Protein 6TJR (pdb70)

Nearest PDB structures (foldseek):
  6tjr-assembly1_B  TM=1.003E+00  e=3.480E-79  Hyphomicrobium denitrificans
  5odr-assembly1_A  TM=9.537E-01  e=1.378E-35  Methanothermococcus thermolithotrophicus DSM 2095
  7bke-assembly1_a  TM=9.464E-01  e=7.155E-34  Methanospirillum hungatei JF-1
  7bkd-assembly1_a  TM=9.493E-01  e=4.738E-32  Methanospirillum hungatei JF-1
  2a87-assembly1_B  TM=5.766E-01  e=5.943E-16  Mycobacterium tuberculosis

Foldseek 3Di:
DAEEEEAQALLSLLQQVLCVVVVGAYEYEHQAQAHHPCCPVLQAQQAPPPRDGSCVVSVVSRVVVVPRVSYHYHYNKDFQAWDDAAQAIWTAMPVGDIDGHRFYEYAHFFDWDDLVLVPQAPPPNAQQAAALSVLRNCVSVVVADAGPVPRHLKQEEEEEEQRQACDVPSLHNHDLQCLLLSVLVSLQVNCVRPVNHAYEYEAQDRRLPDPRCVSGVVCSCVVRVHHYFHWDWRGWDDPPQWIWTWTAGHPDRNIDTDTTRHYYYSIHTQAHPCQVVVCVRHVFDADPRRATDADDCVPQQQDTPGHRYGYFDNSHHNGGSVRRSVSSSSRSVSNVVSVD/DAEEEEAQALLSLLQQVLCVVVVGAYEYEAQAQAHHPCCVVLQAQQAPPPRDGSCVVSVVSRVVVVPRVSYHYHYNKDFQAWDDAAQAIWTAMPVGDIDGHRFYEYAHFFDWFDLVLVPQAPVPNAQQAAALSVLRNCVSVVVADAGPVPRHLKLEEEEEEQRQACDVPSLHNHHLQCLLLSVLVSLQVNCVVPVNHAYEYEAQDRRLPDPRCVSGVVCSCVVRVHHYFHWDWRGWDDPPQWIWTWTAGPPDGDIDTDTTRHYYYSTHTAAHPCQVVVCVRHVFDADPRRATDADDCVPQQQDTPGHRYGYFDCSHHNGGSVRRSVSSSSRSVSNVVSVD

B-factor: mean 26.77, std 16.89, range [8.77, 191.34]

InterPro domains:
  IPR023753 FAD/NAD(P)-binding domain [PF07992] (4-113)
  IPR023753 FAD/NAD(P)-binding domain [PF07992] (208-334)
  IPR036188 FAD/NAD(P)-binding domain superfamily [G3DSA:3.50.50.60] (2-125)
  IPR036188 FAD/NAD(P)-binding domain superfamily [G3DSA:3.50.50.60] (223-269)
  IPR036188 FAD/NAD(P)-binding domain superfamily [G3DSA:3.50.50.60] (270-336)
  IPR036188 FAD/NAD(P)-binding domain superfamily [SSF51905] (1-337)
  IPR051691 Metabolic Enzymes: Cyanogenesis, Opine Oxidation, G-3-P Dehydrogenation [PTHR42949] (4-337)

Organism: Hyphomicrobium denitrificans (strain ATCC 51888 / DSM 1869 / NCIMB 11706 / TK 0415) (NCBI:txid582899)

Radius of gyration: 25.19 Å; Cα contacts (8 Å, |Δi|>4): 1798; chains: 2; bounding box: 73×72×52 Å

Structure (mmCIF, N/CA/C/O backbone):
data_6TJR
#
_entry.id   6TJR
#
_cell.length_a   145.620
_cell.length_b   145.620
_cell.length_c   64.100
_cell.angle_alpha   90.000
_cell.angle_beta   90.000
_cell.angle_gamma   120.000
#
_symmetry.space_group_name_H-M   'P 65'
#
loop_
_entity.id
_entity.type
_entity.pdbx_description
1 polymer 'Fumarate reductase/succinate dehydrogenase flavoprotein domain protein'
2 non-polymer 'IRON/SULFUR CLUSTER'
3 non-polymer 'FLAVIN-ADENINE DINUCLEOTIDE'
4 non-polymer '2-(N-MORPHOLINO)-ETHANESULFONIC ACID'
5 water water
#
loop_
_atom_site.group_PDB
_atom_site.id
_atom_site.type_symbol
_atom_site.label_atom_id
_atom_site.label_alt_id
_atom_site.label_comp_id
_atom_site.label_asym_id
_atom_site.label_entity_id
_atom_site.label_seq_id
_atom_site.pdbx_PDB_ins_code
_atom_site.Cartn_x
_atom_site.Cartn_y
_atom_site.Cartn_z
_atom_site.occupancy
_atom_site.B_iso_or_equiv
_atom_site.auth_seq_id
_atom_site.auth_comp_id
_atom_site.auth_asym_id
_atom_site.auth_atom_id
_atom_site.pdbx_PDB_model_num
ATOM 1 N N . LYS A 1 2 ? 7.800 16.361 37.978 1.00 34.44 2 LYS A N 1
ATOM 2 C CA . LYS A 1 2 ? 8.719 16.999 38.934 1.00 32.35 2 LYS A CA 1
ATOM 3 C C . LYS A 1 2 ? 9.430 18.177 38.278 1.00 31.05 2 LYS A C 1
ATOM 4 O O . LYS A 1 2 ? 10.294 17.966 37.427 1.00 31.41 2 LYS A O 1
ATOM 10 N N . PRO A 1 3 ? 9.196 19.398 38.743 1.00 23.51 3 PRO A N 1
ATOM 11 C CA . PRO A 1 3 ? 9.842 20.536 38.078 1.00 21.02 3 PRO A CA 1
ATOM 12 C C . PRO A 1 3 ? 11.261 20.811 38.526 1.00 22.09 3 PRO A C 1
ATOM 13 O O . PRO A 1 3 ? 11.694 20.352 39.586 1.00 20.08 3 PRO A O 1
ATOM 17 N N . ILE A 1 4 ? 11.987 21.586 37.705 1.00 17.79 4 ILE A N 1
ATOM 18 C CA . ILE A 1 4 ? 13.314 22.041 38.061 1.00 16.04 4 ILE A CA 1
ATOM 19 C C . ILE A 1 4 ? 13.125 23.466 38.574 1.00 18.66 4 ILE A C 1
ATOM 20 O O . ILE A 1 4 ? 12.404 24.269 37.970 1.00 18.23 4 ILE A O 1
ATOM 25 N N . LEU A 1 5 ? 13.761 23.779 39.696 1.00 15.93 5 LEU A N 1
ATOM 26 C CA . LEU A 1 5 ? 13.711 25.113 40.284 1.00 15.85 5 LEU A CA 1
ATOM 27 C C . LEU A 1 5 ? 14.790 25.971 39.667 1.00 17.29 5 LEU A C 1
ATOM 28 O O . LEU A 1 5 ? 15.954 25.573 39.648 1.00 18.03 5 LEU A O 1
ATOM 33 N N . VAL A 1 6 ? 14.422 27.144 39.124 1.00 13.74 6 VAL A N 1
ATOM 34 C CA . VAL A 1 6 ? 15.399 28.071 38.554 1.00 14.41 6 VAL A CA 1
ATOM 35 C C . VAL A 1 6 ? 15.260 29.351 39.372 1.00 15.66 6 VAL A C 1
ATOM 36 O O . VAL A 1 6 ? 14.149 29.871 39.538 1.00 15.83 6 VAL A O 1
ATOM 40 N N . VAL A 1 7 ? 16.394 29.850 39.897 1.00 14.80 7 VAL A N 1
ATOM 41 C CA . VAL A 1 7 ? 16.379 31.004 40.799 1.00 12.99 7 VAL A CA 1
ATOM 42 C C . VAL A 1 7 ? 17.084 32.199 40.158 1.00 14.08 7 VAL A C 1
ATOM 43 O O . VAL A 1 7 ? 18.288 32.148 39.892 1.00 15.26 7 VAL A O 1
ATOM 47 N N . GLY A 1 8 ? 16.306 33.252 39.898 1.00 14.34 8 GLY A N 1
ATOM 48 C CA . GLY A 1 8 ? 16.803 34.462 39.254 1.00 14.31 8 GLY A CA 1
ATOM 49 C C . GLY A 1 8 ? 16.341 34.521 37.809 1.00 17.06 8 GLY A C 1
ATOM 50 O O . GLY A 1 8 ? 16.716 33.667 37.004 1.00 15.51 8 GLY A O 1
ATOM 51 N N . GLY A 1 9 ? 15.519 35.524 37.484 1.00 15.67 9 GLY A N 1
ATOM 52 C CA . GLY A 1 9 ? 14.905 35.653 36.167 1.00 14.77 9 GLY A CA 1
ATOM 53 C C . GLY A 1 9 ? 15.560 36.652 35.221 1.00 14.63 9 GLY A C 1
ATOM 54 O O . GLY A 1 9 ? 14.850 37.376 34.504 1.00 15.63 9 GLY A O 1
ATOM 55 N N . GLY A 1 10 ? 16.892 36.685 35.200 1.00 13.76 10 GLY A N 1
ATOM 56 C CA . GLY A 1 10 ? 17.628 37.503 34.242 1.00 13.33 10 GLY A CA 1
ATOM 57 C C . GLY A 1 10 ? 17.879 36.690 32.978 1.00 15.26 10 GLY A C 1
ATOM 58 O O . GLY A 1 10 ? 17.347 35.592 32.816 1.00 14.04 10 GLY A O 1
ATOM 59 N N . PRO A 1 11 ? 18.763 37.160 32.087 1.00 13.34 11 PRO A N 1
ATOM 60 C CA . PRO A 1 11 ? 19.033 36.416 30.837 1.00 12.73 11 PRO A CA 1
ATOM 61 C C . PRO A 1 11 ? 19.281 34.922 31.072 1.00 13.72 11 PRO A C 1
ATOM 62 O O . PRO A 1 11 ? 18.790 34.074 30.324 1.00 14.21 11 PRO A O 1
ATOM 66 N N . ALA A 1 12 ? 20.100 34.587 32.104 1.00 13.03 12 ALA A N 1
ATOM 67 C CA . ALA A 1 12 ? 20.391 33.172 32.341 1.00 12.06 12 ALA A CA 1
ATOM 68 C C . ALA A 1 12 ? 19.116 32.376 32.772 1.00 14.14 12 ALA A C 1
ATOM 69 O O . ALA A 1 12 ? 18.829 31.329 32.186 1.00 13.96 12 ALA A O 1
ATOM 71 N N . GLY A 1 13 ? 18.357 32.876 33.761 1.00 13.25 13 GLY A N 1
ATOM 72 C CA . GLY A 1 13 ? 17.158 32.134 34.192 1.00 12.62 13 GLY A CA 1
ATOM 73 C C . GLY A 1 13 ? 16.104 32.044 33.100 1.00 13.98 13 GLY A C 1
ATOM 74 O O . GLY A 1 13 ? 15.405 31.038 32.965 1.00 13.28 13 GLY A O 1
ATOM 75 N N . LEU A 1 14 ? 15.977 33.136 32.313 1.00 12.93 14 LEU A N 1
ATOM 76 C CA . LEU A 1 14 ? 15.034 33.136 31.195 1.00 13.82 14 LEU A CA 1
ATOM 77 C C . LEU A 1 14 ? 15.436 32.089 30.163 1.00 14.36 14 LEU A C 1
ATOM 78 O O . LEU A 1 14 ? 14.557 31.408 29.597 1.00 14.50 14 LEU A O 1
ATOM 83 N N . ALA A 1 15 ? 16.755 31.966 29.905 1.00 12.30 15 ALA A N 1
ATOM 84 C CA . ALA A 1 15 ? 17.224 30.971 28.930 1.00 12.19 15 ALA A CA 1
ATOM 85 C C . ALA A 1 15 ? 17.023 29.540 29.469 1.00 14.46 15 ALA A C 1
ATOM 86 O O . ALA A 1 15 ? 16.590 28.655 28.706 1.00 15.69 15 ALA A O 1
ATOM 88 N N . ALA A 1 16 ? 17.354 29.292 30.768 1.00 12.83 16 ALA A N 1
ATOM 89 C CA . ALA A 1 16 ? 17.233 27.931 31.294 1.00 12.26 16 ALA A CA 1
ATOM 90 C C . ALA A 1 16 ? 15.781 27.458 31.288 1.00 14.66 16 ALA A C 1
ATOM 91 O O . ALA A 1 16 ? 15.501 26.323 30.882 1.00 16.09 16 ALA A O 1
ATOM 93 N N . THR A 1 17 ? 14.858 28.317 31.768 1.00 13.60 17 THR A N 1
ATOM 94 C CA . THR A 1 17 ? 13.457 27.889 31.841 1.00 13.00 17 THR A CA 1
ATOM 95 C C . THR A 1 17 ? 12.877 27.628 30.445 1.00 15.78 17 THR A C 1
ATOM 96 O O . THR A 1 17 ? 12.169 26.632 30.239 1.00 16.11 17 THR A O 1
ATOM 100 N N . HIS A 1 18 ? 13.169 28.521 29.488 1.00 14.88 18 HIS A N 1
ATOM 101 C CA . HIS A 1 18 ? 12.680 28.333 28.123 1.00 14.13 18 HIS A CA 1
ATOM 102 C C . HIS A 1 18 ? 13.237 27.042 27.512 1.00 16.97 18 HIS A C 1
ATOM 103 O O . HIS A 1 18 ? 12.481 26.262 26.900 1.00 17.47 18 HIS A O 1
ATOM 110 N N . ALA A 1 19 ? 14.547 26.794 27.700 1.00 16.82 19 ALA A N 1
ATOM 111 C CA . ALA A 1 19 ? 15.169 25.588 27.139 1.00 17.05 19 ALA A CA 1
ATOM 112 C C . ALA A 1 19 ? 14.524 24.319 27.707 1.00 18.76 19 ALA A C 1
ATOM 113 O O . ALA A 1 19 ? 14.287 23.350 26.972 1.00 17.91 19 ALA A O 1
ATOM 115 N N . LEU A 1 20 ? 14.223 24.323 29.014 1.00 14.86 20 LEU A N 1
ATOM 116 C CA . LEU A 1 20 ? 13.587 23.170 29.643 1.00 14.51 20 LEU A CA 1
ATOM 117 C C . LEU A 1 20 ? 12.161 22.981 29.105 1.00 17.88 20 LEU A C 1
ATOM 118 O O . LEU A 1 20 ? 11.765 21.860 28.787 1.00 17.96 20 LEU A O 1
ATOM 123 N N . ALA A 1 21 ? 11.398 24.087 28.995 1.00 16.75 21 ALA A N 1
ATOM 124 C CA . ALA A 1 21 ? 10.028 23.998 28.496 1.00 16.56 21 ALA A CA 1
ATOM 125 C C . ALA A 1 21 ? 10.053 23.435 27.065 1.00 18.58 21 ALA A C 1
ATOM 126 O O . ALA A 1 21 ? 9.162 22.651 26.700 1.00 18.00 21 ALA A O 1
ATOM 128 N N . ASN A 1 22 ? 11.078 23.812 26.266 1.00 17.47 22 ASN A N 1
ATOM 129 C CA . ASN A 1 22 ? 11.181 23.332 24.869 1.00 17.17 22 ASN A CA 1
ATOM 130 C C . ASN A 1 22 ? 11.415 21.828 24.722 1.00 21.30 22 ASN A C 1
ATOM 131 O O . ASN A 1 22 ? 11.239 21.290 23.622 1.00 23.65 22 ASN A O 1
ATOM 136 N N . VAL A 1 23 ? 11.783 21.153 25.808 1.00 17.97 23 VAL A N 1
ATOM 137 C CA . VAL A 1 23 ? 11.920 19.689 25.838 1.00 19.04 23 VAL A CA 1
ATOM 138 C C . VAL A 1 23 ? 10.847 19.041 26.729 1.00 23.07 23 VAL A C 1
ATOM 139 O O . VAL A 1 23 ? 10.936 17.838 27.029 1.00 22.47 23 VAL A O 1
ATOM 143 N N . GLY A 1 24 ? 9.820 19.821 27.109 1.00 19.53 24 GLY A N 1
ATOM 144 C CA . GLY A 1 24 ? 8.696 19.321 27.892 1.00 19.43 24 GLY A CA 1
ATOM 145 C C . GLY A 1 24 ? 8.964 19.143 29.364 1.00 20.35 24 GLY A C 1
ATOM 146 O O . GLY A 1 24 ? 8.218 18.432 30.037 1.00 22.22 24 GLY A O 1
ATOM 147 N N . GLN A 1 25 ? 9.999 19.821 29.888 1.00 16.71 25 GLN A N 1
ATOM 148 C CA . GLN A 1 25 ? 10.322 19.705 31.316 1.00 17.44 25 GLN A CA 1
ATOM 149 C C . GLN A 1 25 ? 9.826 20.954 32.042 1.00 18.98 25 GLN A C 1
ATOM 150 O O . GLN A 1 25 ? 10.301 22.064 31.748 1.00 18.73 25 GLN A O 1
ATOM 156 N N . PRO A 1 26 ? 8.882 20.807 32.988 1.00 17.94 26 PRO A N 1
ATOM 157 C CA . PRO A 1 26 ? 8.389 21.990 33.703 1.00 17.68 26 PRO A CA 1
ATOM 158 C C . PRO A 1 26 ? 9.429 22.584 34.632 1.00 18.95 26 PRO A C 1
ATOM 159 O O . PRO A 1 26 ? 10.348 21.887 35.099 1.00 19.62 26 PRO A O 1
ATOM 163 N N . SER A 1 27 ? 9.276 23.879 34.914 1.00 17.06 27 SER A N 1
ATOM 164 C CA . SER A 1 27 ? 10.186 24.559 35.823 1.00 16.69 27 SER A CA 1
ATOM 165 C C . SER A 1 27 ? 9.406 25.584 36.620 1.00 18.88 27 SER A C 1
ATOM 166 O O . SER A 1 27 ? 8.281 25.952 36.256 1.00 18.31 27 SER A O 1
ATOM 169 N N . VAL A 1 28 ? 10.003 26.017 37.735 1.00 17.25 28 VAL A N 1
ATOM 170 C CA . VAL A 1 28 ? 9.473 27.075 38.580 1.00 16.41 28 VAL A CA 1
ATOM 171 C C . VAL A 1 28 ? 10.555 28.125 38.631 1.00 18.53 28 VAL A C 1
ATOM 172 O O . VAL A 1 28 ? 11.685 27.819 39.020 1.00 17.93 28 VAL A O 1
ATOM 176 N N . LEU A 1 29 ? 10.226 29.370 38.222 1.00 16.03 29 LEU A N 1
ATOM 177 C CA . LEU A 1 29 ? 11.200 30.454 38.173 1.00 15.59 29 LEU A CA 1
ATOM 178 C C . LEU A 1 29 ? 10.921 31.391 39.338 1.00 19.04 29 LEU A C 1
ATOM 179 O O . LEU A 1 29 ? 9.841 31.994 39.389 1.00 19.13 29 LEU A O 1
ATOM 184 N N . VAL A 1 30 ? 11.900 31.553 40.226 1.00 15.23 30 VAL A N 1
ATOM 185 C CA . VAL A 1 30 ? 11.749 32.411 41.409 1.00 15.78 30 VAL A CA 1
ATOM 186 C C . VAL A 1 30 ? 12.570 33.662 41.210 1.00 17.74 30 VAL A C 1
ATOM 187 O O . VAL A 1 30 ? 13.792 33.580 41.036 1.00 18.13 30 VAL A O 1
ATOM 191 N N . GLU A 1 31 ? 11.905 34.831 41.206 1.00 16.28 31 GLU A N 1
ATOM 192 C CA . GLU A 1 31 ? 12.578 36.094 40.957 1.00 15.79 31 GLU A CA 1
ATOM 193 C C . GLU A 1 31 ? 12.272 37.029 42.139 1.00 19.29 31 GLU A C 1
ATOM 194 O O . GLU A 1 31 ? 11.100 37.241 42.464 1.00 18.41 31 GLU A O 1
ATOM 200 N N . LYS A 1 32 ? 13.313 37.585 42.757 1.00 18.62 32 LYS A N 1
ATOM 201 C CA . LYS A 1 32 ? 13.159 38.453 43.931 1.00 18.08 32 LYS A CA 1
ATOM 202 C C . LYS A 1 32 ? 12.495 39.802 43.627 1.00 21.33 32 LYS A C 1
ATOM 203 O O . LYS A 1 32 ? 11.760 40.339 44.471 1.00 21.02 32 LYS A O 1
ATOM 209 N N . ARG A 1 33 ? 12.750 40.346 42.419 1.00 18.32 33 ARG A N 1
ATOM 210 C CA . ARG A 1 33 ? 12.203 41.641 42.013 1.00 17.75 33 ARG A CA 1
ATOM 211 C C . ARG A 1 33 ? 10.782 41.509 41.471 1.00 19.46 33 ARG A C 1
ATOM 212 O O . ARG A 1 33 ? 10.274 40.397 41.320 1.00 18.56 33 ARG A O 1
ATOM 220 N N . ASP A 1 34 ? 10.125 42.674 41.209 1.00 19.54 34 ASP A N 1
ATOM 221 C CA . ASP A 1 34 ? 8.749 42.670 40.735 1.00 19.70 34 ASP A CA 1
ATOM 222 C C . ASP A 1 34 ? 8.633 42.186 39.295 1.00 23.21 34 ASP A C 1
ATOM 223 O O . ASP A 1 34 ? 7.590 41.646 38.903 1.00 23.90 34 ASP A O 1
ATOM 228 N N . ARG A 1 35 ? 9.706 42.363 38.500 1.00 19.32 35 ARG A N 1
ATOM 229 C CA . ARG A 1 35 ? 9.688 41.980 37.097 1.00 18.08 35 ARG A CA 1
ATOM 230 C C . ARG A 1 35 ? 10.870 41.117 36.732 1.00 18.93 35 ARG A C 1
ATOM 231 O O . ARG A 1 35 ? 11.906 41.150 37.406 1.00 18.14 35 ARG A O 1
ATOM 239 N N . LEU A 1 36 ? 10.704 40.374 35.629 1.00 15.80 36 LEU A N 1
ATOM 240 C CA . LEU A 1 36 ? 11.785 39.576 35.051 1.00 14.43 36 LEU A CA 1
ATOM 241 C C . LEU A 1 36 ? 12.650 40.450 34.120 1.00 15.39 36 LEU A C 1
ATOM 242 O O . LEU A 1 36 ? 12.292 41.589 33.794 1.00 16.14 36 LEU A O 1
ATOM 247 N N . GLY A 1 37 ? 13.773 39.881 33.687 1.00 14.19 37 GLY A N 1
ATOM 248 C CA . GLY A 1 37 ? 14.654 40.540 32.725 1.00 13.87 37 GLY A CA 1
ATOM 249 C C . GLY A 1 37 ? 16.077 40.748 33.205 1.00 14.76 37 GLY A C 1
ATOM 250 O O . GLY A 1 37 ? 16.986 40.943 32.393 1.00 14.68 37 GLY A O 1
ATOM 251 N N . GLY A 1 38 ? 16.256 40.716 34.526 1.00 13.55 38 GLY A N 1
ATOM 252 C CA . GLY A 1 38 ? 17.574 40.931 35.083 1.00 13.06 38 GLY A CA 1
ATOM 253 C C . GLY A 1 38 ? 18.119 42.308 34.816 1.00 14.91 38 GLY A C 1
ATOM 254 O O . GLY A 1 38 ? 17.381 43.244 34.492 1.00 16.16 38 GLY A O 1
ATOM 255 N N . ALA A 1 39 ? 19.435 42.434 34.942 1.00 13.65 39 ALA A N 1
ATOM 256 C CA . ALA A 1 39 ? 20.065 43.759 34.818 1.00 14.25 39 ALA A CA 1
ATOM 257 C C . ALA A 1 39 ? 19.754 44.468 33.512 1.00 15.59 39 ALA A C 1
ATOM 258 O O . ALA A 1 39 ? 19.472 45.681 33.542 1.00 15.08 39 ALA A O 1
ATOM 260 N N . PRO A 1 40 ? 19.715 43.803 32.348 1.00 13.04 40 PRO A N 1
ATOM 261 C CA . PRO A 1 40 ? 19.440 44.571 31.118 1.00 12.14 40 PRO A CA 1
ATOM 262 C C . PRO A 1 40 ? 18.105 45.284 31.124 1.00 15.10 40 PRO A C 1
ATOM 263 O O . PRO A 1 40 ? 17.955 46.336 30.490 1.00 15.89 40 PRO A O 1
ATOM 267 N N . ILE A 1 41 ? 17.108 44.723 31.835 1.00 13.90 41 ILE A N 1
ATOM 268 C CA . ILE A 1 41 ? 15.803 45.376 31.876 1.00 13.60 41 ILE A CA 1
ATOM 269 C C . ILE A 1 41 ? 15.727 46.319 33.059 1.00 17.07 41 ILE A C 1
ATOM 270 O O . ILE A 1 41 ? 15.399 47.515 32.866 1.00 16.95 41 ILE A O 1
ATOM 275 N N . PHE A 1 42 ? 16.027 45.836 34.284 1.00 14.73 42 PHE A N 1
ATOM 276 C CA A PHE A 1 42 ? 15.925 46.666 35.476 0.50 16.28 42 PHE A CA 1
ATOM 277 C CA B PHE A 1 42 ? 15.842 46.739 35.433 0.50 15.01 42 PHE A CA 1
ATOM 278 C C . PHE A 1 42 ? 16.804 47.909 35.394 1.00 17.87 42 PHE A C 1
ATOM 279 O O . PHE A 1 42 ? 16.413 48.994 35.850 1.00 18.84 42 PHE A O 1
ATOM 294 N N . SER A 1 43 ? 17.999 47.730 34.790 1.00 15.50 43 SER A N 1
ATOM 295 C CA . SER A 1 43 ? 18.967 48.822 34.664 1.00 15.44 43 SER A CA 1
ATOM 296 C C . SER A 1 43 ? 18.854 49.584 33.343 1.00 18.04 43 SER A C 1
ATOM 297 O O . SER A 1 43 ? 19.674 50.469 33.095 1.00 18.18 43 SER A O 1
ATOM 300 N N . GLY A 1 44 ? 17.844 49.264 32.516 1.00 15.37 44 GLY A N 1
ATOM 301 C CA . GLY A 1 44 ? 17.576 50.050 31.319 1.00 14.74 44 GLY A CA 1
ATOM 302 C C . GLY A 1 44 ? 18.679 50.082 30.294 1.00 16.64 44 GLY A C 1
ATOM 303 O O . GLY A 1 44 ? 18.987 51.165 29.766 1.00 16.22 44 GLY A O 1
ATOM 304 N N . TYR A 1 45 ? 19.307 48.948 30.013 1.00 14.48 45 TYR A N 1
ATOM 305 C CA . TYR A 1 45 ? 20.343 48.951 28.983 1.00 13.38 45 TYR A CA 1
ATOM 306 C C . TYR A 1 45 ? 19.765 49.391 27.624 1.00 15.09 45 TYR A C 1
ATOM 307 O O . TYR A 1 45 ? 18.589 49.175 27.312 1.00 15.62 45 TYR A O 1
ATOM 316 N N . ALA A 1 46 ? 20.616 50.033 26.832 1.00 13.45 46 ALA A N 1
ATOM 317 C CA . ALA A 1 46 ? 20.262 50.498 25.497 1.00 13.45 46 ALA A CA 1
ATOM 318 C C . ALA A 1 46 ? 20.646 49.372 24.495 1.00 16.30 46 ALA A C 1
ATOM 319 O O . ALA A 1 46 ? 20.158 48.260 24.671 1.00 15.66 46 ALA A O 1
ATOM 321 N N A LYS A 1 47 ? 21.477 49.637 23.459 0.50 13.46 47 LYS A N 1
ATOM 322 N N B LYS A 1 47 ? 21.492 49.644 23.494 0.50 13.94 47 LYS A N 1
ATOM 323 C CA A LYS A 1 47 ? 21.834 48.564 22.513 0.50 13.15 47 LYS A CA 1
ATOM 324 C CA B LYS A 1 47 ? 21.878 48.604 22.539 0.50 13.97 47 LYS A CA 1
ATOM 325 C C A LYS A 1 47 ? 22.876 47.644 23.126 0.50 15.99 47 LYS A C 1
ATOM 326 C C B LYS A 1 47 ? 22.850 47.636 23.207 0.50 15.98 47 LYS A C 1
ATOM 327 O O A LYS A 1 47 ? 23.864 48.099 23.707 0.50 16.11 47 LYS A O 1
ATOM 328 O O B LYS A 1 47 ? 23.738 48.050 23.957 0.50 15.74 47 LYS A O 1
ATOM 339 N N . LEU A 1 48 ? 22.675 46.346 22.932 1.00 13.84 48 LEU A N 1
ATOM 340 C CA . LEU A 1 48 ? 23.543 45.339 23.494 1.00 12.63 48 LEU A CA 1
ATOM 341 C C . LEU A 1 48 ? 24.697 45.034 22.575 1.00 14.44 48 LEU A C 1
ATOM 342 O O . LEU A 1 48 ? 24.572 45.123 21.346 1.00 15.72 48 LEU A O 1
ATOM 347 N N . VAL A 1 49 ? 25.786 44.582 23.193 1.00 13.63 49 VAL A N 1
ATOM 348 C CA . VAL A 1 49 ? 26.850 43.990 22.434 1.00 14.44 49 VAL A CA 1
ATOM 349 C C . VAL A 1 49 ? 26.622 42.457 22.508 1.00 15.00 49 VAL A C 1
ATOM 350 O O . VAL A 1 49 ? 26.126 41.972 23.539 1.00 15.25 49 VAL A O 1
ATOM 354 N N . PRO A 1 50 ? 26.885 41.688 21.448 1.00 14.59 50 PRO A N 1
ATOM 355 C CA . PRO A 1 50 ? 27.465 42.119 20.168 1.00 15.91 50 PRO A CA 1
ATOM 356 C C . PRO A 1 50 ? 26.431 42.397 19.090 1.00 20.25 50 PRO A C 1
ATOM 357 O O . PRO A 1 50 ? 26.817 42.708 17.976 1.00 23.78 50 PRO A O 1
ATOM 361 N N . SER A 1 51 ? 25.148 42.183 19.404 1.00 19.51 51 SER A N 1
ATOM 362 C CA . SER A 1 51 ? 24.053 42.170 18.419 1.00 19.55 51 SER A CA 1
ATOM 363 C C . SER A 1 51 ? 23.683 43.545 17.898 1.00 21.72 51 SER A C 1
ATOM 364 O O . SER A 1 51 ? 23.143 43.642 16.777 1.00 23.97 51 SER A O 1
ATOM 367 N N . GLY A 1 52 ? 23.865 44.580 18.721 1.00 16.03 52 GLY A N 1
ATOM 368 C CA . GLY A 1 52 ? 23.383 45.922 18.371 1.00 16.01 52 GLY A CA 1
ATOM 369 C C . GLY A 1 52 ? 21.878 46.050 18.561 1.00 18.62 52 GLY A C 1
ATOM 370 O O . GLY A 1 52 ? 21.282 47.056 18.153 1.00 18.59 52 GLY A O 1
ATOM 371 N N . ARG A 1 53 ? 21.252 45.036 19.187 1.00 15.34 53 ARG A N 1
ATOM 372 C CA . ARG A 1 53 ? 19.814 45.132 19.374 1.00 15.33 53 ARG A CA 1
ATOM 373 C C . ARG A 1 53 ? 19.488 45.789 20.686 1.00 16.68 53 ARG A C 1
ATOM 374 O O . ARG A 1 53 ? 20.237 45.673 21.659 1.00 15.69 53 ARG A O 1
ATOM 382 N N . TRP A 1 54 ? 18.346 46.468 20.729 1.00 14.49 54 TRP A N 1
ATOM 383 C CA . TRP A 1 54 ? 17.948 47.131 21.966 1.00 14.17 54 TRP A CA 1
ATOM 384 C C . TRP A 1 54 ? 17.620 46.099 23.025 1.00 14.34 54 TRP A C 1
ATOM 385 O O . TRP A 1 54 ? 16.888 45.144 22.746 1.00 14.82 54 TRP A O 1
ATOM 396 N N . ALA A 1 55 ? 18.141 46.285 24.243 1.00 12.97 55 ALA A N 1
ATOM 397 C CA . ALA A 1 55 ? 17.889 45.283 25.294 1.00 13.24 55 ALA A CA 1
ATOM 398 C C . ALA A 1 55 ? 16.390 45.128 25.576 1.00 13.05 55 ALA A C 1
ATOM 399 O O . ALA A 1 55 ? 15.931 44.002 25.811 1.00 13.55 55 ALA A O 1
ATOM 401 N N . ASN A 1 56 ? 15.610 46.202 25.478 1.00 13.43 56 ASN A N 1
ATOM 402 C CA . ASN A 1 56 ? 14.173 46.087 25.749 1.00 13.32 56 ASN A CA 1
ATOM 403 C C . ASN A 1 56 ? 13.558 45.101 24.773 1.00 15.23 56 ASN A C 1
ATOM 404 O O . ASN A 1 56 ? 12.659 44.341 25.153 1.00 15.18 56 ASN A O 1
ATOM 409 N N . GLU A 1 57 ? 14.007 45.122 23.504 1.00 14.35 57 GLU A N 1
ATOM 410 C CA . GLU A 1 57 ? 13.470 44.160 22.534 1.00 13.47 57 GLU A CA 1
ATOM 411 C C . GLU A 1 57 ? 14.096 42.779 22.703 1.00 14.98 57 GLU A C 1
ATOM 412 O O . GLU A 1 57 ? 13.363 41.770 22.800 1.00 16.32 57 GLU A O 1
ATOM 418 N N . ALA A 1 58 ? 15.436 42.705 22.742 1.00 12.91 58 ALA A N 1
ATOM 419 C CA . ALA A 1 58 ? 16.115 41.404 22.804 1.00 13.07 58 ALA A CA 1
ATOM 420 C C . ALA A 1 58 ? 15.811 40.626 24.084 1.00 15.76 58 ALA A C 1
ATOM 421 O O . ALA A 1 58 ? 15.403 39.443 24.015 1.00 15.08 58 ALA A O 1
ATOM 423 N N . ILE A 1 59 ? 15.987 41.278 25.261 1.00 13.18 59 ILE A N 1
ATOM 424 C CA . ILE A 1 59 ? 15.699 40.566 26.506 1.00 12.64 59 ILE A CA 1
ATOM 425 C C . ILE A 1 59 ? 14.205 40.602 26.758 1.00 14.61 59 ILE A C 1
ATOM 426 O O . ILE A 1 59 ? 13.674 39.620 27.295 1.00 15.11 59 ILE A O 1
ATOM 431 N N . GLY A 1 60 ? 13.507 41.644 26.296 1.00 14.03 60 GLY A N 1
ATOM 432 C CA . GLY A 1 60 ? 12.061 41.647 26.443 1.00 14.60 60 GLY A CA 1
ATOM 433 C C . GLY A 1 60 ? 11.411 40.435 25.803 1.00 16.28 60 GLY A C 1
ATOM 434 O O . GLY A 1 60 ? 10.407 39.924 26.312 1.00 16.04 60 GLY A O 1
ATOM 435 N N . GLY A 1 61 ? 11.927 40.006 24.650 1.00 13.80 61 GLY A N 1
ATOM 436 C CA . GLY A 1 61 ? 11.373 38.817 23.987 1.00 13.95 61 GLY A CA 1
ATOM 437 C C . GLY A 1 61 ? 11.659 37.556 24.788 1.00 15.97 61 GLY A C 1
ATOM 438 O O . GLY A 1 61 ? 10.860 36.614 24.778 1.00 16.27 61 GLY A O 1
ATOM 439 N N . MET A 1 62 ? 12.830 37.501 25.445 1.00 13.03 62 MET A N 1
ATOM 440 C CA . MET A 1 62 ? 13.140 36.328 26.298 1.00 13.05 62 MET A CA 1
ATOM 441 C C . MET A 1 62 ? 12.171 36.275 27.500 1.00 14.61 62 MET A C 1
ATOM 442 O O . MET A 1 62 ? 11.822 35.190 27.975 1.00 15.54 62 MET A O 1
ATOM 447 N N . VAL A 1 63 ? 11.720 37.450 27.984 1.00 13.98 63 VAL A N 1
ATOM 448 C CA . VAL A 1 63 ? 10.736 37.490 29.063 1.00 13.16 63 VAL A CA 1
ATOM 449 C C . VAL A 1 63 ? 9.359 37.110 28.509 1.00 16.36 63 VAL A C 1
ATOM 450 O O . VAL A 1 63 ? 8.689 36.234 29.050 1.00 16.03 63 VAL A O 1
ATOM 454 N N A SER A 1 64 ? 8.937 37.767 27.402 0.50 14.07 64 SER A N 1
ATOM 455 N N B SER A 1 64 ? 8.917 37.788 27.435 0.50 14.57 64 SER A N 1
ATOM 456 C CA A SER A 1 64 ? 7.605 37.502 26.853 0.50 14.20 64 SER A CA 1
ATOM 457 C CA B SER A 1 64 ? 7.561 37.549 26.954 0.50 14.80 64 SER A CA 1
ATOM 458 C C A SER A 1 64 ? 7.333 36.041 26.576 0.50 17.11 64 SER A C 1
ATOM 459 C C B SER A 1 64 ? 7.287 36.093 26.493 0.50 17.93 64 SER A C 1
ATOM 460 O O A SER A 1 64 ? 6.257 35.531 26.913 0.50 16.94 64 SER A O 1
ATOM 461 O O B SER A 1 64 ? 6.156 35.620 26.683 0.50 18.31 64 SER A O 1
ATOM 466 N N . ARG A 1 65 ? 8.303 35.361 25.968 1.00 16.59 65 ARG A N 1
ATOM 467 C CA . ARG A 1 65 ? 8.079 33.979 25.529 1.00 15.90 65 ARG A CA 1
ATOM 468 C C . ARG A 1 65 ? 7.910 32.993 26.685 1.00 20.36 65 ARG A C 1
ATOM 469 O O . ARG A 1 65 ? 7.407 31.887 26.457 1.00 22.47 65 ARG A O 1
ATOM 477 N N . ILE A 1 66 ? 8.361 33.365 27.901 1.00 15.71 66 ILE A N 1
ATOM 478 C CA . ILE A 1 66 ? 8.119 32.443 29.004 1.00 14.57 66 ILE A CA 1
ATOM 479 C C . ILE A 1 66 ? 6.885 32.832 29.815 1.00 19.04 66 ILE A C 1
ATOM 480 O O . ILE A 1 66 ? 6.366 31.987 30.544 1.00 18.33 66 ILE A O 1
ATOM 485 N N . GLU A 1 67 ? 6.434 34.084 29.731 1.00 17.73 67 GLU A N 1
ATOM 486 C CA . GLU A 1 67 ? 5.333 34.564 30.577 1.00 18.33 67 GLU A CA 1
ATOM 487 C C . GLU A 1 67 ? 3.987 33.930 30.302 1.00 22.36 67 GLU A C 1
ATOM 488 O O . GLU A 1 67 ? 3.114 33.945 31.183 1.00 22.90 67 GLU A O 1
ATOM 494 N N . THR A 1 68 ? 3.840 33.301 29.138 1.00 20.58 68 THR A N 1
ATOM 495 C CA . THR A 1 68 ? 2.597 32.615 28.781 1.00 21.04 68 THR A CA 1
ATOM 496 C C . THR A 1 68 ? 2.859 31.133 28.476 1.00 25.07 68 THR A C 1
ATOM 497 O O . THR A 1 68 ? 1.992 30.485 27.893 1.00 25.98 68 THR A O 1
ATOM 501 N N . ASP A 1 69 ? 4.051 30.604 28.841 1.00 20.69 69 ASP A N 1
ATOM 502 C CA . ASP A 1 69 ? 4.380 29.194 28.616 1.00 19.18 69 ASP A CA 1
ATOM 503 C C . ASP A 1 69 ? 3.911 28.403 29.841 1.00 22.55 69 ASP A C 1
ATOM 504 O O . ASP A 1 69 ? 4.445 28.592 30.935 1.00 21.33 69 ASP A O 1
ATOM 509 N N . SER A 1 70 ? 2.884 27.542 29.675 1.00 20.22 70 SER A N 1
ATOM 510 C CA . SER A 1 70 ? 2.299 26.825 30.807 1.00 20.85 70 SER A CA 1
ATOM 511 C C . SER A 1 70 ? 3.225 25.822 31.491 1.00 24.23 70 SER A C 1
ATOM 512 O O . SER A 1 70 ? 2.881 25.321 32.576 1.00 23.33 70 SER A O 1
ATOM 515 N N . LEU A 1 71 ? 4.400 25.557 30.898 1.00 20.08 71 LEU A N 1
ATOM 516 C CA . LEU A 1 71 ? 5.346 24.660 31.538 1.00 19.24 71 LEU A CA 1
ATOM 517 C C . LEU A 1 71 ? 6.221 25.426 32.520 1.00 20.73 71 LEU A C 1
ATOM 518 O O . LEU A 1 71 ? 6.969 24.798 33.253 1.00 19.64 71 LEU A O 1
ATOM 523 N N . ILE A 1 72 ? 6.137 26.767 32.548 1.00 16.78 72 ILE A N 1
ATOM 524 C CA . ILE A 1 72 ? 6.964 27.562 33.455 1.00 15.97 72 ILE A CA 1
ATOM 525 C C . ILE A 1 72 ? 6.049 28.281 34.429 1.00 19.80 72 ILE A C 1
ATOM 526 O O . ILE A 1 72 ? 5.154 29.025 34.003 1.00 21.10 72 ILE A O 1
ATOM 531 N N . SER A 1 73 ? 6.282 28.068 35.729 1.00 17.73 73 SER A N 1
ATOM 532 C CA . SER A 1 73 ? 5.515 28.765 36.769 1.00 17.66 73 SER A CA 1
ATOM 533 C C . SER A 1 73 ? 6.384 29.885 37.291 1.00 19.31 73 SER A C 1
ATOM 534 O O . SER A 1 73 ? 7.413 2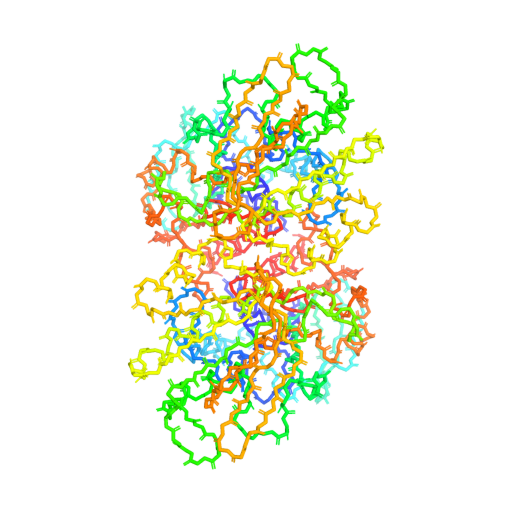9.632 37.937 1.00 20.55 73 SER A O 1
ATOM 537 N N . ILE A 1 74 ? 5.963 31.128 37.072 1.00 17.30 74 ILE A N 1
ATOM 538 C CA . ILE A 1 74 ? 6.756 32.270 37.456 1.00 17.57 74 ILE A CA 1
ATOM 539 C C . ILE A 1 74 ? 6.327 32.819 38.798 1.00 20.36 74 ILE A C 1
ATOM 540 O O . ILE A 1 74 ? 5.140 33.106 38.976 1.00 20.74 74 ILE A O 1
ATOM 545 N N . LYS A 1 75 ? 7.303 33.034 39.703 1.00 18.49 75 LYS A N 1
ATOM 546 C CA . LYS A 1 75 ? 7.050 33.636 41.023 1.00 19.60 75 LYS A CA 1
ATOM 547 C C . LYS A 1 75 ? 7.911 34.872 41.184 1.00 21.97 75 LYS A C 1
ATOM 548 O O . LYS A 1 75 ? 9.084 34.754 41.543 1.00 22.39 75 LYS A O 1
ATOM 554 N N . THR A 1 76 ? 7.347 36.056 40.884 1.00 18.98 76 THR A N 1
ATOM 555 C CA . THR A 1 76 ? 8.046 37.315 41.096 1.00 18.43 76 THR A CA 1
ATOM 556 C C . THR A 1 76 ? 7.821 37.763 42.548 1.00 21.20 76 THR A C 1
ATOM 557 O O . THR A 1 76 ? 6.940 37.215 43.236 1.00 21.34 76 THR A O 1
ATOM 561 N N . ASN A 1 77 ? 8.628 38.742 43.020 1.00 19.66 77 ASN A N 1
ATOM 562 C CA . ASN A 1 77 ? 8.560 39.261 44.405 1.00 19.97 77 ASN A CA 1
ATOM 563 C C . ASN A 1 77 ? 8.696 38.106 45.415 1.00 22.36 77 ASN A C 1
ATOM 564 O O . ASN A 1 77 ? 8.067 38.119 46.488 1.00 22.58 77 ASN A O 1
ATOM 569 N N . THR A 1 78 ? 9.522 37.117 45.063 1.00 20.46 78 THR A N 1
ATOM 570 C CA . THR A 1 78 ? 9.663 35.908 45.860 1.00 20.21 78 THR A CA 1
ATOM 571 C C . THR A 1 78 ? 11.128 35.490 45.946 1.00 21.63 78 THR A C 1
ATOM 572 O O . THR A 1 78 ? 11.886 35.682 44.999 1.00 19.95 78 THR A O 1
ATOM 576 N N . THR A 1 79 ? 11.502 34.866 47.078 1.00 19.66 79 THR A N 1
ATOM 577 C CA . THR A 1 79 ? 12.841 34.281 47.218 1.00 19.27 79 THR A CA 1
ATOM 578 C C . THR A 1 79 ? 12.684 32.870 47.768 1.00 20.47 79 THR A C 1
ATOM 579 O O . THR A 1 79 ? 11.611 32.522 48.302 1.00 21.76 79 THR A O 1
ATOM 583 N N . VAL A 1 80 ? 13.768 32.070 47.681 1.00 17.69 80 VAL A N 1
ATOM 584 C CA . VAL A 1 80 ? 13.770 30.744 48.281 1.00 17.78 80 VAL A CA 1
ATOM 585 C C . VAL A 1 80 ? 14.281 30.958 49.708 1.00 21.32 80 VAL A C 1
ATOM 586 O O . VAL A 1 80 ? 15.378 31.515 49.897 1.00 20.85 80 VAL A O 1
ATOM 590 N N . VAL A 1 81 ? 13.497 30.539 50.710 1.00 19.67 81 VAL A N 1
ATOM 591 C CA . VAL A 1 81 ? 13.913 30.760 52.092 1.00 19.13 81 VAL A CA 1
ATOM 592 C C . VAL A 1 81 ? 14.536 29.489 52.706 1.00 24.97 81 VAL A C 1
ATOM 593 O O . VAL A 1 81 ? 15.312 29.586 53.667 1.00 27.65 81 VAL A O 1
ATOM 597 N N . SER A 1 82 ? 14.208 28.312 52.160 1.00 20.80 82 SER A N 1
ATOM 598 C CA . SER A 1 82 ? 14.829 27.057 52.596 1.00 21.74 82 SER A CA 1
ATOM 599 C C . SER A 1 82 ? 14.873 26.049 51.456 1.00 23.94 82 SER A C 1
ATOM 600 O O . SER A 1 82 ? 14.041 26.087 50.531 1.00 21.76 82 SER A O 1
ATOM 603 N N . PHE A 1 83 ? 15.895 25.219 51.464 1.00 21.83 83 PHE A N 1
ATOM 604 C CA . PHE A 1 83 ? 16.120 24.242 50.407 1.00 20.47 83 PHE A CA 1
ATOM 605 C C . PHE A 1 83 ? 16.739 23.023 51.052 1.00 26.31 83 PHE A C 1
ATOM 606 O O . PHE A 1 83 ? 17.766 23.147 51.713 1.00 27.82 83 PHE A O 1
ATOM 614 N N . ASP A 1 84 ? 16.112 21.870 50.878 1.00 22.91 84 ASP A N 1
ATOM 615 C CA . ASP A 1 84 ? 16.568 20.633 51.522 1.00 24.80 84 ASP A CA 1
ATOM 616 C C . ASP A 1 84 ? 16.362 19.442 50.624 1.00 25.76 84 ASP A C 1
ATOM 617 O O . ASP A 1 84 ? 15.486 19.475 49.775 1.00 24.32 84 ASP A O 1
ATOM 622 N N . GLY A 1 85 ? 17.092 18.365 50.891 1.00 23.06 85 GLY A N 1
ATOM 623 C CA . GLY A 1 85 ? 16.902 17.118 50.169 1.00 23.31 85 GLY A CA 1
ATOM 624 C C . GLY A 1 85 ? 18.105 16.672 49.385 1.00 24.60 85 GLY A C 1
ATOM 625 O O . GLY A 1 85 ? 19.242 17.033 49.703 1.00 22.50 85 GLY A O 1
ATOM 626 N N . ASP A 1 86 ? 17.840 15.854 48.365 1.00 22.07 86 ASP A N 1
ATOM 627 C CA . ASP A 1 86 ? 18.889 15.275 47.502 1.00 21.77 86 ASP A CA 1
ATOM 628 C C . ASP A 1 86 ? 18.416 15.270 46.066 1.00 22.77 86 ASP A C 1
ATOM 629 O O . ASP A 1 86 ? 17.219 15.491 45.837 1.00 21.76 86 ASP A O 1
ATOM 634 N N . PRO A 1 87 ? 19.310 14.993 45.080 1.00 20.91 87 PRO A N 1
ATOM 635 C CA . PRO A 1 87 ? 18.863 14.974 43.677 1.00 21.23 87 PRO A CA 1
ATOM 636 C C . PRO A 1 87 ? 17.598 14.140 43.483 1.00 24.42 87 PRO A C 1
ATOM 637 O O . PRO A 1 87 ? 17.493 13.044 44.047 1.00 23.14 87 PRO A O 1
ATOM 641 N N . ASN A 1 88 ? 16.623 14.684 42.724 1.00 22.32 88 ASN A N 1
ATOM 642 C CA . ASN A 1 88 ? 15.309 14.088 42.441 1.00 23.16 88 ASN A CA 1
ATOM 643 C C . ASN A 1 88 ? 14.399 14.065 43.650 1.00 27.30 88 ASN A C 1
ATOM 644 O O . ASN A 1 88 ? 13.324 13.455 43.599 1.00 28.63 88 ASN A O 1
ATOM 649 N N . ASN A 1 89 ? 14.809 14.740 44.746 1.00 22.34 89 ASN A N 1
ATOM 650 C CA . ASN A 1 89 ? 14.050 14.725 45.985 1.00 22.85 89 ASN A CA 1
ATOM 651 C C . ASN A 1 89 ? 14.336 15.969 46.816 1.00 24.77 89 ASN A C 1
ATOM 652 O O . ASN A 1 89 ? 14.662 15.881 48.005 1.00 25.24 89 ASN A O 1
ATOM 657 N N . PHE A 1 90 ? 14.226 17.143 46.175 1.00 20.44 90 PHE A N 1
ATOM 658 C CA . PHE A 1 90 ? 14.407 18.392 46.894 1.00 18.97 90 PHE A CA 1
ATOM 659 C C . PHE A 1 90 ? 13.075 19.027 47.237 1.00 22.72 90 PHE A C 1
ATOM 660 O O . PHE A 1 90 ? 12.078 18.821 46.539 1.00 23.60 90 PHE A O 1
ATOM 668 N N . THR A 1 91 ? 13.062 19.806 48.327 1.00 21.06 91 THR A N 1
ATOM 669 C CA . THR A 1 91 ? 11.918 20.611 48.710 1.00 21.37 91 THR A CA 1
ATOM 670 C C . THR A 1 91 ? 12.426 22.026 48.908 1.00 23.67 91 THR A C 1
ATOM 671 O O . THR A 1 91 ? 13.321 22.258 49.733 1.00 22.72 91 THR A O 1
ATOM 675 N N . ALA A 1 92 ? 11.848 22.963 48.161 1.00 22.15 92 ALA A N 1
ATOM 676 C CA . ALA A 1 92 ? 12.185 24.378 48.269 1.00 20.86 92 ALA A CA 1
ATOM 677 C C . ALA A 1 92 ? 11.008 25.101 48.902 1.00 24.47 92 ALA A C 1
ATOM 678 O O . ALA A 1 92 ? 9.873 24.937 48.445 1.00 24.75 92 ALA A O 1
ATOM 680 N N . LYS A 1 93 ? 11.260 25.878 49.959 1.00 20.73 93 LYS A N 1
ATOM 681 C CA . LYS A 1 93 ? 10.185 26.650 50.572 1.00 21.02 93 LYS A CA 1
ATOM 682 C C . LYS A 1 93 ? 10.396 28.103 50.161 1.00 23.70 93 LYS A C 1
ATOM 683 O O . LYS A 1 93 ? 11.528 28.616 50.227 1.00 22.87 93 LYS A O 1
ATOM 689 N N . LEU A 1 94 ? 9.323 28.752 49.672 1.00 22.59 94 LEU A N 1
ATOM 690 C CA . LEU A 1 94 ? 9.386 30.125 49.195 1.00 22.73 94 LEU A CA 1
ATOM 691 C C . LEU A 1 94 ? 8.903 31.129 50.230 1.00 24.31 94 LEU A C 1
ATOM 692 O O . LEU A 1 94 ? 8.207 30.762 51.197 1.00 23.83 94 LEU A O 1
ATOM 697 N N . SER A 1 95 ? 9.312 32.405 50.039 1.00 22.62 95 SER A N 1
ATOM 698 C CA . SER A 1 95 ? 8.982 33.512 50.950 1.00 23.84 95 SER A CA 1
ATOM 699 C C . SER A 1 95 ? 7.476 33.772 51.081 1.00 29.06 95 SER A C 1
ATOM 700 O O . SER A 1 95 ? 7.042 34.368 52.067 1.00 28.49 95 SER A O 1
ATOM 703 N N . ASP A 1 96 ? 6.684 33.321 50.101 1.00 27.33 96 ASP A N 1
ATOM 704 C CA . ASP A 1 96 ? 5.223 33.490 50.145 1.00 28.63 96 ASP A CA 1
ATOM 705 C C . ASP A 1 96 ? 4.510 32.268 50.777 1.00 32.03 96 ASP A C 1
ATOM 706 O O . ASP A 1 96 ? 3.276 32.220 50.808 1.00 32.67 96 ASP A O 1
ATOM 711 N N . GLY A 1 97 ? 5.283 31.298 51.267 1.00 26.15 97 GLY A N 1
ATOM 712 C CA . GLY A 1 97 ? 4.736 30.106 51.898 1.00 26.91 97 GLY A CA 1
ATOM 713 C C . GLY A 1 97 ? 4.597 28.896 50.985 1.00 30.11 97 GLY A C 1
ATOM 714 O O . GLY A 1 97 ? 4.320 27.791 51.477 1.00 30.92 97 GLY A O 1
ATOM 715 N N . THR A 1 98 ? 4.804 29.083 49.655 1.00 26.97 98 THR A N 1
ATOM 716 C CA . THR A 1 98 ? 4.716 27.977 48.682 1.00 26.38 98 THR A CA 1
ATOM 717 C C . THR A 1 98 ? 5.818 26.952 48.966 1.00 26.84 98 THR A C 1
ATOM 718 O O . THR A 1 98 ? 6.942 27.321 49.309 1.00 25.63 98 THR A O 1
ATOM 722 N N . SER A 1 99 ? 5.501 25.685 48.791 1.00 25.60 99 SER A N 1
ATOM 723 C CA . SER A 1 99 ? 6.467 24.600 48.914 1.00 25.91 99 SER A CA 1
ATOM 724 C C . SER A 1 99 ? 6.546 23.930 47.545 1.00 30.33 99 SER A C 1
ATOM 725 O O . SER A 1 99 ? 5.500 23.681 46.937 1.00 31.10 99 SER A O 1
ATOM 728 N N . ILE A 1 100 ? 7.772 23.717 47.030 1.00 25.91 100 ILE A N 1
ATOM 729 C CA . ILE A 1 100 ? 8.001 23.148 45.705 1.00 25.54 100 ILE A CA 1
ATOM 730 C C . ILE A 1 100 ? 8.804 21.861 45.843 1.00 26.65 100 ILE A C 1
ATOM 731 O O . ILE A 1 100 ? 9.941 21.912 46.297 1.00 27.05 100 ILE A O 1
ATOM 736 N N . ASP A 1 101 ? 8.243 20.725 45.406 1.00 23.32 101 ASP A N 1
ATOM 737 C CA . ASP A 1 101 ? 9.003 19.478 45.353 1.00 24.20 101 ASP A CA 1
ATOM 738 C C . ASP A 1 101 ? 9.689 19.514 43.982 1.00 27.44 101 ASP A C 1
ATOM 739 O O . ASP A 1 101 ? 9.000 19.593 42.955 1.00 29.13 101 ASP A O 1
ATOM 744 N N . CYS A 1 102 ? 11.025 19.601 43.971 1.00 22.17 102 CYS A N 1
ATOM 745 C CA . CYS A 1 102 ? 11.758 19.770 42.721 1.00 20.15 102 CYS A CA 1
ATOM 746 C C . CYS A 1 102 ? 12.845 18.733 42.528 1.00 22.30 102 CYS A C 1
ATOM 747 O O . CYS A 1 102 ? 13.291 18.118 43.504 1.00 22.49 102 CYS A O 1
ATOM 750 N N . ALA A 1 103 ? 13.237 18.500 41.267 1.00 19.76 103 ALA A N 1
ATOM 751 C CA . ALA A 1 103 ? 14.250 17.483 40.971 1.00 19.67 103 ALA A CA 1
ATOM 752 C C . ALA A 1 103 ? 15.662 17.982 41.169 1.00 20.37 103 ALA A C 1
ATOM 753 O O . ALA A 1 103 ? 16.579 17.195 41.443 1.00 19.22 103 ALA A O 1
ATOM 755 N N . SER A 1 104 ? 15.861 19.293 40.947 1.00 16.71 104 SER A N 1
ATOM 756 C CA . SER A 1 104 ? 17.165 19.945 40.964 1.00 16.83 104 SER A CA 1
ATOM 757 C C . SER A 1 104 ? 16.922 21.446 40.986 1.00 19.15 104 SER A C 1
ATOM 758 O O . SER A 1 104 ? 15.769 21.900 40.843 1.00 17.17 104 SER A O 1
ATOM 761 N N . ALA A 1 105 ? 17.995 22.211 41.199 1.00 15.37 105 ALA A N 1
ATOM 762 C CA . ALA A 1 105 ? 17.896 23.666 41.192 1.00 15.97 105 ALA A CA 1
ATOM 763 C C . ALA A 1 105 ? 19.011 24.212 40.338 1.00 15.74 105 ALA A C 1
ATOM 764 O O . ALA A 1 105 ? 20.124 23.687 40.356 1.00 16.76 105 ALA A O 1
ATOM 766 N N . ILE A 1 106 ? 18.712 25.308 39.621 1.00 14.09 106 ILE A N 1
ATOM 767 C CA . ILE A 1 106 ? 19.713 26.018 38.823 1.00 13.65 106 ILE A CA 1
ATOM 768 C C . ILE A 1 106 ? 19.749 27.425 39.355 1.00 15.13 106 ILE A C 1
ATOM 769 O O . ILE A 1 106 ? 18.731 28.128 39.320 1.00 15.45 106 ILE A O 1
ATOM 774 N N . LEU A 1 107 ? 20.921 27.846 39.853 1.00 14.26 107 LEU A N 1
ATOM 775 C CA . LEU A 1 107 ? 21.098 29.186 40.384 1.00 14.45 107 LEU A CA 1
ATOM 776 C C . LEU A 1 107 ? 21.544 30.118 39.255 1.00 14.90 107 LEU A C 1
ATOM 777 O O . LEU A 1 107 ? 22.656 29.953 38.697 1.00 14.43 107 LEU A O 1
ATOM 782 N N . THR A 1 108 ? 20.658 31.056 38.903 1.00 12.82 108 THR A N 1
ATOM 783 C CA . THR A 1 108 ? 20.938 32.072 37.896 1.00 11.90 108 THR A CA 1
ATOM 784 C C . THR A 1 108 ? 20.677 33.432 38.544 1.00 14.46 108 THR A C 1
ATOM 785 O O . THR A 1 108 ? 20.009 34.309 37.982 1.00 13.74 108 THR A O 1
ATOM 789 N N . THR A 1 109 ? 21.253 33.612 39.765 1.00 13.36 109 THR A N 1
ATOM 790 C CA . THR A 1 109 ? 20.996 34.775 40.610 1.00 12.85 109 THR A CA 1
ATOM 791 C C . THR A 1 109 ? 21.871 35.997 40.301 1.00 15.53 109 THR A C 1
ATOM 792 O O . THR A 1 109 ? 21.718 37.042 40.945 1.00 15.34 109 THR A O 1
ATOM 796 N N . GLY A 1 110 ? 22.723 35.883 39.296 1.00 13.91 110 GLY A N 1
ATOM 797 C CA . GLY A 1 110 ? 23.439 37.049 38.806 1.00 14.62 110 GLY A CA 1
ATOM 798 C C . GLY A 1 110 ? 24.406 37.754 39.723 1.00 14.76 110 GLY A C 1
ATOM 799 O O . GLY A 1 110 ? 25.041 37.142 40.605 1.00 14.80 110 GLY A O 1
ATOM 800 N N . PHE A 1 111 ? 24.545 39.071 39.471 1.00 13.48 111 PHE A N 1
ATOM 801 C CA . PHE A 1 111 ? 25.576 39.878 40.111 1.00 13.04 111 PHE A CA 1
ATOM 802 C C . PHE A 1 111 ? 24.980 41.148 40.702 1.00 16.05 111 PHE A C 1
ATOM 803 O O . PHE A 1 111 ? 23.770 41.383 40.576 1.00 16.16 111 PHE A O 1
ATOM 811 N N . SER A 1 112 ? 25.845 41.990 41.295 1.00 15.58 112 SER A N 1
ATOM 812 C CA . SER A 1 112 ? 25.454 43.303 41.804 1.00 14.69 112 SER A CA 1
ATOM 813 C C . SER A 1 112 ? 26.320 44.359 41.155 1.00 18.11 112 SER A C 1
ATOM 814 O O . SER A 1 112 ? 27.546 44.219 41.084 1.00 16.90 112 SER A O 1
ATOM 817 N N . HIS A 1 113 ? 25.683 45.419 40.658 1.00 16.71 113 HIS A N 1
ATOM 818 C CA . HIS A 1 113 ? 26.468 46.503 40.081 1.00 16.06 113 HIS A CA 1
ATOM 819 C C . HIS A 1 113 ? 27.363 47.112 41.137 1.00 17.87 113 HIS A C 1
ATOM 820 O O . HIS A 1 113 ? 26.917 47.337 42.276 1.00 17.89 113 HIS A O 1
ATOM 827 N N . PHE A 1 114 ? 28.630 47.385 40.763 1.00 15.81 114 PHE A N 1
ATOM 828 C CA . PHE A 1 114 ? 29.524 48.076 41.684 1.00 16.50 114 PHE A CA 1
ATOM 829 C C . PHE A 1 114 ? 28.953 49.471 41.955 1.00 17.79 114 PHE A C 1
ATOM 830 O O . PHE A 1 114 ? 28.489 50.149 41.026 1.00 17.84 114 PHE A O 1
ATOM 838 N N . ASP A 1 115 ? 28.991 49.891 43.245 1.00 17.22 115 ASP A N 1
ATOM 839 C CA . ASP A 1 115 ? 28.533 51.210 43.676 1.00 18.01 115 ASP A CA 1
ATOM 840 C C . ASP A 1 115 ? 29.785 52.094 43.781 1.00 18.93 115 ASP A C 1
ATOM 841 O O . ASP A 1 115 ? 30.639 51.894 44.649 1.00 19.56 115 ASP A O 1
ATOM 846 N N . SER A 1 116 ? 29.861 53.080 42.864 1.00 19.78 116 SER A N 1
ATOM 847 C CA . SER A 1 116 ? 30.998 53.966 42.704 1.00 20.20 116 SER A CA 1
ATOM 848 C C . SER A 1 116 ? 31.247 54.867 43.899 1.00 23.10 116 SER A C 1
ATOM 849 O O . SER A 1 116 ? 32.330 55.450 43.998 1.00 22.63 116 SER A O 1
ATOM 852 N N . VAL A 1 117 ? 30.311 54.895 44.873 1.00 20.67 117 VAL A N 1
ATOM 853 C CA . VAL A 1 117 ? 30.592 55.597 46.133 1.00 22.94 117 VAL A CA 1
ATOM 854 C C . VAL A 1 117 ? 31.811 54.903 46.810 1.00 25.24 117 VAL A C 1
ATOM 855 O O . VAL A 1 117 ? 32.472 55.524 47.642 1.00 25.63 117 VAL A O 1
ATOM 859 N N . ASN A 1 118 ? 32.121 53.623 46.416 1.00 22.42 118 ASN A N 1
ATOM 860 C CA . ASN A 1 118 ? 33.232 52.843 46.980 1.00 22.50 118 ASN A CA 1
ATOM 861 C C . ASN A 1 118 ? 34.589 53.167 46.343 1.00 26.89 118 ASN A C 1
ATOM 862 O O . ASN A 1 118 ? 35.613 52.612 46.742 1.00 27.26 118 ASN A O 1
ATOM 867 N N . LYS A 1 119 ? 34.607 54.102 45.372 1.00 22.79 119 LYS A N 1
ATOM 868 C CA . LYS A 1 119 ? 35.849 54.579 44.754 1.00 23.58 119 LYS A CA 1
ATOM 869 C C . LYS A 1 119 ? 35.745 56.115 44.859 1.00 25.18 119 LYS A C 1
ATOM 870 O O . LYS A 1 119 ? 35.648 56.824 43.845 1.00 21.87 119 LYS A O 1
ATOM 876 N N . PRO A 1 120 ? 35.703 56.649 46.101 1.00 24.20 120 PRO A N 1
ATOM 877 C CA . PRO A 1 120 ? 35.400 58.079 46.276 1.00 24.14 120 PRO A CA 1
ATOM 878 C C . PRO A 1 120 ? 36.280 59.060 45.547 1.00 24.19 120 PRO A C 1
ATOM 879 O O . PRO A 1 120 ? 35.798 60.138 45.157 1.00 24.15 120 PRO A O 1
ATOM 883 N N . GLU A 1 121 ? 37.549 58.700 45.331 1.00 20.55 121 GLU A N 1
ATOM 884 C CA . GLU A 1 121 ? 38.439 59.652 44.682 1.00 21.20 121 GLU A CA 1
ATOM 885 C C . GLU A 1 121 ? 38.067 59.930 43.219 1.00 22.62 121 GLU A C 1
ATOM 886 O O . GLU A 1 121 ? 38.420 60.996 42.707 1.00 21.42 121 GLU A O 1
ATOM 892 N N . TRP A 1 122 ? 37.253 59.051 42.600 1.00 20.73 122 TRP A N 1
ATOM 893 C CA . TRP A 1 122 ? 36.837 59.258 41.225 1.00 20.28 122 TRP A CA 1
ATOM 894 C C . TRP A 1 122 ? 35.488 60.044 41.099 1.00 20.92 122 TRP A C 1
ATOM 895 O O . TRP A 1 122 ? 34.982 60.211 39.994 1.00 20.34 122 TRP A O 1
ATOM 906 N N . GLY A 1 123 ? 35.013 60.609 42.210 1.00 20.52 123 GLY A N 1
ATOM 907 C CA . GLY A 1 123 ? 33.978 61.634 42.248 1.00 19.66 123 GLY A CA 1
ATOM 908 C C . GLY A 1 123 ? 32.506 61.293 42.255 1.00 21.90 123 GLY A C 1
ATOM 909 O O . GLY A 1 123 ? 31.685 62.222 42.292 1.00 21.37 123 GLY A O 1
ATOM 910 N N . PHE A 1 124 ? 32.151 60.014 42.248 1.00 19.70 124 PHE A N 1
ATOM 911 C CA . PHE A 1 124 ? 30.725 59.680 42.257 1.00 20.09 124 PHE A CA 1
ATOM 912 C C . PHE A 1 124 ? 30.069 60.045 43.579 1.00 26.57 124 PHE A C 1
ATOM 913 O O . PHE A 1 124 ? 30.627 59.747 44.647 1.00 27.29 124 PHE A O 1
ATOM 921 N N . GLY A 1 125 ? 28.926 60.728 43.481 1.00 23.51 125 GLY A N 1
ATOM 922 C CA . GLY A 1 125 ? 28.190 61.205 44.651 1.00 24.02 125 GLY A CA 1
ATOM 923 C C . GLY A 1 125 ? 28.593 62.602 45.070 1.00 31.75 125 GLY A C 1
ATOM 924 O O . GLY A 1 125 ? 27.808 63.295 45.712 1.00 33.89 125 GLY A O 1
ATOM 925 N N . MET A 1 126 ? 29.817 63.031 44.700 1.00 28.42 126 MET A N 1
ATOM 926 C CA . MET A 1 126 ? 30.358 64.369 44.981 1.00 28.57 126 MET A CA 1
ATOM 927 C C . MET A 1 126 ? 29.821 65.372 43.968 1.00 27.91 126 MET A C 1
ATOM 928 O O . MET A 1 126 ? 29.459 66.488 44.334 1.00 28.13 126 MET A O 1
ATOM 933 N N . PHE A 1 127 ? 29.820 64.985 42.667 1.00 22.40 127 PHE A N 1
ATOM 934 C CA . PHE A 1 127 ? 29.425 65.868 41.576 1.00 21.14 127 PHE A CA 1
ATOM 935 C C . PHE A 1 127 ? 28.336 65.219 40.741 1.00 22.04 127 PHE A C 1
ATOM 936 O O . PHE A 1 127 ? 28.507 64.065 40.327 1.00 21.14 127 PHE A O 1
ATOM 944 N N . PRO A 1 128 ? 27.243 65.944 40.434 1.00 21.21 128 PRO A N 1
ATOM 945 C CA . PRO A 1 128 ? 26.140 65.318 39.671 1.00 21.25 128 PRO A CA 1
ATOM 946 C C . PRO A 1 128 ? 26.522 64.855 38.273 1.00 23.50 128 PRO A C 1
ATOM 947 O O . PRO A 1 128 ? 25.892 63.940 37.761 1.00 22.55 128 PRO A O 1
ATOM 951 N N . ASP A 1 129 ? 27.555 65.467 37.668 1.00 19.67 129 ASP A N 1
ATOM 952 C CA . ASP A 1 129 ? 27.946 65.097 36.296 1.00 18.64 129 ASP A CA 1
ATOM 953 C C . ASP A 1 129 ? 28.947 63.958 36.240 1.00 19.93 129 ASP A C 1
ATOM 954 O O . ASP A 1 129 ? 29.445 63.632 35.153 1.00 18.31 129 ASP A O 1
ATOM 959 N N . VAL A 1 130 ? 29.177 63.302 37.395 1.00 17.97 130 VAL A N 1
ATOM 960 C CA . VAL A 1 130 ? 29.900 62.034 37.451 1.00 16.64 130 VAL A CA 1
ATOM 961 C C . VAL A 1 130 ? 28.811 60.993 37.422 1.00 18.84 130 VAL A C 1
ATOM 962 O O . VAL A 1 130 ? 27.993 60.924 38.344 1.00 18.41 130 VAL A O 1
ATOM 966 N N . VAL A 1 131 ? 28.771 60.205 36.337 1.00 15.40 131 VAL A N 1
ATOM 967 C CA . VAL A 1 131 ? 27.677 59.257 36.123 1.00 15.62 131 VAL A CA 1
ATOM 968 C C . VAL A 1 131 ? 28.233 57.860 35.902 1.00 17.01 131 VAL A C 1
ATOM 969 O O . VAL A 1 131 ? 29.402 57.712 35.543 1.00 17.04 131 VAL A O 1
ATOM 973 N N . THR A 1 132 ? 27.392 56.825 36.080 1.00 15.34 132 THR A N 1
ATOM 974 C CA . THR A 1 132 ? 27.848 55.475 35.780 1.00 14.49 132 THR A CA 1
ATOM 975 C C . THR A 1 132 ? 27.472 55.111 34.338 1.00 16.94 132 THR A C 1
ATOM 976 O O . THR A 1 132 ? 26.594 55.730 33.739 1.00 15.42 132 THR A O 1
ATOM 980 N N . THR A 1 133 ? 28.069 54.032 33.810 1.00 14.28 133 THR A N 1
ATOM 981 C CA . THR A 1 133 ? 27.651 53.511 32.513 1.00 12.98 133 THR A CA 1
ATOM 982 C C . THR A 1 133 ? 26.153 53.167 32.556 1.00 16.31 133 THR A C 1
ATOM 983 O O . THR A 1 133 ? 25.463 53.391 31.564 1.00 16.45 133 THR A O 1
ATOM 987 N N A THR A 1 134 ? 25.637 52.636 33.688 0.50 14.99 134 THR A N 1
ATOM 988 N N B THR A 1 134 ? 25.665 52.653 33.686 0.50 16.12 134 THR A N 1
ATOM 989 C CA A THR A 1 134 ? 24.191 52.322 33.793 0.50 13.79 134 THR A CA 1
ATOM 990 C CA B THR A 1 134 ? 24.246 52.317 33.831 0.50 15.79 134 THR A CA 1
ATOM 991 C C A THR A 1 134 ? 23.342 53.597 33.607 0.50 16.89 134 THR A C 1
ATOM 992 C C B THR A 1 134 ? 23.363 53.584 33.624 0.50 17.96 134 THR A C 1
ATOM 993 O O A THR A 1 134 ? 22.311 53.552 32.924 0.50 17.23 134 THR A O 1
ATOM 994 O O B THR A 1 134 ? 22.339 53.516 32.934 0.50 18.43 134 THR A O 1
ATOM 1001 N N . GLN A 1 135 ? 23.782 54.740 34.173 1.00 14.94 135 GLN A N 1
ATOM 1002 C CA . GLN A 1 135 ? 23.037 55.989 33.959 1.00 15.06 135 GLN A CA 1
ATOM 1003 C C . GLN A 1 135 ? 23.029 56.387 32.481 1.00 17.96 135 GLN A C 1
ATOM 1004 O O . GLN A 1 135 ? 21.998 56.846 32.001 1.00 18.36 135 GLN A O 1
ATOM 1010 N N . VAL A 1 136 ? 24.165 56.237 31.779 1.00 15.30 136 VAL A N 1
ATOM 1011 C CA . VAL A 1 136 ? 24.242 56.576 30.346 1.00 15.10 136 VAL A CA 1
ATOM 1012 C C . VAL A 1 136 ? 23.354 55.626 29.538 1.00 16.77 136 VAL A C 1
ATOM 1013 O O . VAL A 1 136 ? 22.638 56.105 28.652 1.00 16.51 136 VAL A O 1
ATOM 1017 N N . GLU A 1 137 ? 23.392 54.308 29.849 1.00 15.16 137 GLU A N 1
ATOM 1018 C CA . GLU A 1 137 ? 22.498 53.341 29.177 1.00 14.39 137 GLU A CA 1
ATOM 1019 C C . GLU A 1 137 ? 21.056 53.844 29.284 1.00 17.25 137 GLU A C 1
ATOM 1020 O O . GLU A 1 137 ? 20.320 53.842 28.283 1.00 17.21 137 GLU A O 1
ATOM 1026 N N . GLN A 1 138 ? 20.653 54.263 30.501 1.00 15.16 138 GLN A N 1
ATOM 1027 C CA . GLN A 1 138 ? 19.276 54.719 30.771 1.00 15.42 138 GLN A CA 1
ATOM 1028 C C . GLN A 1 138 ? 18.958 56.026 30.039 1.00 18.95 138 GLN A C 1
ATOM 1029 O O . GLN A 1 138 ? 17.814 56.218 29.587 1.00 19.83 138 GLN A O 1
ATOM 1035 N N . MET A 1 139 ? 19.942 56.953 29.937 1.00 16.69 139 MET A N 1
ATOM 1036 C CA . MET A 1 139 ? 19.696 58.198 29.208 1.00 16.20 139 MET A CA 1
ATOM 1037 C C . MET A 1 139 ? 19.362 57.873 27.736 1.00 17.84 139 MET A C 1
ATOM 1038 O O . MET A 1 139 ? 18.461 58.483 27.137 1.00 19.44 139 MET A O 1
ATOM 1043 N N . ILE A 1 140 ? 20.076 56.896 27.168 1.00 16.36 140 ILE A N 1
ATOM 1044 C CA . ILE A 1 140 ? 19.849 56.508 25.776 1.00 16.05 140 ILE A CA 1
ATOM 1045 C C . ILE A 1 140 ? 18.577 55.675 25.632 1.00 18.99 140 ILE A C 1
ATOM 1046 O O . ILE A 1 140 ? 17.759 55.972 24.751 1.00 19.52 140 ILE A O 1
ATOM 1051 N N . SER A 1 141 ? 18.421 54.620 26.452 1.00 17.35 141 SER A N 1
ATOM 1052 C CA . SER A 1 141 ? 17.264 53.701 26.313 1.00 16.81 141 SER A CA 1
ATOM 1053 C C . SER A 1 141 ? 15.938 54.372 26.564 1.00 20.92 141 SER A C 1
ATOM 1054 O O . SER A 1 141 ? 14.950 53.935 25.973 1.00 22.96 141 SER A O 1
ATOM 1057 N N . SER A 1 142 ? 15.896 55.412 27.417 1.00 19.04 142 SER A N 1
ATOM 1058 C CA . SER A 1 142 ? 14.649 56.153 27.711 1.00 19.94 142 SER A CA 1
ATOM 1059 C C . SER A 1 142 ? 14.307 57.131 26.589 1.00 25.91 142 SER A C 1
ATOM 1060 O O . SER A 1 142 ? 13.199 57.693 26.584 1.00 27.46 142 SER A O 1
ATOM 1063 N N . GLY A 1 143 ? 15.273 57.380 25.698 1.00 23.92 143 GLY A N 1
ATOM 1064 C CA . GLY A 1 143 ? 15.144 58.355 24.614 1.00 24.38 143 GLY A CA 1
ATOM 1065 C C . GLY A 1 143 ? 15.319 59.786 25.078 1.00 27.39 143 GLY A C 1
ATOM 1066 O O . GLY A 1 143 ? 15.213 60.705 24.267 1.00 28.76 143 GLY A O 1
ATOM 1067 N N . LYS A 1 144 ? 15.608 60.011 26.373 1.00 23.45 144 LYS A N 1
ATOM 1068 C CA . LYS A 1 144 ? 15.824 61.364 26.917 1.00 24.95 144 LYS A CA 1
ATOM 1069 C C . LYS A 1 144 ? 17.117 61.989 26.361 1.00 27.37 144 LYS A C 1
ATOM 1070 O O . LYS A 1 144 ? 17.198 63.213 26.161 1.00 27.98 144 LYS A O 1
ATOM 1076 N N . GLY A 1 145 ? 18.109 61.144 26.125 1.00 24.09 145 GLY A N 1
ATOM 1077 C CA . GLY A 1 145 ? 19.378 61.598 25.582 1.00 22.98 145 GLY A CA 1
ATOM 1078 C C . GLY A 1 145 ? 20.414 61.860 26.664 1.00 21.56 145 GLY A C 1
ATOM 1079 O O . GLY A 1 145 ? 20.092 62.027 27.844 1.00 19.76 145 GLY A O 1
ATOM 1080 N N . VAL A 1 146 ? 21.671 61.906 26.242 1.00 19.89 146 VAL A N 1
ATOM 1081 C CA . VAL A 1 146 ? 22.795 62.123 27.143 1.00 18.00 146 VAL A CA 1
ATOM 1082 C C . VAL A 1 146 ? 22.867 63.609 27.508 1.00 21.77 146 VAL A C 1
ATOM 1083 O O . VAL A 1 146 ? 23.091 64.465 26.640 1.00 20.94 146 VAL A O 1
ATOM 1087 N N . ARG A 1 147 ? 22.640 63.912 28.797 1.00 19.15 147 ARG A N 1
ATOM 1088 C CA . ARG A 1 147 ? 22.647 65.300 29.282 1.00 19.58 147 ARG A CA 1
ATOM 1089 C C . ARG A 1 147 ? 23.298 65.365 30.659 1.00 21.04 147 ARG A C 1
ATOM 1090 O O . ARG A 1 147 ? 23.119 64.450 31.461 1.00 21.07 147 ARG A O 1
ATOM 1098 N N . CYS A 1 148 ? 23.959 66.488 30.961 1.00 20.45 148 CYS A N 1
ATOM 1099 C CA . CYS A 1 148 ? 24.534 66.740 32.286 1.00 20.77 148 CYS A CA 1
ATOM 1100 C C . CYS A 1 148 ? 23.401 66.861 33.299 1.00 24.64 148 CYS A C 1
ATOM 1101 O O . CYS A 1 148 ? 22.374 67.479 33.001 1.00 24.73 148 CYS A O 1
ATOM 1104 N N . LEU A 1 149 ? 23.565 66.272 34.480 1.00 21.73 149 LEU A N 1
ATOM 1105 C CA . LEU A 1 149 ? 22.547 66.375 35.531 1.00 21.37 149 LEU A CA 1
ATOM 1106 C C . LEU A 1 149 ? 22.588 67.747 36.195 1.00 26.26 149 LEU A C 1
ATOM 1107 O O . LEU A 1 149 ? 21.568 68.196 36.721 1.00 27.52 149 LEU A O 1
ATOM 1112 N N . SER A 1 150 ? 23.757 68.403 36.187 1.00 22.70 150 SER A N 1
ATOM 1113 C CA . SER A 1 150 ? 23.911 69.718 36.838 1.00 22.91 150 SER A CA 1
ATOM 1114 C C . SER A 1 150 ? 22.952 70.767 36.258 1.00 27.02 150 SER A C 1
ATOM 1115 O O . SER A 1 150 ? 22.318 71.506 37.024 1.00 28.59 150 SER A O 1
ATOM 1118 N N . ASP A 1 151 ? 22.875 70.865 34.913 1.00 23.49 151 ASP A N 1
ATOM 1119 C CA . ASP A 1 151 ? 22.034 71.896 34.285 1.00 23.93 151 ASP A CA 1
ATOM 1120 C C . ASP A 1 151 ? 21.257 71.423 33.056 1.00 26.86 151 ASP A C 1
ATOM 1121 O O . ASP A 1 151 ? 20.630 72.248 32.373 1.00 27.36 151 ASP A O 1
ATOM 1126 N N . GLY A 1 152 ? 21.330 70.126 32.761 1.00 23.59 152 GLY A N 1
ATOM 1127 C CA . GLY A 1 152 ? 20.616 69.553 31.628 1.00 23.56 152 GLY A CA 1
ATOM 1128 C C . GLY A 1 152 ? 21.240 69.795 30.272 1.00 25.47 152 GLY A C 1
ATOM 1129 O O . GLY A 1 152 ? 20.652 69.406 29.268 1.00 25.17 152 GLY A O 1
ATOM 1130 N N . ARG A 1 153 ? 22.431 70.414 30.211 1.00 22.95 153 ARG A N 1
ATOM 1131 C CA . ARG A 1 153 ? 23.080 70.687 28.922 1.00 22.69 153 ARG A CA 1
ATOM 1132 C C . ARG A 1 153 ? 23.591 69.412 28.244 1.00 24.09 153 ARG A C 1
ATOM 1133 O O . ARG A 1 153 ? 23.869 68.422 28.918 1.00 21.95 153 ARG A O 1
ATOM 1141 N N . LYS A 1 154 ? 23.780 69.478 26.922 1.00 22.90 154 LYS A N 1
ATOM 1142 C CA . LYS A 1 154 ? 24.426 68.396 26.187 1.00 20.72 154 LYS A CA 1
ATOM 1143 C C . LYS A 1 154 ? 25.927 68.552 26.478 1.00 21.78 154 LYS A C 1
ATOM 1144 O O . LYS A 1 154 ? 26.471 69.650 26.304 1.00 22.93 154 LYS A O 1
ATOM 1150 N N . PRO A 1 155 ? 26.618 67.491 26.933 1.00 19.21 155 PRO A N 1
ATOM 1151 C CA . PRO A 1 155 ? 28.069 67.631 27.161 1.00 18.38 155 PRO A CA 1
ATOM 1152 C C . PRO A 1 155 ? 28.812 67.812 25.853 1.00 22.97 155 PRO A C 1
ATOM 1153 O O . PRO A 1 155 ? 28.431 67.211 24.840 1.00 22.69 155 PRO A O 1
ATOM 1157 N N . LYS A 1 156 ? 29.867 68.617 25.878 1.00 18.96 156 LYS A N 1
ATOM 1158 C CA . LYS A 1 156 ? 30.737 68.798 24.705 1.00 19.64 156 LYS A CA 1
ATOM 1159 C C . LYS A 1 156 ? 31.978 67.921 24.862 1.00 20.87 156 LYS A C 1
ATOM 1160 O O . LYS A 1 156 ? 32.638 67.641 23.871 1.00 19.52 156 LYS A O 1
ATOM 1166 N N . ARG A 1 157 ? 32.349 67.567 26.124 1.00 18.84 157 ARG A N 1
ATOM 1167 C CA . ARG A 1 157 ? 33.517 66.714 26.400 1.00 18.08 157 ARG A CA 1
ATOM 1168 C C . ARG A 1 157 ? 33.115 65.673 27.436 1.00 18.84 157 ARG A C 1
ATOM 1169 O O . ARG A 1 157 ? 32.640 66.054 28.522 1.00 18.82 157 ARG A O 1
ATOM 1177 N N . VAL A 1 158 ? 33.265 64.368 27.082 1.00 16.11 158 VAL A N 1
ATOM 1178 C CA . VAL A 1 158 ? 32.941 63.267 27.995 1.00 16.10 158 VAL A CA 1
ATOM 1179 C C . VAL A 1 158 ? 34.181 62.413 28.171 1.00 18.48 158 VAL A C 1
ATOM 1180 O O . VAL A 1 158 ? 34.842 62.070 27.191 1.00 18.12 158 VAL A O 1
ATOM 1184 N N . ALA A 1 159 ? 34.468 62.055 29.426 1.00 17.61 159 ALA A N 1
ATOM 1185 C CA . ALA A 1 159 ? 35.537 61.112 29.729 1.00 17.20 159 ALA A CA 1
ATOM 1186 C C . ALA A 1 159 ? 34.872 59.837 30.226 1.00 19.45 159 ALA A C 1
ATOM 1187 O O . ALA A 1 159 ? 33.936 59.929 31.036 1.00 19.60 159 ALA A O 1
ATOM 1189 N N . ILE A 1 160 ? 35.372 58.664 29.806 1.00 17.07 160 ILE A N 1
ATOM 1190 C CA . ILE A 1 160 ? 34.889 57.416 30.363 1.00 15.35 160 ILE A CA 1
ATOM 1191 C C . ILE A 1 160 ? 36.096 56.813 31.083 1.00 17.37 160 ILE A C 1
ATOM 1192 O O . ILE A 1 160 ? 37.157 56.658 30.468 1.00 18.12 160 ILE A O 1
ATOM 1197 N N . LEU A 1 161 ? 35.962 56.541 32.388 1.00 15.62 161 LEU A N 1
ATOM 1198 C CA . LEU A 1 161 ? 37.040 55.923 33.156 1.00 15.74 161 LEU A CA 1
ATOM 1199 C C . LEU A 1 161 ? 36.772 54.433 33.213 1.00 15.65 161 LEU A C 1
ATOM 1200 O O . LEU A 1 161 ? 35.728 53.997 33.702 1.00 15.95 161 LEU A O 1
ATOM 1205 N N . LEU A 1 162 ? 37.727 53.632 32.723 1.00 15.18 162 LEU A N 1
ATOM 1206 C CA . LEU A 1 162 ? 37.548 52.197 32.796 1.00 14.82 162 LEU A CA 1
ATOM 1207 C C . LEU A 1 162 ? 37.986 51.642 34.145 1.00 18.20 162 LEU A C 1
ATOM 1208 O O . LEU A 1 162 ? 38.629 52.315 34.954 1.00 17.06 162 LEU A O 1
ATOM 1213 N N . CYS A 1 163 ? 37.556 50.416 34.414 1.00 16.09 163 CYS A N 1
ATOM 1214 C CA . CYS A 1 163 ? 37.960 49.668 35.613 1.00 15.24 163 CYS A CA 1
ATOM 1215 C C . CYS A 1 163 ? 37.483 50.317 36.913 1.00 17.65 163 CYS A C 1
ATOM 1216 O O . CYS A 1 163 ? 38.236 50.354 37.892 1.00 19.29 163 CYS A O 1
ATOM 1219 N N . VAL A 1 164 ? 36.243 50.833 36.923 1.00 16.17 164 VAL A N 1
ATOM 1220 C CA . VAL A 1 164 ? 35.746 51.403 38.177 1.00 15.02 164 VAL A CA 1
ATOM 1221 C C . VAL A 1 164 ? 35.159 50.273 39.017 1.00 17.81 164 VAL A C 1
ATOM 1222 O O . VAL A 1 164 ? 34.115 49.691 38.651 1.00 17.54 164 VAL A O 1
ATOM 1226 N N . GLY A 1 165 ? 35.849 49.937 40.101 1.00 17.18 165 GLY A N 1
ATOM 1227 C CA . GLY A 1 165 ? 35.398 48.831 40.933 1.00 17.45 165 GLY A CA 1
ATOM 1228 C C . GLY A 1 165 ? 35.887 47.482 40.463 1.00 17.75 165 GLY A C 1
ATOM 1229 O O . GLY A 1 165 ? 35.394 46.446 40.923 1.00 16.46 165 GLY A O 1
ATOM 1230 N N . SER A 1 166 ? 36.915 47.481 39.603 1.00 15.38 166 SER A N 1
ATOM 1231 C CA . SER A 1 166 ? 37.545 46.250 39.108 1.00 15.14 166 SER A CA 1
ATOM 1232 C C . SER A 1 166 ? 39.041 46.477 39.058 1.00 18.69 166 SER A C 1
ATOM 1233 O O . SER A 1 166 ? 39.483 47.629 39.029 1.00 18.99 166 SER A O 1
ATOM 1236 N N . ARG A 1 167 ? 39.833 45.374 39.006 1.00 17.68 167 ARG A N 1
ATOM 1237 C CA . ARG A 1 167 ? 41.291 45.434 38.905 1.00 18.49 167 ARG A CA 1
ATOM 1238 C C . ARG A 1 167 ? 41.847 46.405 39.948 1.00 23.42 167 ARG A C 1
ATOM 1239 O O . ARG A 1 167 ? 42.701 47.246 39.632 1.00 25.46 167 ARG A O 1
ATOM 1247 N N . ASP A 1 168 ? 41.308 46.328 41.174 1.00 19.59 168 ASP A N 1
ATOM 1248 C CA . ASP A 1 168 ? 41.631 47.270 42.243 1.00 20.17 168 ASP A CA 1
ATOM 1249 C C . ASP A 1 168 ? 41.790 46.507 43.559 1.00 25.09 168 ASP A C 1
ATOM 1250 O O . ASP A 1 168 ? 40.824 46.325 44.299 1.00 24.91 168 ASP A O 1
ATOM 1255 N N . ARG A 1 169 ? 43.028 46.030 43.829 1.00 25.32 169 ARG A N 1
ATOM 1256 C CA . ARG A 1 169 ? 43.359 45.282 45.051 1.00 27.42 169 ARG A CA 1
ATOM 1257 C C . ARG A 1 169 ? 43.000 46.064 46.317 1.00 30.15 169 ARG A C 1
ATOM 1258 O O . ARG A 1 169 ? 42.502 45.463 47.279 1.00 30.18 169 ARG A O 1
ATOM 1266 N N . GLN A 1 170 ? 43.235 47.393 46.313 1.00 29.58 170 GLN A N 1
ATOM 1267 C CA . GLN A 1 170 ? 42.992 48.259 47.476 1.00 31.08 170 GLN A CA 1
ATOM 1268 C C . GLN A 1 170 ? 41.552 48.241 47.992 1.00 34.31 170 GLN A C 1
ATOM 1269 O O . GLN A 1 170 ? 41.334 48.443 49.190 1.00 34.83 170 GLN A O 1
ATOM 1275 N N . ILE A 1 171 ? 40.571 47.973 47.104 1.00 26.90 171 ILE A N 1
ATOM 1276 C CA . ILE A 1 171 ? 39.174 47.911 47.523 1.00 25.55 171 ILE A CA 1
ATOM 1277 C C . ILE A 1 171 ? 38.631 46.470 47.450 1.00 26.33 171 ILE A C 1
ATOM 1278 O O . ILE A 1 171 ? 37.413 46.274 47.464 1.00 25.46 171 ILE A O 1
ATOM 1283 N N . GLY A 1 172 ? 39.542 45.479 47.441 1.00 23.24 172 GLY A N 1
ATOM 1284 C CA . GLY A 1 172 ? 39.222 44.055 47.454 1.00 22.68 172 GLY A CA 1
ATOM 1285 C C . GLY A 1 172 ? 38.517 43.548 46.208 1.00 26.64 172 GLY A C 1
ATOM 1286 O O . GLY A 1 172 ? 37.758 42.567 46.265 1.00 27.12 172 GLY A O 1
ATOM 1287 N N . ARG A 1 173 ? 38.786 44.194 45.063 1.00 22.13 173 ARG A N 1
ATOM 1288 C CA . ARG A 1 173 ? 38.122 43.813 43.804 1.00 20.78 173 ARG A CA 1
ATOM 1289 C C . ARG A 1 173 ? 39.159 43.535 42.734 1.00 23.40 173 ARG A C 1
ATOM 1290 O O . ARG A 1 173 ? 39.404 44.347 41.846 1.00 23.63 173 ARG A O 1
ATOM 1298 N N . GLU A 1 174 ? 39.800 42.366 42.862 1.00 22.72 174 GLU A N 1
ATOM 1299 C CA . GLU A 1 174 ? 40.942 41.962 42.048 1.00 25.14 174 GLU A CA 1
ATOM 1300 C C . GLU A 1 174 ? 40.598 41.559 40.640 1.00 28.51 174 GLU A C 1
ATOM 1301 O O . GLU A 1 174 ? 41.465 41.633 39.767 1.00 31.40 174 GLU A O 1
ATOM 1307 N N . TRP A 1 175 ? 39.353 41.117 40.416 1.00 19.76 175 TRP A N 1
ATOM 1308 C CA . TRP A 1 175 ? 38.941 40.615 39.124 1.00 17.54 175 TRP A CA 1
ATOM 1309 C C . TRP A 1 175 ? 38.838 41.698 38.058 1.00 17.66 175 T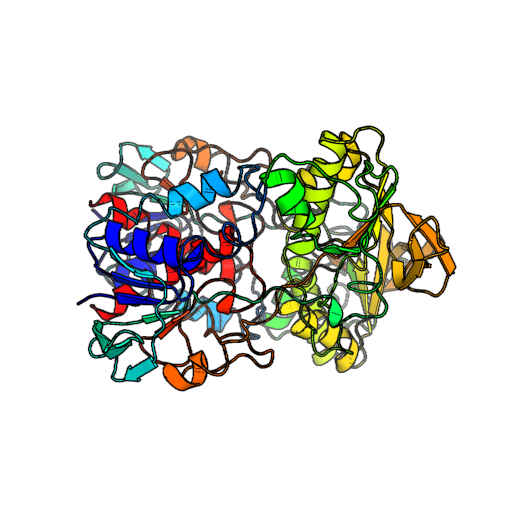RP A C 1
ATOM 1310 O O . TRP A 1 175 ? 38.685 42.883 38.361 1.00 16.73 175 TRP A O 1
ATOM 1321 N N . CYS A 1 176 ? 38.835 41.246 36.811 1.00 15.10 176 CYS A N 1
ATOM 1322 C CA . CYS A 1 176 ? 38.479 42.093 35.675 1.00 13.13 176 CYS A CA 1
ATOM 1323 C C . CYS A 1 176 ? 36.999 41.790 35.379 1.00 15.33 176 CYS A C 1
ATOM 1324 O O . CYS A 1 176 ? 36.601 40.624 35.330 1.00 15.46 176 CYS A O 1
ATOM 1327 N N . SER A 1 177 ? 36.168 42.840 35.232 1.00 13.68 177 SER A N 1
ATOM 1328 C CA . SER A 1 177 ? 34.751 42.666 35.017 1.00 13.14 177 SER A CA 1
ATOM 1329 C C . SER A 1 177 ? 34.354 42.359 33.576 1.00 15.00 177 SER A C 1
ATOM 1330 O O . SER A 1 177 ? 33.168 42.229 33.284 1.00 12.90 177 SER A O 1
ATOM 1333 N N . LYS A 1 178 ? 35.335 42.104 32.702 1.00 13.39 178 LYS A N 1
ATOM 1334 C CA . LYS A 1 178 ? 35.251 41.417 31.410 1.00 13.18 178 LYS A CA 1
ATOM 1335 C C . LYS A 1 178 ? 34.555 42.106 30.274 1.00 15.27 178 LYS A C 1
ATOM 1336 O O . LYS A 1 178 ? 35.074 42.069 29.133 1.00 13.11 178 LYS A O 1
ATOM 1342 N N . ILE A 1 179 ? 33.375 42.702 30.534 1.00 12.94 179 ILE A N 1
ATOM 1343 C CA . ILE A 1 179 ? 32.602 43.255 29.416 1.00 13.34 179 ILE A CA 1
ATOM 1344 C C . ILE A 1 179 ? 32.611 44.771 29.377 1.00 14.64 179 ILE A C 1
ATOM 1345 O O . ILE A 1 179 ? 32.153 45.338 28.373 1.00 14.08 179 ILE A O 1
ATOM 1350 N N . CYS A 1 180 ? 33.134 45.418 30.443 1.00 11.97 180 CYS A N 1
ATOM 1351 C CA . CYS A 1 180 ? 33.065 46.893 30.514 1.00 12.25 180 CYS A CA 1
ATOM 1352 C C . CYS A 1 180 ? 33.881 47.625 29.422 1.00 15.75 180 CYS A C 1
ATOM 1353 O O . CYS A 1 180 ? 33.539 48.767 29.081 1.00 14.73 180 CYS A O 1
ATOM 1356 N N . CYS A 1 181 ? 34.967 47.025 28.921 1.00 14.44 181 CYS A N 1
ATOM 1357 C CA . CYS A 1 181 ? 35.738 47.693 27.860 1.00 12.54 181 CYS A CA 1
ATOM 1358 C C . CYS A 1 181 ? 34.826 47.795 26.648 1.00 15.21 181 CYS A C 1
ATOM 1359 O O . CYS A 1 181 ? 34.733 48.871 26.034 1.00 14.45 181 CYS A O 1
ATOM 1362 N N . THR A 1 182 ? 34.203 46.656 26.256 1.00 13.07 182 THR A N 1
ATOM 1363 C CA . THR A 1 182 ? 33.376 46.648 25.051 1.00 12.47 182 THR A CA 1
ATOM 1364 C C . THR A 1 182 ? 32.124 47.479 25.265 1.00 13.29 182 THR A C 1
ATOM 1365 O O . THR A 1 182 ? 31.714 48.211 24.362 1.00 14.13 182 THR A O 1
ATOM 1369 N N . VAL A 1 183 ? 31.509 47.355 26.454 1.00 12.47 183 VAL A N 1
ATOM 1370 C CA . VAL A 1 183 ? 30.333 48.202 26.751 1.00 11.84 183 VAL A CA 1
ATOM 1371 C C . VAL A 1 183 ? 30.682 49.704 26.659 1.00 14.71 183 VAL A C 1
ATOM 1372 O O . VAL A 1 183 ? 29.858 50.498 26.161 1.00 14.44 183 VAL A O 1
ATOM 1376 N N . SER A 1 184 ? 31.876 50.095 27.172 1.00 12.86 184 SER A N 1
ATOM 1377 C CA . SER A 1 184 ? 32.265 51.495 27.097 1.00 12.93 184 SER A CA 1
ATOM 1378 C C . SER A 1 184 ? 32.475 51.957 25.663 1.00 15.07 184 SER A C 1
ATOM 1379 O O . SER A 1 184 ? 32.079 53.072 25.311 1.00 14.85 184 SER A O 1
ATOM 1382 N N . ALA A 1 185 ? 33.109 51.095 24.826 1.00 14.39 185 ALA A N 1
ATOM 1383 C CA . ALA A 1 185 ? 33.292 51.438 23.408 1.00 13.68 185 ALA A CA 1
ATOM 1384 C C . ALA A 1 185 ? 31.919 51.605 22.738 1.00 15.71 185 ALA A C 1
ATOM 1385 O O . ALA A 1 185 ? 31.719 52.543 21.959 1.00 16.09 185 ALA A O 1
ATOM 1387 N N . ASN A 1 186 ? 30.973 50.708 23.068 1.00 14.38 186 ASN A N 1
ATOM 1388 C CA . ASN A 1 186 ? 29.622 50.784 22.522 1.00 14.14 186 ASN A CA 1
ATOM 1389 C C . ASN A 1 186 ? 28.938 52.075 22.953 1.00 14.68 186 ASN A C 1
ATOM 1390 O O . ASN A 1 186 ? 28.394 52.804 22.105 1.00 16.06 186 ASN A O 1
ATOM 1395 N N . LEU A 1 187 ? 28.970 52.362 24.266 1.00 13.91 187 LEU A N 1
ATOM 1396 C CA . LEU A 1 187 ? 28.350 53.585 24.777 1.00 14.07 187 LEU A CA 1
ATOM 1397 C C . LEU A 1 187 ? 28.988 54.823 24.179 1.00 14.82 187 LEU A C 1
ATOM 1398 O O . LEU A 1 187 ? 28.268 55.777 23.861 1.00 16.59 187 LEU A O 1
ATOM 1403 N N . ALA A 1 188 ? 30.327 54.804 23.983 1.00 15.01 188 ALA A N 1
ATOM 1404 C CA . ALA A 1 188 ? 31.003 55.974 23.391 1.00 14.58 188 ALA A CA 1
ATOM 1405 C C . ALA A 1 188 ? 30.461 56.212 21.956 1.00 16.02 188 ALA A C 1
ATOM 1406 O O . ALA A 1 188 ? 30.193 57.366 21.585 1.00 16.67 188 ALA A O 1
ATOM 1408 N N . MET A 1 189 ? 30.254 55.120 21.169 1.00 15.45 189 MET A N 1
ATOM 1409 C CA . MET A 1 189 ? 29.698 55.260 19.822 1.00 14.64 189 MET A CA 1
ATOM 1410 C C . MET A 1 189 ? 28.266 55.787 19.885 1.00 17.00 189 MET A C 1
ATOM 1411 O O . MET A 1 189 ? 27.877 56.605 19.050 1.00 17.76 189 MET A O 1
ATOM 1416 N N . GLU A 1 190 ? 27.467 55.294 20.853 1.00 15.50 190 GLU A N 1
ATOM 1417 C CA . GLU A 1 190 ? 26.093 55.781 20.964 1.00 14.70 190 GLU A CA 1
ATOM 1418 C C . GLU A 1 190 ? 26.038 57.258 21.369 1.00 17.57 190 GLU A C 1
ATOM 1419 O O . GLU A 1 190 ? 25.152 57.982 20.889 1.00 17.50 190 GLU A O 1
ATOM 1425 N N . ILE A 1 191 ? 26.951 57.689 22.274 1.00 15.59 191 ILE A N 1
ATOM 1426 C CA . ILE A 1 191 ? 27.012 59.105 22.653 1.00 15.18 191 ILE A CA 1
ATOM 1427 C C . ILE A 1 191 ? 27.353 59.931 21.407 1.00 18.46 191 ILE A C 1
ATOM 1428 O O . ILE A 1 191 ? 26.721 60.961 21.163 1.00 18.58 191 ILE A O 1
ATOM 1433 N N . ARG A 1 192 ? 28.361 59.473 20.630 1.00 16.42 192 ARG A N 1
ATOM 1434 C CA . ARG A 1 192 ? 28.816 60.197 19.438 1.00 17.31 192 ARG A CA 1
ATOM 1435 C C . ARG A 1 192 ? 27.733 60.272 18.367 1.00 19.76 192 ARG A C 1
ATOM 1436 O O . ARG A 1 192 ? 27.636 61.287 17.649 1.00 20.69 192 ARG A O 1
ATOM 1444 N N . GLU A 1 193 ? 26.917 59.216 18.259 1.00 17.76 193 GLU A N 1
ATOM 1445 C CA . GLU A 1 193 ? 25.828 59.212 17.265 1.00 19.28 193 GLU A CA 1
ATOM 1446 C C . GLU A 1 193 ? 24.770 60.254 17.657 1.00 23.60 193 GLU A C 1
ATOM 1447 O O . GLU A 1 193 ? 24.253 60.957 16.784 1.00 24.52 193 GLU A O 1
ATOM 1453 N N . GLU A 1 194 ? 24.459 60.364 18.965 1.00 18.96 194 GLU A N 1
ATOM 1454 C CA . GLU A 1 194 ? 23.454 61.346 19.378 1.00 19.16 194 GLU A CA 1
ATOM 1455 C C . GLU A 1 194 ? 24.007 62.777 19.369 1.00 22.34 194 GLU A C 1
ATOM 1456 O O . GLU A 1 194 ? 23.295 63.725 19.004 1.00 22.61 194 GLU A O 1
ATOM 1462 N N . LEU A 1 195 ? 25.274 62.925 19.780 1.00 18.23 195 LEU A N 1
ATOM 1463 C CA . LEU A 1 195 ? 25.924 64.224 19.968 1.00 19.00 195 LEU A CA 1
ATOM 1464 C C . LEU A 1 195 ? 27.161 64.351 19.075 1.00 21.88 195 LEU A C 1
ATOM 1465 O O . LEU A 1 195 ? 28.283 64.145 19.549 1.00 20.55 195 LEU A O 1
ATOM 1470 N N . PRO A 1 196 ? 26.973 64.698 17.779 1.00 22.46 196 PRO A N 1
ATOM 1471 C CA . PRO A 1 196 ? 28.129 64.789 16.855 1.00 23.57 196 PRO A CA 1
ATOM 1472 C C . PRO A 1 196 ? 29.206 65.803 17.232 1.00 26.08 196 PRO A C 1
ATOM 1473 O O . PRO A 1 196 ? 30.327 65.690 16.745 1.00 26.10 196 PRO A O 1
ATOM 1477 N N . ASP A 1 197 ? 28.878 66.789 18.084 1.00 23.75 197 ASP A N 1
ATOM 1478 C CA . ASP A 1 197 ? 29.847 67.796 18.508 1.00 24.65 197 ASP A CA 1
ATOM 1479 C C . ASP A 1 197 ? 30.505 67.419 19.846 1.00 28.94 197 ASP A C 1
ATOM 1480 O O . ASP A 1 197 ? 31.318 68.190 20.360 1.00 30.18 197 ASP A O 1
ATOM 1485 N N . CYS A 1 198 ? 30.178 66.232 20.403 1.00 22.63 198 CYS A N 1
ATOM 1486 C CA . CYS A 1 198 ? 30.736 65.817 21.684 1.00 21.95 198 CYS A CA 1
ATOM 1487 C C . CYS A 1 198 ? 32.008 64.985 21.479 1.00 23.84 198 CYS A C 1
ATOM 1488 O O . CYS A 1 198 ? 31.993 64.035 20.689 1.00 25.29 198 CYS A O 1
ATOM 1491 N N . HIS A 1 199 ? 33.097 65.340 22.166 1.00 19.16 199 HIS A N 1
ATOM 1492 C CA . HIS A 1 199 ? 34.373 64.621 22.114 1.00 20.50 199 HIS A CA 1
ATOM 1493 C C . HIS A 1 199 ? 34.371 63.604 23.247 1.00 22.03 199 HIS A C 1
ATOM 1494 O O . HIS A 1 199 ? 34.142 63.979 24.405 1.00 22.34 199 HIS A O 1
ATOM 1501 N N . VAL A 1 200 ? 34.634 62.318 22.923 1.00 17.09 200 VAL A N 1
ATOM 1502 C CA . VAL A 1 200 ? 34.613 61.262 23.938 1.00 15.92 200 VAL A CA 1
ATOM 1503 C C . VAL A 1 200 ? 36.017 60.672 24.077 1.00 18.07 200 VAL A C 1
ATOM 1504 O O . VAL A 1 200 ? 36.621 60.260 23.077 1.00 19.56 200 VAL A O 1
ATOM 1508 N N . TYR A 1 201 ? 36.522 60.628 25.317 1.00 16.88 201 TYR A N 1
ATOM 1509 C CA . TYR A 1 201 ? 37.842 60.091 25.659 1.00 16.42 201 TYR A CA 1
ATOM 1510 C C . TYR A 1 201 ? 37.694 58.969 26.626 1.00 19.88 201 TYR A C 1
ATOM 1511 O O . TYR A 1 201 ? 36.954 59.106 27.591 1.00 19.81 201 TYR A O 1
ATOM 1520 N N . ILE A 1 202 ? 38.394 57.844 26.388 1.00 16.42 202 ILE A N 1
ATOM 1521 C CA . ILE A 1 202 ? 38.342 56.683 27.264 1.00 16.13 202 ILE A CA 1
ATOM 1522 C C . ILE A 1 202 ? 39.712 56.513 27.895 1.00 18.14 202 ILE A C 1
ATOM 1523 O O . ILE A 1 202 ? 40.712 56.387 27.173 1.00 18.40 202 ILE A O 1
ATOM 1528 N N . TYR A 1 203 ? 39.766 56.555 29.234 1.00 16.36 203 TYR A N 1
ATOM 1529 C CA . TYR A 1 203 ? 41.023 56.419 29.979 1.00 16.38 203 TYR A CA 1
ATOM 1530 C C . TYR A 1 203 ? 41.134 54.993 30.487 1.00 19.38 203 TYR A C 1
ATOM 1531 O O . TYR A 1 203 ? 40.283 54.521 31.238 1.00 18.63 203 TYR A O 1
ATOM 1540 N N . TYR A 1 204 ? 42.200 54.307 30.062 1.00 16.69 204 TYR A N 1
ATOM 1541 C CA . TYR A 1 204 ? 42.306 52.881 30.329 1.00 16.60 204 TYR A CA 1
ATOM 1542 C C . TYR A 1 204 ? 43.629 52.409 30.886 1.00 19.15 204 TYR A C 1
ATOM 1543 O O . TYR A 1 204 ? 44.632 53.117 30.823 1.00 19.73 204 TYR A O 1
ATOM 1552 N N . MET A 1 205 ? 43.612 51.167 31.389 1.00 18.96 205 MET A N 1
ATOM 1553 C CA . MET A 1 205 ? 44.806 50.438 31.807 1.00 20.61 205 MET A CA 1
ATOM 1554 C C . MET A 1 205 ? 45.112 49.432 30.680 1.00 21.77 205 MET A C 1
ATOM 1555 O O . MET A 1 205 ? 46.245 49.382 30.210 1.00 21.87 205 MET A O 1
ATOM 1560 N N . ASP A 1 206 ? 44.099 48.657 30.233 1.00 17.85 206 ASP A N 1
ATOM 1561 C CA . ASP A 1 206 ? 44.212 47.831 29.049 1.00 16.70 206 ASP A CA 1
ATOM 1562 C C . ASP A 1 206 ? 42.887 47.948 28.354 1.00 17.90 206 ASP A C 1
ATOM 1563 O O . ASP A 1 206 ? 41.874 48.106 29.033 1.00 17.56 206 ASP A O 1
ATOM 1568 N N . ILE A 1 207 ? 42.865 47.798 27.028 1.00 15.33 207 ILE A N 1
ATOM 1569 C CA . ILE A 1 207 ? 41.618 47.646 26.293 1.00 14.69 207 ILE A CA 1
ATOM 1570 C C . ILE A 1 207 ? 41.458 46.166 26.066 1.00 15.48 207 ILE A C 1
ATOM 1571 O O . ILE A 1 207 ? 42.376 45.503 25.565 1.00 17.17 207 ILE A O 1
ATOM 1576 N N . ARG A 1 208 ? 40.306 45.627 26.508 1.00 14.03 208 ARG A N 1
ATOM 1577 C CA . ARG A 1 208 ? 40.020 44.177 26.475 1.00 13.12 208 ARG A CA 1
ATOM 1578 C C . ARG A 1 208 ? 38.792 43.835 25.605 1.00 15.32 208 ARG A C 1
ATOM 1579 O O . ARG A 1 208 ? 37.897 43.102 26.038 1.00 14.15 208 ARG A O 1
ATOM 1587 N N . THR A 1 209 ? 38.788 44.307 24.347 1.00 13.27 209 THR A N 1
ATOM 1588 C CA . THR A 1 209 ? 37.746 43.990 23.375 1.00 12.85 209 THR A CA 1
ATOM 1589 C C . THR A 1 209 ? 38.171 42.694 22.693 1.00 15.61 209 THR A C 1
ATOM 1590 O O . THR A 1 209 ? 38.601 42.678 21.524 1.00 15.46 209 THR A O 1
ATOM 1594 N N . PHE A 1 210 ? 38.019 41.572 23.431 1.00 13.63 210 PHE A N 1
ATOM 1595 C CA . PHE A 1 210 ? 38.487 40.279 22.932 1.00 13.07 210 PHE A CA 1
ATOM 1596 C C . PHE A 1 210 ? 37.616 39.696 21.798 1.00 15.42 210 PHE A C 1
ATOM 1597 O O . PHE A 1 210 ? 36.457 40.109 21.599 1.00 14.55 210 PHE A O 1
ATOM 1605 N N . GLY A 1 211 ? 38.132 38.684 21.119 1.00 14.53 211 GLY A N 1
ATOM 1606 C CA . GLY A 1 211 ? 37.378 37.989 20.090 1.00 14.39 211 GLY A CA 1
ATOM 1607 C C . GLY A 1 211 ? 36.930 38.906 18.964 1.00 15.95 211 GLY A C 1
ATOM 1608 O O . GLY A 1 211 ? 37.697 39.758 18.498 1.00 15.47 211 GLY A O 1
ATOM 1609 N N . HIS A 1 212 ? 35.635 38.786 18.598 1.00 14.86 212 HIS A N 1
ATOM 1610 C CA . HIS A 1 212 ? 35.071 39.613 17.526 1.00 15.13 212 HIS A CA 1
ATOM 1611 C C . HIS A 1 212 ? 34.856 41.063 17.929 1.00 17.91 212 HIS A C 1
ATOM 1612 O O . HIS A 1 212 ? 34.563 41.908 17.073 1.00 18.70 212 HIS A O 1
ATOM 1619 N N . TYR A 1 213 ? 35.013 41.374 19.216 1.00 15.13 213 TYR A N 1
ATOM 1620 C CA . TYR A 1 213 ? 34.776 42.744 19.669 1.00 15.09 213 TYR A CA 1
ATOM 1621 C C . TYR A 1 213 ? 35.875 43.679 19.233 1.00 17.50 213 TYR A C 1
ATOM 1622 O O . TYR A 1 213 ? 35.674 44.897 19.220 1.00 17.10 213 TYR A O 1
ATOM 1631 N N . GLU A 1 214 ? 37.058 43.139 18.873 1.00 14.87 214 GLU A N 1
ATOM 1632 C CA . GLU A 1 214 ? 38.180 43.988 18.481 1.00 15.04 214 GLU A CA 1
ATOM 1633 C C . GLU A 1 214 ? 37.835 44.856 17.280 1.00 17.90 214 GLU A C 1
ATOM 1634 O O . GLU A 1 214 ? 37.941 46.093 17.375 1.00 17.49 214 GLU A O 1
ATOM 1640 N N . SER A 1 215 ? 37.414 44.238 16.158 1.00 17.28 215 SER A N 1
ATOM 1641 C CA . SER A 1 215 ? 37.132 45.144 15.059 1.00 17.07 215 SER A CA 1
ATOM 1642 C C . SER A 1 215 ? 35.746 45.795 15.154 1.00 18.48 215 SER A C 1
ATOM 1643 O O . SER A 1 215 ? 35.604 46.959 14.777 1.00 18.21 215 SER A O 1
ATOM 1646 N N . ASP A 1 216 ? 34.760 45.094 15.716 1.00 16.65 216 ASP A N 1
ATOM 1647 C CA . ASP A 1 216 ? 33.396 45.626 15.768 1.00 16.89 216 ASP A CA 1
ATOM 1648 C C . ASP A 1 216 ? 33.200 46.778 16.750 1.00 17.94 216 ASP A C 1
ATOM 1649 O O . ASP A 1 216 ? 32.275 47.591 16.579 1.00 18.25 216 ASP A O 1
ATOM 1654 N N . TYR A 1 217 ? 34.047 46.847 17.783 1.00 14.85 217 TYR A N 1
ATOM 1655 C CA . TYR A 1 217 ? 33.915 47.874 18.803 1.00 13.62 217 TYR A CA 1
ATOM 1656 C C . TYR A 1 217 ? 35.160 48.723 18.980 1.00 14.89 217 TYR A C 1
ATOM 1657 O O . TYR A 1 217 ? 35.063 49.972 18.897 1.00 14.95 217 TYR A O 1
ATOM 1666 N N . TYR A 1 218 ? 36.330 48.103 19.189 1.00 14.35 218 TYR A N 1
ATOM 1667 C CA . TYR A 1 218 ? 37.491 48.941 19.413 1.00 14.35 218 TYR A CA 1
ATOM 1668 C C . TYR A 1 218 ? 37.864 49.725 18.154 1.00 17.83 218 TYR A C 1
ATOM 1669 O O . TYR A 1 218 ? 37.946 50.959 18.208 1.00 16.66 218 TYR A O 1
ATOM 1678 N N A TRP A 1 219 ? 38.026 49.019 17.021 0.50 16.58 219 TRP A N 1
ATOM 1679 N N B TRP A 1 219 ? 38.066 49.043 17.020 0.50 14.11 219 TRP A N 1
ATOM 1680 C CA A TRP A 1 219 ? 38.397 49.680 15.771 0.50 18.92 219 TRP A CA 1
ATOM 1681 C CA B TRP A 1 219 ? 38.486 49.801 15.836 0.50 14.94 219 TRP A CA 1
ATOM 1682 C C A TRP A 1 219 ? 37.346 50.657 15.308 0.50 19.82 219 TRP A C 1
ATOM 1683 C C B TRP A 1 219 ? 37.353 50.696 15.296 0.50 17.74 219 TRP A C 1
ATOM 1684 O O A TRP A 1 219 ? 37.654 51.819 15.010 0.50 19.35 219 TRP A O 1
ATOM 1685 O O B TRP A 1 219 ? 37.613 51.858 14.946 0.50 16.99 219 TRP A O 1
ATOM 1706 N N . ARG A 1 220 ? 36.105 50.175 15.246 1.00 16.50 220 ARG A N 1
ATOM 1707 C CA . ARG A 1 220 ? 34.975 50.955 14.759 1.00 16.58 220 ARG A CA 1
ATOM 1708 C C . ARG A 1 220 ? 34.781 52.236 15.586 1.00 16.91 220 ARG A C 1
ATOM 1709 O O . ARG A 1 220 ? 34.514 53.316 15.012 1.00 16.30 220 ARG A O 1
ATOM 1717 N N . SER A 1 221 ? 34.953 52.142 16.933 1.00 15.42 221 SER A N 1
ATOM 1718 C CA . SER A 1 221 ? 34.750 53.338 17.758 1.00 15.32 221 SER A CA 1
ATOM 1719 C C . SER A 1 221 ? 35.733 54.411 17.386 1.00 17.48 221 SER A C 1
ATOM 1720 O O . SER A 1 221 ? 35.383 55.590 17.436 1.00 18.21 221 SER A O 1
ATOM 1723 N N . GLN A 1 222 ? 36.951 54.017 16.975 1.00 15.90 222 GLN A N 1
ATOM 1724 C CA . GLN A 1 222 ? 37.969 54.999 16.602 1.00 16.78 222 GLN A CA 1
ATOM 1725 C C . GLN A 1 222 ? 37.777 55.515 15.182 1.00 19.23 222 GLN A C 1
ATOM 1726 O O . GLN A 1 222 ? 37.782 56.735 14.925 1.00 19.77 222 GLN A O 1
ATOM 1732 N N . GLU A 1 223 ? 37.641 54.591 14.227 1.00 18.29 223 GLU A N 1
ATOM 1733 C CA . GLU A 1 223 ? 37.584 54.957 12.807 1.00 18.01 223 GLU A CA 1
ATOM 1734 C C . GLU A 1 223 ? 36.269 55.566 12.347 1.00 21.74 223 GLU A C 1
ATOM 1735 O O . GLU A 1 223 ? 36.306 56.526 11.567 1.00 20.80 223 GLU A O 1
ATOM 1741 N N . GLU A 1 224 ? 35.129 55.046 12.806 1.00 17.68 224 GLU A N 1
ATOM 1742 C CA . GLU A 1 224 ? 33.835 55.610 12.414 1.00 17.43 224 GLU A CA 1
ATOM 1743 C C . GLU A 1 224 ? 33.393 56.741 13.355 1.00 21.83 224 GLU A C 1
ATOM 1744 O O . GLU A 1 224 ? 32.797 57.722 12.890 1.00 22.64 224 GLU A O 1
ATOM 1750 N N . PHE A 1 225 ? 33.664 56.593 14.665 1.00 17.23 225 PHE A N 1
ATOM 1751 C CA . PHE A 1 225 ? 33.149 57.533 15.650 1.00 17.33 225 PHE A CA 1
ATOM 1752 C C . PHE A 1 225 ? 34.186 58.445 16.324 1.00 18.85 225 PHE A C 1
ATOM 1753 O O . PHE A 1 225 ? 33.802 59.264 17.160 1.00 19.35 225 PHE A O 1
ATOM 1761 N N . LYS A 1 226 ? 35.465 58.353 15.955 1.00 16.20 226 LYS A N 1
ATOM 1762 C CA . LYS A 1 226 ? 36.519 59.246 16.462 1.00 16.34 226 LYS A CA 1
ATOM 1763 C C . LYS A 1 226 ? 36.624 59.278 17.977 1.00 18.73 226 LYS A C 1
ATOM 1764 O O . LYS A 1 226 ? 36.986 60.309 18.578 1.00 18.91 226 LYS A O 1
ATOM 1770 N N . VAL A 1 227 ? 36.351 58.121 18.614 1.00 16.29 227 VAL A N 1
ATOM 1771 C CA . VAL A 1 227 ? 36.540 58.014 20.053 1.00 14.90 227 VAL A CA 1
ATOM 1772 C C . VAL A 1 227 ? 38.044 57.948 20.314 1.00 18.74 227 VAL A C 1
ATOM 1773 O O . VAL A 1 227 ? 38.770 57.241 19.600 1.00 19.34 227 VAL A O 1
ATOM 1777 N N . LYS A 1 228 ? 38.513 58.676 21.344 1.00 18.25 228 LYS A N 1
ATOM 1778 C CA . LYS A 1 228 ? 39.944 58.732 21.689 1.00 18.42 228 LYS A CA 1
ATOM 1779 C C . LYS A 1 228 ? 40.221 57.831 22.866 1.00 19.76 228 LYS A C 1
ATOM 1780 O O . LYS A 1 228 ? 39.419 57.764 23.789 1.00 20.81 228 LYS A O 1
ATOM 1786 N N . TYR A 1 229 ? 41.359 57.126 22.842 1.00 17.30 229 TYR A N 1
ATOM 1787 C CA . TYR A 1 229 ? 41.738 56.205 23.909 1.00 17.30 229 TYR A CA 1
ATOM 1788 C C . TYR A 1 229 ? 43.077 56.645 24.451 1.00 22.66 229 TYR A C 1
ATOM 1789 O O . TYR A 1 229 ? 44.027 56.805 23.674 1.00 22.51 229 TYR A O 1
ATOM 1798 N N . ILE A 1 230 ? 43.161 56.835 25.775 1.00 19.17 230 ILE A N 1
ATOM 1799 C CA . ILE A 1 230 ? 44.417 57.286 26.413 1.00 19.80 230 ILE A CA 1
ATOM 1800 C C . ILE A 1 230 ? 44.752 56.330 27.536 1.00 21.57 230 ILE A C 1
ATOM 1801 O O . ILE A 1 230 ? 43.924 56.118 28.428 1.00 19.28 230 ILE A O 1
ATOM 1806 N N A LYS A 1 231 ? 45.952 55.732 27.499 0.50 19.73 231 LYS A N 1
ATOM 1807 N N B LYS A 1 231 ? 45.951 55.745 27.499 0.50 19.73 231 LYS A N 1
ATOM 1808 C CA A LYS A 1 231 ? 46.381 54.825 28.565 0.50 19.69 231 LYS A CA 1
ATOM 1809 C CA B LYS A 1 231 ? 46.395 54.836 28.550 0.50 19.72 231 LYS A CA 1
ATOM 1810 C C A LYS A 1 231 ? 46.833 55.706 29.718 0.50 24.59 231 LYS A C 1
ATOM 1811 C C B LYS A 1 231 ? 46.834 55.715 29.715 0.50 24.63 231 LYS A C 1
ATOM 1812 O O A LYS A 1 231 ? 47.785 56.484 29.571 0.50 24.48 231 LYS A O 1
ATOM 1813 O O B LYS A 1 231 ? 47.781 56.502 29.574 0.50 24.52 231 LYS A O 1
ATOM 1824 N N . ALA A 1 232 ? 46.130 55.614 30.849 1.00 22.04 232 ALA A N 1
ATOM 1825 C CA . ALA A 1 232 ? 46.437 56.436 32.019 1.00 22.76 232 ALA A CA 1
ATOM 1826 C C . ALA A 1 232 ? 45.982 55.814 33.319 1.00 26.95 232 ALA A C 1
ATOM 1827 O O . ALA A 1 232 ? 44.939 55.167 33.356 1.00 26.42 232 ALA A O 1
ATOM 1829 N N . ARG A 1 233 ? 46.725 56.085 34.406 1.00 24.96 233 ARG A N 1
ATOM 1830 C CA . ARG A 1 233 ? 46.318 55.671 35.743 1.00 25.45 233 ARG A CA 1
ATOM 1831 C C . ARG A 1 233 ? 45.664 56.934 36.334 1.00 25.86 233 ARG A C 1
ATOM 1832 O O . ARG A 1 233 ? 46.332 57.954 36.544 1.00 27.08 233 ARG A O 1
ATOM 1840 N N . ILE A 1 234 ? 44.345 56.908 36.462 1.00 21.90 234 ILE A N 1
ATOM 1841 C CA . ILE A 1 234 ? 43.600 58.052 36.987 1.00 21.70 234 ILE A CA 1
ATOM 1842 C C . ILE A 1 234 ? 43.724 58.139 38.491 1.00 24.41 234 ILE A C 1
ATOM 1843 O O . ILE A 1 234 ? 43.455 57.169 39.195 1.00 25.60 234 ILE A O 1
ATOM 1848 N N . ALA A 1 235 ? 44.135 59.313 38.998 1.00 21.98 235 ALA A N 1
ATOM 1849 C CA . ALA A 1 235 ? 44.269 59.518 40.425 1.00 23.12 235 ALA A CA 1
ATOM 1850 C C . ALA A 1 235 ? 42.931 59.992 41.009 1.00 26.10 235 ALA A C 1
ATOM 1851 O O . ALA A 1 235 ? 42.469 59.458 42.022 1.00 26.39 235 ALA A O 1
ATOM 1853 N N . GLU A 1 236 ? 42.308 60.986 40.379 1.00 23.85 236 GLU A N 1
ATOM 1854 C CA . GLU A 1 236 ? 41.059 61.517 40.932 1.00 23.08 236 GLU A CA 1
ATOM 1855 C C . GLU A 1 236 ? 40.304 62.339 39.925 1.00 22.95 236 GLU A C 1
ATOM 1856 O O . GLU A 1 236 ? 40.846 62.730 38.874 1.00 23.10 236 GLU A O 1
ATOM 1862 N N . VAL A 1 237 ? 39.050 62.634 40.285 1.00 19.26 237 VAL A N 1
ATOM 1863 C CA . VAL A 1 237 ? 38.175 63.528 39.550 1.00 19.29 237 VAL A CA 1
ATOM 1864 C C . VAL A 1 237 ? 37.805 64.632 40.514 1.00 22.23 237 VAL A C 1
ATOM 1865 O O . VAL A 1 237 ? 37.416 64.364 41.651 1.00 22.51 237 VAL A O 1
ATOM 1869 N N . THR A 1 238 ? 38.009 65.877 40.098 1.00 19.53 238 THR A N 1
ATOM 1870 C CA . THR A 1 238 ? 37.689 67.016 40.941 1.00 19.86 238 THR A CA 1
ATOM 1871 C C . THR A 1 238 ? 36.833 67.986 40.147 1.00 21.26 238 THR A C 1
ATOM 1872 O O . THR A 1 238 ? 36.468 67.707 39.005 1.00 22.47 238 THR A O 1
ATOM 1876 N N . SER A 1 239 ? 36.514 69.151 40.735 1.00 19.69 239 SER A N 1
ATOM 1877 C CA . SER A 1 239 ? 35.746 70.182 40.057 1.00 20.42 239 SER A CA 1
ATOM 1878 C C . SER A 1 239 ? 36.441 71.507 40.260 1.00 26.18 239 SER A C 1
ATOM 1879 O O . SER A 1 239 ? 36.981 71.768 41.342 1.00 24.82 239 SER A O 1
ATOM 1882 N N . ASP A 1 240 ? 36.410 72.370 39.227 1.00 24.76 240 ASP A N 1
ATOM 1883 C CA . ASP A 1 240 ? 36.974 73.716 39.339 1.00 25.82 240 ASP A CA 1
ATOM 1884 C C . ASP A 1 240 ? 35.816 74.708 39.455 1.00 30.88 240 ASP A C 1
ATOM 1885 O O . ASP A 1 240 ? 36.023 75.921 39.375 1.00 32.08 240 ASP A O 1
ATOM 1890 N N . GLY A 1 241 ? 34.613 74.167 39.628 1.00 28.39 241 GLY A N 1
ATOM 1891 C CA . GLY A 1 241 ? 33.381 74.936 39.749 1.00 30.52 241 GLY A CA 1
ATOM 1892 C C . GLY A 1 241 ? 32.616 75.116 38.453 1.00 37.73 241 GLY A C 1
ATOM 1893 O O . GLY A 1 241 ? 31.446 75.518 38.488 1.00 40.37 241 GLY A O 1
ATOM 1894 N N . LYS A 1 242 ? 33.267 74.847 37.305 1.00 32.46 242 LYS A N 1
ATOM 1895 C CA . LYS A 1 242 ? 32.666 74.997 35.966 1.00 31.76 242 LYS A CA 1
ATOM 1896 C C . LYS A 1 242 ? 32.702 73.676 35.197 1.00 35.96 242 LYS A C 1
ATOM 1897 O O . LYS A 1 242 ? 31.778 73.386 34.442 1.00 36.48 242 LYS A O 1
ATOM 1903 N N . GLN A 1 243 ? 33.801 72.926 35.350 1.00 30.14 243 GLN A N 1
ATOM 1904 C CA . GLN A 1 243 ? 34.039 71.661 34.658 1.00 28.04 243 GLN A CA 1
ATOM 1905 C C . GLN A 1 243 ? 34.510 70.623 35.675 1.00 26.35 243 GLN A C 1
ATOM 1906 O O . GLN A 1 243 ? 34.942 70.961 36.792 1.00 24.95 243 GLN A O 1
ATOM 1912 N N . LEU A 1 244 ? 34.464 69.360 35.274 1.00 21.34 244 LEU A N 1
ATOM 1913 C CA . LEU A 1 244 ? 35.073 68.296 36.048 1.00 20.13 244 LEU A CA 1
ATOM 1914 C C . LEU A 1 244 ? 36.501 68.157 35.552 1.00 25.81 244 LEU A C 1
ATOM 1915 O O . LEU A 1 244 ? 36.755 68.386 34.375 1.00 26.30 244 LEU A O 1
ATOM 1920 N N . ILE A 1 245 ? 37.435 67.791 36.434 1.00 22.80 245 ILE A N 1
ATOM 1921 C CA . ILE A 1 245 ? 38.834 67.666 36.040 1.00 23.00 245 ILE A CA 1
ATOM 1922 C C . ILE A 1 245 ? 39.270 66.250 36.293 1.00 25.43 245 ILE A C 1
ATOM 1923 O O . ILE A 1 245 ? 39.095 65.750 37.397 1.00 24.40 245 ILE A O 1
ATOM 1928 N N . VAL A 1 246 ? 39.802 65.582 35.263 1.00 20.78 246 VAL A N 1
ATOM 1929 C CA . VAL A 1 246 ? 40.313 64.214 35.373 1.00 20.02 246 VAL A CA 1
ATOM 1930 C C . VAL A 1 246 ? 41.824 64.374 35.575 1.00 25.37 246 VAL A C 1
ATOM 1931 O O . VAL A 1 246 ? 42.479 65.015 34.748 1.00 26.16 246 VAL A O 1
ATOM 1935 N N . LYS A 1 247 ? 42.347 63.876 36.715 1.00 23.14 247 LYS A N 1
ATOM 1936 C CA . LYS A 1 247 ? 43.767 64.006 37.060 1.00 22.89 247 LYS A CA 1
ATOM 1937 C C . LYS A 1 247 ? 44.407 62.638 37.081 1.00 27.24 247 LYS A C 1
ATOM 1938 O O . LYS A 1 247 ? 43.925 61.739 37.759 1.00 25.11 247 LYS A O 1
ATOM 1944 N N . GLY A 1 248 ? 45.518 62.506 36.385 1.00 28.13 248 GLY A N 1
ATOM 1945 C CA . GLY A 1 248 ? 46.200 61.228 36.369 1.00 29.12 248 GLY A CA 1
ATOM 1946 C C . GLY A 1 248 ? 47.618 61.272 35.871 1.00 40.05 248 GLY A C 1
ATOM 1947 O O . GLY A 1 248 ? 48.229 62.339 35.747 1.00 38.96 248 GLY A O 1
ATOM 1948 N N . GLU A 1 249 ? 48.122 60.083 35.573 1.00 40.98 249 GLU A N 1
ATOM 1949 C CA . GLU A 1 249 ? 49.469 59.836 35.111 1.00 43.47 249 GLU A CA 1
ATOM 1950 C C . GLU A 1 249 ? 49.361 59.171 33.737 1.00 50.41 249 GLU A C 1
ATOM 1951 O O . GLU A 1 249 ? 48.793 58.081 33.633 1.00 47.23 249 GLU A O 1
ATOM 1957 N N . ASP A 1 250 ? 49.857 59.857 32.684 1.00 51.98 250 ASP A N 1
ATOM 1958 C CA . ASP A 1 250 ? 49.852 59.382 31.298 1.00 53.84 250 ASP A CA 1
ATOM 1959 C C . ASP A 1 250 ? 50.824 58.208 31.152 1.00 62.15 250 ASP A C 1
ATOM 1960 O O . ASP A 1 250 ? 52.003 58.346 31.496 1.00 61.79 250 ASP A O 1
ATOM 1965 N N . THR A 1 251 ? 50.295 57.053 30.660 1.00 61.74 251 THR A N 1
ATOM 1966 C CA . THR A 1 251 ? 50.891 55.724 30.387 1.00 63.29 251 THR A CA 1
ATOM 1967 C C . THR A 1 251 ? 50.840 54.866 31.687 1.00 70.96 251 THR A C 1
ATOM 1968 O O . THR A 1 251 ? 49.752 54.699 32.248 1.00 69.19 251 THR A O 1
ATOM 1972 N N . LEU A 1 252 ? 51.987 54.306 32.136 1.00 71.68 252 LEU A N 1
ATOM 1973 C CA . LEU A 1 252 ? 52.085 53.508 33.367 1.00 72.90 252 LEU A CA 1
ATOM 1974 C C . LEU A 1 252 ? 53.048 54.164 34.383 1.00 80.21 252 LEU A C 1
ATOM 1975 O O . LEU A 1 252 ? 53.147 53.701 35.524 1.00 80.47 252 LEU A O 1
ATOM 1980 N N . VAL A 1 253 ? 53.729 55.261 33.969 1.00 78.19 253 VAL A N 1
ATOM 1981 C CA . VAL A 1 253 ? 54.660 56.031 34.810 1.00 78.99 253 VAL A CA 1
ATOM 1982 C C . VAL A 1 253 ? 53.905 57.167 35.559 1.00 82.32 253 VAL A C 1
ATOM 1983 O O . VAL A 1 253 ? 52.739 56.973 35.911 1.00 81.23 253 VAL A O 1
ATOM 1987 N N . LYS A 1 254 ? 54.563 58.324 35.820 1.00 78.75 254 LYS A N 1
ATOM 1988 C CA . LYS A 1 254 ? 53.970 59.451 36.542 1.00 78.22 254 LYS A CA 1
ATOM 1989 C C . LYS A 1 254 ? 53.999 60.778 35.737 1.00 80.15 254 LYS A C 1
ATOM 1990 O O . LYS A 1 254 ? 54.383 61.823 36.275 1.00 80.65 254 LYS A O 1
ATOM 1996 N N . ARG A 1 255 ? 53.573 60.739 34.452 1.00 73.92 255 ARG A N 1
ATOM 1997 C CA . ARG A 1 255 ? 53.506 61.946 33.615 1.00 72.31 255 ARG A CA 1
ATOM 1998 C C . ARG A 1 255 ? 52.173 62.662 33.926 1.00 70.47 255 ARG A C 1
ATOM 1999 O O . ARG A 1 255 ? 51.119 62.100 33.629 1.00 69.17 255 ARG A O 1
ATOM 2007 N N . PRO A 1 256 ? 52.176 63.834 34.616 1.00 63.08 256 PRO A N 1
ATOM 2008 C CA . PRO A 1 256 ? 50.906 64.447 35.031 1.00 60.35 256 PRO A CA 1
ATOM 2009 C C . PRO A 1 256 ? 49.997 64.886 33.898 1.00 57.71 256 PRO A C 1
ATOM 2010 O O . PRO A 1 256 ? 50.469 65.402 32.885 1.00 57.92 256 PRO A O 1
ATOM 2014 N N . ILE A 1 257 ? 48.687 64.614 34.063 1.00 47.45 257 ILE A N 1
ATOM 2015 C CA . ILE A 1 257 ? 47.602 65.024 33.166 1.00 43.82 257 ILE A CA 1
ATOM 2016 C C . ILE A 1 257 ? 46.473 65.618 34.014 1.00 42.42 257 ILE A C 1
ATOM 2017 O O . ILE A 1 257 ? 46.160 65.090 35.086 1.00 39.60 257 ILE A O 1
ATOM 2022 N N . THR A 1 258 ? 45.930 66.754 33.562 1.00 37.97 258 THR A N 1
ATOM 2023 C CA . THR A 1 258 ? 44.856 67.524 34.199 1.00 37.70 258 THR A CA 1
ATOM 2024 C C . THR A 1 258 ? 43.967 67.939 33.022 1.00 37.87 258 THR A C 1
ATOM 2025 O O . THR A 1 258 ? 44.311 68.863 32.278 1.00 37.43 258 THR A O 1
ATOM 2029 N N . ILE A 1 259 ? 42.883 67.175 32.784 1.00 31.18 259 ILE A N 1
ATOM 2030 C CA . ILE A 1 259 ? 42.041 67.415 31.612 1.00 29.89 259 ILE A CA 1
ATOM 2031 C C . ILE A 1 259 ? 40.589 67.785 32.000 1.00 30.45 259 ILE A C 1
ATOM 2032 O O . ILE A 1 259 ? 40.003 67.078 32.820 1.00 27.63 259 ILE A O 1
ATOM 2037 N N . PRO A 1 260 ? 40.001 68.863 31.417 1.00 28.47 260 PRO A N 1
ATOM 2038 C CA . PRO A 1 260 ? 38.618 69.246 31.784 1.00 27.35 260 PRO A CA 1
ATOM 2039 C C . PRO A 1 260 ? 37.544 68.525 30.980 1.00 29.13 260 PRO A C 1
ATOM 2040 O O . PRO A 1 260 ? 37.767 68.199 29.805 1.00 28.72 260 PRO A O 1
ATOM 2044 N N . PHE A 1 261 ? 36.386 68.243 31.618 1.00 20.76 261 PHE A N 1
ATOM 2045 C CA . PHE A 1 261 ? 35.264 67.554 30.983 1.00 19.26 261 PHE A CA 1
ATOM 2046 C C . PHE A 1 261 ? 33.913 68.064 31.487 1.00 21.16 261 PHE A C 1
ATOM 2047 O O . PHE A 1 261 ? 33.817 68.523 32.619 1.00 20.38 261 PHE A O 1
ATOM 2055 N N . ASP A 1 262 ? 32.853 67.892 30.678 1.00 18.80 262 ASP A N 1
ATOM 2056 C CA . ASP A 1 262 ? 31.503 68.204 31.115 1.00 19.23 262 ASP A CA 1
ATOM 2057 C C . ASP A 1 262 ? 30.880 67.046 31.874 1.00 20.18 262 ASP A C 1
ATOM 2058 O O . ASP A 1 262 ? 30.094 67.264 32.800 1.00 20.67 262 ASP A O 1
ATOM 2063 N N . MET A 1 263 ? 31.202 65.804 31.460 1.00 17.31 263 MET A N 1
ATOM 2064 C CA . MET A 1 263 ? 30.633 64.615 32.080 1.00 17.08 263 MET A CA 1
ATOM 2065 C C . MET A 1 263 ? 31.739 63.577 32.204 1.00 18.76 263 MET A C 1
ATOM 2066 O O . MET A 1 263 ? 32.594 63.460 31.307 1.00 18.19 263 MET A O 1
ATOM 2071 N N . VAL A 1 264 ? 31.743 62.850 33.330 1.00 16.51 264 VAL A N 1
ATOM 2072 C CA . VAL A 1 264 ? 32.712 61.788 33.544 1.00 15.66 264 VAL A CA 1
ATOM 2073 C C . VAL A 1 264 ? 31.870 60.545 33.791 1.00 15.82 264 VAL A C 1
ATOM 2074 O O . VAL A 1 264 ? 31.015 60.566 34.688 1.00 16.88 264 VAL A O 1
ATOM 2078 N N . VAL A 1 265 ? 32.084 59.505 32.977 1.00 14.73 265 VAL A N 1
ATOM 2079 C CA . VAL A 1 265 ? 31.341 58.251 33.055 1.00 14.51 265 VAL A CA 1
ATOM 2080 C C . VAL A 1 265 ? 32.232 57.189 33.706 1.00 17.46 265 VAL A C 1
ATOM 2081 O O . VAL A 1 265 ? 33.393 57.035 33.309 1.00 18.24 265 VAL A O 1
ATOM 2085 N N . HIS A 1 266 ? 31.665 56.413 34.643 1.00 15.44 266 HIS A N 1
ATOM 2086 C CA . HIS A 1 266 ? 32.392 55.330 35.296 1.00 14.24 266 HIS A CA 1
ATOM 2087 C C . HIS A 1 266 ? 31.973 53.997 34.723 1.00 15.62 266 HIS A C 1
ATOM 2088 O O . HIS A 1 266 ? 30.797 53.645 34.850 1.00 15.02 266 HIS A O 1
ATOM 2095 N N . ALA A 1 267 ? 32.921 53.217 34.177 1.00 14.11 267 ALA A N 1
ATOM 2096 C CA . ALA A 1 267 ? 32.645 51.867 33.696 1.00 14.08 267 ALA A CA 1
ATOM 2097 C C . ALA A 1 267 ? 32.699 50.942 34.913 1.00 16.84 267 ALA A C 1
ATOM 2098 O O . ALA A 1 267 ? 33.725 50.331 35.240 1.00 16.19 267 ALA A O 1
ATOM 2100 N N . ILE A 1 268 ? 31.557 50.888 35.619 1.00 15.43 268 ILE A N 1
ATOM 2101 C CA . ILE A 1 268 ? 31.416 50.127 36.869 1.00 14.10 268 ILE A CA 1
ATOM 2102 C C . ILE A 1 268 ? 31.487 48.624 36.643 1.00 16.61 268 ILE A C 1
ATOM 2103 O O . ILE A 1 268 ? 30.991 48.103 35.630 1.00 15.49 268 ILE A O 1
ATOM 2108 N N . GLY A 1 269 ? 32.116 47.959 37.607 1.00 15.81 269 GLY A N 1
ATOM 2109 C CA . GLY A 1 269 ? 32.318 46.526 37.555 1.00 14.91 269 GLY A CA 1
ATOM 2110 C C . GLY A 1 269 ? 31.140 45.701 38.007 1.00 16.86 269 GLY A C 1
ATOM 2111 O O . GLY A 1 269 ? 30.095 46.232 38.441 1.00 16.63 269 GLY A O 1
ATOM 2112 N N A MET A 1 270 ? 31.305 44.376 37.873 0.50 13.08 270 MET A N 1
ATOM 2113 N N B MET A 1 270 ? 31.299 44.378 37.863 0.50 15.57 270 MET A N 1
ATOM 2114 C CA A MET A 1 270 ? 30.283 43.399 38.217 0.50 10.98 270 MET A CA 1
ATOM 2115 C CA B MET A 1 270 ? 30.277 43.420 38.243 0.50 15.27 270 MET A CA 1
ATOM 2116 C C A MET A 1 270 ? 30.667 42.707 39.521 0.50 15.84 270 MET A C 1
ATOM 2117 C C B MET A 1 270 ? 30.692 42.735 39.532 0.50 18.03 270 MET A C 1
ATOM 2118 O O A MET A 1 270 ? 31.410 41.706 39.504 0.50 15.42 270 MET A O 1
ATOM 2119 O O B MET A 1 270 ? 31.485 41.775 39.513 0.50 17.67 270 MET A O 1
ATOM 2128 N N . ASP A 1 271 ? 30.199 43.257 40.656 1.00 15.09 271 ASP A N 1
ATOM 2129 C CA . ASP A 1 271 ? 30.492 42.658 41.965 1.00 15.12 271 ASP A CA 1
ATOM 2130 C C . ASP A 1 271 ? 29.712 41.345 42.098 1.00 15.47 271 ASP A C 1
ATOM 2131 O O . ASP A 1 271 ? 28.679 41.152 41.442 1.00 15.59 271 ASP A O 1
ATOM 2136 N N . PRO A 1 272 ? 30.147 40.447 42.981 1.00 15.12 272 PRO A N 1
ATOM 2137 C CA . PRO A 1 272 ? 29.295 39.293 43.282 1.00 15.06 272 PRO A CA 1
ATOM 2138 C C . PRO A 1 272 ? 27.953 39.803 43.845 1.00 17.47 272 PRO A C 1
ATOM 2139 O O . PRO A 1 272 ? 27.879 40.883 44.451 1.00 16.97 272 PRO A O 1
ATOM 2143 N N . ASN A 1 273 ? 26.878 39.029 43.628 1.00 15.95 273 ASN A N 1
ATOM 2144 C CA . ASN A 1 273 ? 25.581 39.380 44.148 1.00 14.16 273 ASN A CA 1
ATOM 2145 C C . ASN A 1 273 ? 25.668 39.570 45.671 1.00 17.14 273 ASN A C 1
ATOM 2146 O O . ASN A 1 273 ? 26.233 38.725 46.374 1.00 17.14 273 ASN A O 1
ATOM 2151 N N . VAL A 1 274 ? 25.137 40.701 46.158 1.00 16.64 274 VAL A N 1
ATOM 2152 C CA . VAL A 1 274 ? 25.126 40.955 47.603 1.00 17.20 274 VAL A CA 1
ATOM 2153 C C . VAL A 1 274 ? 24.423 39.834 48.386 1.00 21.43 274 VAL A C 1
ATOM 2154 O O . VAL A 1 274 ? 24.653 39.716 49.597 1.00 22.22 274 VAL A O 1
ATOM 2158 N N . ASP A 1 275 ? 23.531 39.058 47.719 1.00 17.21 275 ASP A N 1
ATOM 2159 C CA . ASP A 1 275 ? 22.808 37.962 48.366 1.00 17.20 275 ASP A CA 1
ATOM 2160 C C . ASP A 1 275 ? 23.581 36.652 48.380 1.00 20.57 275 ASP A C 1
ATOM 2161 O O . ASP A 1 275 ? 23.066 35.675 48.926 1.00 21.51 275 ASP A O 1
ATOM 2166 N N . ASN A 1 276 ? 24.810 36.604 47.816 1.00 16.83 276 ASN A N 1
ATOM 2167 C CA . ASN A 1 276 ? 25.498 35.307 47.727 1.00 16.55 276 ASN A CA 1
ATOM 2168 C C . ASN A 1 276 ? 25.766 34.602 49.060 1.00 20.01 276 ASN A C 1
ATOM 2169 O O . ASN A 1 276 ? 25.726 33.366 49.077 1.00 19.25 276 ASN A O 1
ATOM 2174 N N A MET A 1 277 ? 26.031 35.335 50.163 0.50 19.93 277 MET A N 1
ATOM 2175 N N B MET A 1 277 ? 26.028 35.336 50.163 0.50 19.52 277 MET A N 1
ATOM 2176 C CA A MET A 1 277 ? 26.258 34.631 51.431 0.50 20.46 277 MET A CA 1
ATOM 2177 C CA B MET A 1 277 ? 26.254 34.631 51.430 0.50 19.82 277 MET A CA 1
ATOM 2178 C C A MET A 1 277 ? 24.977 33.926 51.893 0.50 22.61 277 MET A C 1
ATOM 2179 C C B MET A 1 277 ? 24.976 33.924 51.891 0.50 22.31 277 MET A C 1
ATOM 2180 O O A MET A 1 277 ? 25.030 32.784 52.366 0.50 23.03 277 MET A O 1
ATOM 2181 O O B MET A 1 277 ? 25.029 32.783 52.364 0.50 22.79 277 MET A O 1
ATOM 2190 N N . THR A 1 278 ? 23.823 34.582 51.686 1.00 19.99 278 THR A N 1
ATOM 2191 C CA . THR A 1 278 ? 22.520 34.003 52.036 1.00 20.36 278 THR A CA 1
ATOM 2192 C C . THR A 1 278 ? 22.187 32.819 51.107 1.00 21.55 278 THR A C 1
ATOM 2193 O O . THR A 1 278 ? 21.784 31.759 51.583 1.00 21.64 278 THR A O 1
ATOM 2197 N N . ILE A 1 279 ? 22.378 32.994 49.780 1.00 18.40 279 ILE A N 1
ATOM 2198 C CA . ILE A 1 279 ? 22.128 31.918 48.825 1.00 17.42 279 ILE A CA 1
ATOM 2199 C C . ILE A 1 279 ? 23.009 30.722 49.162 1.00 19.49 279 ILE A C 1
ATOM 2200 O O . ILE A 1 279 ? 22.530 29.592 49.143 1.00 20.93 279 ILE A O 1
ATOM 2205 N N . SER A 1 280 ? 24.295 30.967 49.482 1.00 18.15 280 SER A N 1
ATOM 2206 C CA . SER A 1 280 ? 25.237 29.892 49.838 1.00 18.65 280 SER A CA 1
ATOM 2207 C C . SER A 1 280 ? 24.705 29.112 51.054 1.00 22.58 280 SER A C 1
ATOM 2208 O O . SER A 1 280 ? 24.721 27.871 51.057 1.00 21.29 280 SER A O 1
ATOM 2211 N N . ALA A 1 281 ? 24.238 29.835 52.081 1.00 19.63 281 ALA A N 1
ATOM 2212 C CA . ALA A 1 281 ? 23.738 29.184 53.293 1.00 20.98 281 ALA A CA 1
ATOM 2213 C C . ALA A 1 281 ? 22.467 28.381 53.020 1.00 24.18 281 ALA A C 1
ATOM 2214 O O . ALA A 1 281 ? 22.321 27.258 53.513 1.00 24.90 281 ALA A O 1
ATOM 2216 N N . ILE A 1 282 ? 21.552 28.957 52.226 1.00 20.13 282 ILE A N 1
ATOM 2217 C CA . ILE A 1 282 ? 20.266 28.313 51.949 1.00 18.89 282 ILE A CA 1
ATOM 2218 C C . ILE A 1 282 ? 20.418 27.064 51.092 1.00 20.07 282 ILE A C 1
ATOM 2219 O O . ILE A 1 282 ? 19.832 26.015 51.415 1.00 20.40 282 ILE A O 1
ATOM 2224 N N . PHE A 1 283 ? 21.189 27.177 50.005 1.00 17.77 283 PHE A N 1
ATOM 2225 C CA . PHE A 1 283 ? 21.358 26.062 49.075 1.00 17.08 283 PHE A CA 1
ATOM 2226 C C . PHE A 1 283 ? 22.483 25.118 49.446 1.00 21.03 283 PHE A C 1
ATOM 2227 O O . PHE A 1 283 ? 22.570 24.053 48.851 1.00 20.86 283 PHE A O 1
ATOM 2235 N N . GLY A 1 284 ? 23.336 25.504 50.385 1.00 18.91 284 GLY A N 1
ATOM 2236 C CA . GLY A 1 284 ? 24.453 24.655 50.804 1.00 19.37 284 GLY A CA 1
ATOM 2237 C C . GLY A 1 284 ? 25.483 24.497 49.696 1.00 20.17 284 GLY A C 1
ATOM 2238 O O . GLY A 1 284 ? 25.976 23.382 49.452 1.00 21.46 284 GLY A O 1
ATOM 2239 N N . VAL A 1 285 ? 25.797 25.627 49.002 1.00 17.90 285 VAL A N 1
ATOM 2240 C CA . VAL A 1 285 ? 26.770 25.637 47.910 1.00 17.21 285 VAL A CA 1
ATOM 2241 C C . VAL A 1 285 ? 27.961 26.499 48.284 1.00 20.06 285 VAL A C 1
ATOM 2242 O O . VAL A 1 285 ? 27.813 27.556 48.921 1.00 21.18 285 VAL A O 1
ATOM 2246 N N . GLU A 1 286 ? 29.144 26.070 47.868 1.00 18.54 286 GLU A N 1
ATOM 2247 C CA . GLU A 1 286 ? 30.360 26.820 48.151 1.00 17.52 286 GLU A CA 1
ATOM 2248 C C . GLU A 1 286 ? 30.475 28.087 47.325 1.00 20.08 286 GLU A C 1
ATOM 2249 O O . GLU A 1 286 ? 30.028 28.134 46.164 1.00 18.74 286 GLU A O 1
ATOM 2255 N N . LEU A 1 287 ? 31.167 29.074 47.920 1.00 19.22 287 LEU A N 1
ATOM 2256 C CA . LEU A 1 287 ? 31.481 30.309 47.221 1.00 18.53 287 LEU A CA 1
ATOM 2257 C C . LEU A 1 287 ? 32.917 30.297 46.757 1.00 21.00 287 LEU A C 1
ATOM 2258 O O . LEU A 1 287 ? 33.783 29.671 47.377 1.00 20.97 287 LEU A O 1
ATOM 2263 N N . HIS A 1 288 ? 33.166 31.042 45.659 1.00 17.51 288 HIS A N 1
ATOM 2264 C CA . HIS A 1 288 ? 34.489 31.316 45.126 1.00 17.73 288 HIS A CA 1
ATOM 2265 C C . HIS A 1 288 ? 35.173 32.265 46.134 1.00 21.81 288 HIS A C 1
ATOM 2266 O O . HIS A 1 288 ? 34.492 32.970 46.896 1.00 20.52 288 HIS A O 1
ATOM 2273 N N . LYS A 1 289 ? 36.525 32.290 46.152 1.00 20.76 289 LYS A N 1
ATOM 2274 C CA . LYS A 1 289 ? 37.267 33.164 47.084 1.00 21.57 289 LYS A CA 1
ATOM 2275 C C . LYS A 1 289 ? 36.880 34.640 46.991 1.00 24.65 289 LYS A C 1
ATOM 2276 O O . LYS A 1 289 ? 37.027 35.366 47.972 1.00 23.56 289 LYS A O 1
ATOM 2282 N N . HIS A 1 290 ? 36.387 35.083 45.820 1.00 20.90 290 HIS A N 1
ATOM 2283 C CA . HIS A 1 290 ? 36.006 36.476 45.629 1.00 20.44 290 HIS A CA 1
ATOM 2284 C C . HIS A 1 290 ? 34.506 36.714 45.848 1.00 21.47 290 HIS A C 1
ATOM 2285 O O . HIS A 1 290 ? 34.050 37.831 45.667 1.00 21.70 290 HIS A O 1
ATOM 2292 N N . GLY A 1 291 ? 33.753 35.683 46.267 1.00 18.69 291 GLY A N 1
ATOM 2293 C CA . GLY A 1 291 ? 32.368 35.893 46.675 1.00 18.16 291 GLY A CA 1
ATOM 2294 C C . GLY A 1 291 ? 31.289 35.437 45.723 1.00 18.56 291 GLY A C 1
ATOM 2295 O O . GLY A 1 291 ? 30.101 35.476 46.081 1.00 17.72 291 GLY A O 1
ATOM 2296 N N . TYR A 1 292 ? 31.707 35.032 44.501 1.00 15.78 292 TYR A N 1
ATOM 2297 C CA . TYR A 1 292 ? 30.782 34.507 43.491 1.00 15.25 292 TYR A CA 1
ATOM 2298 C C . TYR A 1 292 ? 30.400 33.071 43.875 1.00 17.51 292 TYR A C 1
ATOM 2299 O O . TYR A 1 292 ? 30.991 32.507 44.817 1.00 18.37 292 TYR A O 1
ATOM 2308 N N A ILE A 1 293 ? 29.388 32.489 43.204 0.50 14.73 293 ILE A N 1
ATOM 2309 N N B ILE A 1 293 ? 29.395 32.492 43.185 0.50 15.35 293 ILE A N 1
ATOM 2310 C CA A ILE A 1 293 ? 29.016 31.098 43.502 0.50 13.64 293 ILE A CA 1
ATOM 2311 C CA B ILE A 1 293 ? 28.968 31.105 43.435 0.50 14.70 293 ILE A CA 1
ATOM 2312 C C A ILE A 1 293 ? 30.002 30.206 42.739 0.50 17.26 293 ILE A C 1
ATOM 2313 C C B ILE A 1 293 ? 29.991 30.197 42.715 0.50 17.69 293 ILE A C 1
ATOM 2314 O O A ILE A 1 293 ? 30.221 30.414 41.540 0.50 16.92 293 ILE A O 1
ATOM 2315 O O B ILE A 1 293 ? 30.230 30.393 41.517 0.50 17.18 293 ILE A O 1
ATOM 2324 N N . ALA A 1 294 ? 30.603 29.227 43.426 1.00 15.55 294 ALA A N 1
ATOM 2325 C CA . ALA A 1 294 ? 31.619 28.385 42.781 1.00 15.46 294 ALA A CA 1
ATOM 2326 C C . ALA A 1 294 ? 31.022 27.389 41.817 1.00 17.57 294 ALA A C 1
ATOM 2327 O O . ALA A 1 294 ? 29.941 26.832 42.065 1.00 17.05 294 ALA A O 1
ATOM 2329 N N . ARG A 1 295 ? 31.768 27.128 40.742 1.00 14.76 295 ARG A N 1
ATOM 2330 C CA . ARG A 1 295 ? 31.385 26.154 39.725 1.00 15.92 295 ARG A CA 1
ATOM 2331 C C . ARG A 1 295 ? 32.508 25.130 39.634 1.00 17.47 295 ARG A C 1
ATOM 2332 O O . ARG A 1 295 ? 33.687 25.488 39.660 1.00 18.10 295 ARG A O 1
ATOM 2340 N N . LYS A 1 296 ? 32.158 23.850 39.472 1.00 15.40 296 LYS A N 1
ATOM 2341 C CA . LYS A 1 296 ? 33.190 22.825 39.267 1.00 15.40 296 LYS A CA 1
ATOM 2342 C C . LYS A 1 296 ? 33.795 23.000 37.830 1.00 16.14 296 LYS A C 1
ATOM 2343 O O . LYS A 1 296 ? 33.264 23.740 36.990 1.00 14.66 296 LYS A O 1
ATOM 2349 N N . ASP A 1 297 ? 34.918 22.307 37.561 1.00 15.37 297 ASP A N 1
ATOM 2350 C CA . ASP A 1 297 ? 35.515 22.407 36.226 1.00 14.21 297 ASP A CA 1
ATOM 2351 C C . ASP A 1 297 ? 34.564 21.895 35.144 1.00 15.70 297 ASP A C 1
ATOM 2352 O O . ASP A 1 297 ? 33.732 21.013 35.387 1.00 15.17 297 ASP A O 1
ATOM 2357 N N . THR A 1 298 ? 34.696 22.457 33.927 1.00 14.15 298 THR A N 1
ATOM 2358 C CA . THR A 1 298 ? 33.721 22.173 32.874 1.00 12.31 298 THR A CA 1
ATOM 2359 C C . THR A 1 298 ? 33.878 20.822 32.250 1.00 15.75 298 THR A C 1
ATOM 2360 O O . THR A 1 298 ? 32.953 20.398 31.528 1.00 16.38 298 THR A O 1
ATOM 2364 N N . TYR A 1 299 ? 35.040 20.145 32.467 1.00 14.38 299 TYR A N 1
ATOM 2365 C CA . TYR A 1 299 ? 35.291 18.869 31.787 1.00 13.11 299 TYR A CA 1
ATOM 2366 C C . TYR A 1 299 ? 34.464 17.732 32.354 1.00 16.74 299 TYR A C 1
ATOM 2367 O O . TYR A 1 299 ? 34.370 16.670 31.725 1.00 16.39 299 TYR A O 1
ATOM 2376 N N . GLY A 1 300 ? 33.935 17.947 33.562 1.00 15.59 300 GLY A N 1
ATOM 2377 C CA . GLY A 1 300 ? 33.181 16.926 34.284 1.00 15.43 300 GLY A CA 1
ATOM 2378 C C . GLY A 1 300 ? 31.698 17.101 34.040 1.00 19.54 300 GLY A C 1
ATOM 2379 O O . GLY A 1 300 ? 31.171 16.630 33.017 1.00 19.87 300 GLY A O 1
ATOM 2380 N N . LEU A 1 301 ? 31.016 17.838 34.939 1.00 16.32 301 LEU A N 1
ATOM 2381 C CA . LEU A 1 301 ? 29.591 18.097 34.775 1.00 16.29 301 LEU A CA 1
ATOM 2382 C C . LEU A 1 301 ? 29.432 19.620 34.622 1.00 16.89 301 LEU A C 1
ATOM 2383 O O . LEU A 1 301 ? 29.729 20.390 35.554 1.00 17.25 301 LEU A O 1
ATOM 2388 N N . MET A 1 302 ? 29.010 20.040 33.434 1.00 15.71 302 MET A N 1
ATOM 2389 C CA . MET A 1 302 ? 28.929 21.451 33.108 1.00 15.56 302 MET A CA 1
ATOM 2390 C C . MET A 1 302 ? 27.900 22.180 33.982 1.00 18.14 302 MET A C 1
ATOM 2391 O O . MET A 1 302 ? 26.738 21.790 34.002 1.00 18.78 302 MET A O 1
ATOM 2396 N N . GLY A 1 303 ? 28.351 23.205 34.683 1.00 15.18 303 GLY A N 1
ATOM 2397 C CA . GLY A 1 303 ? 27.468 23.997 35.533 1.00 14.89 303 GLY A CA 1
ATOM 2398 C C . GLY A 1 303 ? 27.279 23.452 36.936 1.00 16.84 303 GLY A C 1
ATOM 2399 O O . GLY A 1 303 ? 26.506 24.005 37.719 1.00 16.83 303 GLY A O 1
ATOM 2400 N N . ALA A 1 304 ? 27.956 22.354 37.283 1.00 14.90 304 ALA A N 1
ATOM 2401 C CA . ALA A 1 304 ? 27.818 21.830 38.639 1.00 14.83 304 ALA A CA 1
ATOM 2402 C C . ALA A 1 304 ? 28.355 22.785 39.706 1.00 16.97 304 ALA A C 1
ATOM 2403 O O . ALA A 1 304 ? 29.395 23.422 39.512 1.00 16.82 304 ALA A O 1
ATOM 2405 N N . THR A 1 305 ? 27.627 22.900 40.834 1.00 17.27 305 THR A N 1
ATOM 2406 C CA . THR A 1 305 ? 28.128 23.594 42.025 1.00 16.28 305 THR A CA 1
ATOM 2407 C C . THR A 1 305 ? 28.802 22.521 42.892 1.00 19.46 305 THR A C 1
ATOM 2408 O O . THR A 1 305 ? 28.908 21.343 42.495 1.00 19.97 305 THR A O 1
ATOM 2412 N N . SER A 1 306 ? 29.175 22.899 44.121 1.00 18.20 306 SER A N 1
ATOM 2413 C CA . SER A 1 306 ? 29.732 21.911 45.058 1.00 18.36 306 SER A CA 1
ATOM 2414 C C . SER A 1 306 ? 28.681 20.893 45.540 1.00 21.18 306 SER A C 1
ATOM 2415 O O . SER A 1 306 ? 29.033 19.888 46.168 1.00 22.52 306 SER A O 1
ATOM 2418 N N . ARG A 1 307 ? 27.380 21.196 45.337 1.00 18.14 307 ARG A N 1
ATOM 2419 C CA . ARG A 1 307 ? 26.315 20.330 45.838 1.00 16.96 307 ARG A CA 1
ATOM 2420 C C . ARG A 1 307 ? 25.661 19.507 44.728 1.00 18.05 307 ARG A C 1
ATOM 2421 O O . ARG A 1 307 ? 25.187 20.100 43.755 1.00 18.53 307 ARG A O 1
ATOM 2429 N N . PRO A 1 308 ? 25.558 18.165 44.880 1.00 18.07 308 PRO A N 1
ATOM 2430 C CA . PRO A 1 308 ? 24.871 17.365 43.845 1.00 17.22 308 PRO A CA 1
ATOM 2431 C C . PRO A 1 308 ? 23.428 17.855 43.662 1.00 18.78 308 PRO A C 1
ATOM 2432 O O . PRO A 1 308 ? 22.704 18.127 44.639 1.00 18.68 308 PRO A O 1
ATOM 2436 N N . GLY A 1 309 ? 23.017 17.978 42.402 1.00 17.39 309 GLY A N 1
ATOM 2437 C CA . GLY A 1 309 ? 21.660 18.398 42.078 1.00 17.30 309 GLY A CA 1
ATOM 2438 C C . GLY A 1 309 ? 21.452 19.897 42.039 1.00 18.19 309 GLY A C 1
ATOM 2439 O O . GLY A 1 309 ? 20.335 20.341 41.760 1.00 19.01 309 GLY A O 1
ATOM 2440 N N . VAL A 1 310 ? 22.502 20.686 42.331 1.00 15.85 310 VAL A N 1
ATOM 2441 C CA . VAL A 1 310 ? 22.418 22.162 42.266 1.00 14.91 310 VAL A CA 1
ATOM 2442 C C . VAL A 1 310 ? 23.432 22.642 41.240 1.00 17.32 310 VAL A C 1
ATOM 2443 O O . VAL A 1 310 ? 24.612 22.268 41.303 1.00 16.94 310 VAL A O 1
ATOM 2447 N N . PHE A 1 311 ? 22.950 23.444 40.270 1.00 14.77 311 PHE A N 1
ATOM 2448 C CA . PHE A 1 311 ? 23.758 23.939 39.153 1.00 14.32 311 PHE A CA 1
ATOM 2449 C C . PHE A 1 311 ? 23.802 25.456 39.195 1.00 15.00 311 PHE A C 1
ATOM 2450 O O . PHE A 1 311 ? 23.055 26.074 39.981 1.00 15.76 311 PHE A O 1
ATOM 2458 N N . VAL A 1 312 ? 24.743 26.050 38.442 1.00 13.67 312 VAL A N 1
ATOM 2459 C CA . VAL A 1 312 ? 24.886 27.504 38.448 1.00 13.40 312 VAL A CA 1
ATOM 2460 C C . VAL A 1 312 ? 25.265 27.945 37.023 1.00 15.95 312 VAL A C 1
ATOM 2461 O O . VAL A 1 312 ? 25.982 27.225 36.316 1.00 15.38 312 VAL A O 1
ATOM 2465 N N . ALA A 1 313 ? 24.803 29.133 36.638 1.00 13.20 313 ALA A N 1
ATOM 2466 C CA . ALA A 1 313 ? 25.087 29.623 35.294 1.00 12.91 313 ALA A CA 1
ATOM 2467 C C . ALA A 1 313 ? 25.079 31.129 35.293 1.00 14.54 313 ALA A C 1
ATOM 2468 O O . ALA A 1 313 ? 24.283 31.748 36.011 1.00 15.59 313 ALA A O 1
ATOM 2470 N N . GLY A 1 314 ? 25.912 31.701 34.434 1.00 13.00 314 GLY A N 1
ATOM 2471 C CA . GLY A 1 314 ? 25.933 33.136 34.180 1.00 12.10 314 GLY A CA 1
ATOM 2472 C C . GLY A 1 314 ? 26.794 33.944 35.139 1.00 13.95 314 GLY A C 1
ATOM 2473 O O . GLY A 1 314 ? 27.825 33.463 35.658 1.00 14.00 314 GLY A O 1
ATOM 2474 N N . SER A 1 315 ? 26.376 35.199 35.357 1.00 13.19 315 SER A N 1
ATOM 2475 C CA . SER A 1 315 ? 27.176 36.129 36.171 1.00 13.53 315 SER A CA 1
ATOM 2476 C C . SER A 1 315 ? 27.191 35.783 37.657 1.00 15.24 315 SER A C 1
ATOM 2477 O O . SER A 1 315 ? 27.966 36.353 38.423 1.00 15.32 315 SER A O 1
ATOM 2480 N N . ALA A 1 316 ? 26.399 34.775 38.057 1.00 12.11 316 ALA A N 1
ATOM 2481 C CA . ALA A 1 316 ? 26.491 34.301 39.446 1.00 12.64 316 ALA A CA 1
ATOM 2482 C C . ALA A 1 316 ? 27.934 33.800 39.712 1.00 15.37 316 ALA A C 1
ATOM 2483 O O . ALA A 1 316 ? 28.388 33.846 40.864 1.00 15.25 316 ALA A O 1
ATOM 2485 N N . ILE A 1 317 ? 28.613 33.241 38.656 1.00 12.60 317 ILE A N 1
ATOM 2486 C CA . ILE A 1 317 ? 29.928 32.626 38.817 1.00 12.94 317 ILE A CA 1
ATOM 2487 C C . ILE A 1 317 ? 31.074 33.642 38.747 1.00 15.74 317 ILE A C 1
ATOM 2488 O O . ILE A 1 317 ? 32.177 33.370 39.231 1.00 14.99 317 ILE A O 1
ATOM 2493 N N . GLY A 1 318 ? 30.804 34.794 38.133 1.00 14.51 318 GLY A N 1
ATOM 2494 C CA . GLY A 1 318 ? 31.833 35.804 37.954 1.00 13.67 318 GLY A CA 1
ATOM 2495 C C . GLY A 1 318 ? 31.368 36.807 36.923 1.00 14.45 318 GLY A C 1
ATOM 2496 O O . GLY A 1 318 ? 30.320 36.616 36.302 1.00 14.00 318 GLY A O 1
ATOM 2497 N N . PRO A 1 319 ? 32.107 37.901 36.728 1.00 13.79 319 PRO A N 1
ATOM 2498 C CA . PRO A 1 319 ? 31.727 38.852 35.674 1.00 14.08 319 PRO A CA 1
ATOM 2499 C C . PRO A 1 319 ? 31.538 38.085 34.348 1.00 13.82 319 PRO A C 1
ATOM 2500 O O . PRO A 1 319 ? 32.376 37.238 33.973 1.00 14.70 319 PRO A O 1
ATOM 2504 N N . GLU A 1 320 ? 30.405 38.358 33.664 1.00 13.51 320 GLU A N 1
ATOM 2505 C CA . GLU A 1 320 ? 30.080 37.557 32.506 1.00 12.95 320 GLU A CA 1
ATOM 2506 C C . GLU A 1 320 ? 29.234 38.321 31.513 1.00 14.38 320 GLU A C 1
ATOM 2507 O O . GLU A 1 320 ? 28.530 39.262 31.884 1.00 14.79 320 GLU A O 1
ATOM 2513 N N . THR A 1 321 ? 29.343 37.919 30.240 1.00 12.67 321 THR A N 1
ATOM 2514 C CA . THR A 1 321 ? 28.566 38.537 29.159 1.00 12.42 321 THR A CA 1
ATOM 2515 C C . THR A 1 321 ? 27.201 37.859 29.072 1.00 14.35 321 THR A C 1
ATOM 2516 O O . THR A 1 321 ? 26.966 36.765 29.646 1.00 13.87 321 THR A O 1
ATOM 2520 N N . ILE A 1 322 ? 26.302 38.494 28.319 1.00 12.46 322 ILE A N 1
ATOM 2521 C CA . ILE A 1 322 ? 24.973 37.926 28.118 1.00 11.22 322 ILE A CA 1
ATOM 2522 C C . ILE A 1 322 ? 25.046 36.667 27.250 1.00 14.00 322 ILE A C 1
ATOM 2523 O O . ILE A 1 322 ? 24.409 35.663 27.566 1.00 13.88 322 ILE A O 1
ATOM 2528 N N . ASP A 1 323 ? 25.806 36.703 26.154 1.00 12.11 323 ASP A N 1
ATOM 2529 C CA . ASP A 1 323 ? 25.868 35.505 25.312 1.00 12.05 323 ASP A CA 1
ATOM 2530 C C . ASP A 1 323 ? 26.426 34.316 26.075 1.00 13.56 323 ASP A C 1
ATOM 2531 O O . ASP A 1 323 ? 25.981 33.181 25.874 1.00 14.17 323 ASP A O 1
ATOM 2536 N N . ASP A 1 324 ? 27.457 34.557 26.907 1.00 13.42 324 ASP A N 1
ATOM 2537 C CA . ASP A 1 324 ? 28.035 33.441 27.650 1.00 12.15 324 ASP A CA 1
ATOM 2538 C C . ASP A 1 324 ? 27.069 32.971 28.763 1.00 12.35 324 ASP A C 1
ATOM 2539 O O . ASP A 1 324 ? 26.962 31.759 29.019 1.00 13.83 324 ASP A O 1
ATOM 2544 N N . SER A 1 325 ? 26.332 33.937 29.382 1.00 12.31 325 SER A N 1
ATOM 2545 C CA . SER A 1 325 ? 25.393 33.555 30.444 1.00 11.65 325 SER A CA 1
ATOM 2546 C C . SER A 1 325 ? 24.278 32.689 29.840 1.00 13.43 325 SER A C 1
ATOM 2547 O O . SER A 1 325 ? 23.841 31.732 30.483 1.00 12.93 325 SER A O 1
ATOM 2550 N N . ILE A 1 326 ? 23.789 33.066 28.638 1.00 12.61 326 ILE A N 1
ATOM 2551 C CA . ILE A 1 326 ? 22.734 32.265 28.013 1.00 11.11 326 ILE A CA 1
ATOM 2552 C C . ILE A 1 326 ? 23.262 30.877 27.667 1.00 14.80 326 ILE A C 1
ATOM 2553 O O . ILE A 1 326 ? 22.574 29.890 27.901 1.00 14.55 326 ILE A O 1
ATOM 2558 N N . ALA A 1 327 ? 24.492 30.785 27.130 1.00 13.06 327 ALA A N 1
ATOM 2559 C CA . ALA A 1 327 ? 25.018 29.445 26.804 1.00 12.77 327 ALA A CA 1
ATOM 2560 C C . ALA A 1 327 ? 25.135 28.590 28.093 1.00 13.84 327 ALA A C 1
ATOM 2561 O O . ALA A 1 327 ? 24.748 27.409 28.110 1.00 14.38 327 ALA A O 1
ATOM 2563 N N . GLN A 1 328 ? 25.662 29.218 29.162 1.00 12.39 328 GLN A N 1
ATOM 2564 C CA . GLN A 1 328 ? 25.848 28.503 30.435 1.00 12.21 328 GLN A CA 1
ATOM 2565 C C . GLN A 1 328 ? 24.509 28.035 30.995 1.00 12.97 328 GLN A C 1
ATOM 2566 O O . GLN A 1 328 ? 24.438 26.971 31.603 1.00 14.40 328 GLN A O 1
ATOM 2572 N N . ALA A 1 329 ? 23.463 28.882 30.837 1.00 12.60 329 ALA A N 1
ATOM 2573 C CA . ALA A 1 329 ? 22.154 28.505 31.385 1.00 12.61 329 ALA A CA 1
ATOM 2574 C C . ALA A 1 329 ? 21.546 27.325 30.637 1.00 14.17 329 ALA A C 1
ATOM 2575 O O . ALA A 1 329 ? 20.983 26.406 31.248 1.00 14.60 329 ALA A O 1
ATOM 2577 N N . ASN A 1 330 ? 21.675 27.343 29.286 1.00 13.57 330 ASN A N 1
ATOM 2578 C CA . ASN A 1 330 ? 21.199 26.192 28.506 1.00 12.29 330 ASN A CA 1
ATOM 2579 C C . ASN A 1 330 ? 22.013 24.940 28.907 1.00 14.55 330 ASN A C 1
ATOM 2580 O O . ASN A 1 330 ? 21.466 23.831 28.987 1.00 15.01 330 ASN A O 1
ATOM 2585 N N . ALA A 1 331 ? 23.331 25.115 29.111 1.00 13.52 331 ALA A N 1
ATOM 2586 C CA . ALA A 1 331 ? 24.164 23.966 29.466 1.00 13.51 331 ALA A CA 1
ATOM 2587 C C . ALA A 1 331 ? 23.799 23.420 30.850 1.00 15.18 331 ALA A C 1
ATOM 2588 O O . ALA A 1 331 ? 23.767 22.204 31.054 1.00 15.72 331 ALA A O 1
ATOM 2590 N N . ALA A 1 332 ? 23.505 24.314 31.815 1.00 13.81 332 ALA A N 1
ATOM 2591 C CA . ALA A 1 332 ? 23.115 23.861 33.160 1.00 13.85 332 ALA A CA 1
ATOM 2592 C C . ALA A 1 332 ? 21.768 23.141 33.090 1.00 15.68 332 ALA A C 1
ATOM 2593 O O . ALA A 1 332 ? 21.544 22.166 33.807 1.00 15.42 332 ALA A O 1
ATOM 2595 N N . ALA A 1 333 ? 20.867 23.609 32.191 1.00 14.59 333 ALA A N 1
ATOM 2596 C CA . ALA A 1 333 ? 19.593 22.918 32.015 1.00 15.44 333 ALA A CA 1
ATOM 2597 C C . ALA A 1 333 ? 19.846 21.473 31.488 1.00 18.44 333 ALA A C 1
ATOM 2598 O O . ALA A 1 333 ? 19.203 20.525 31.962 1.00 17.84 333 ALA A O 1
ATOM 2600 N N A MET A 1 334 ? 20.804 21.341 30.546 0.50 15.81 334 MET A N 1
ATOM 2601 N N B MET A 1 334 ? 20.780 21.291 30.532 0.50 14.40 334 MET A N 1
ATOM 2602 C CA A MET A 1 334 ? 21.237 20.079 29.939 0.50 16.56 334 MET A CA 1
ATOM 2603 C CA B MET A 1 334 ? 21.115 19.945 30.019 0.50 14.29 334 MET A CA 1
ATOM 2604 C C A MET A 1 334 ? 21.790 19.128 31.032 0.50 19.65 334 MET A C 1
ATOM 2605 C C B MET A 1 334 ? 21.643 19.091 31.188 0.50 16.31 334 MET A C 1
ATOM 2606 O O A MET A 1 334 ? 21.500 17.929 31.035 0.50 19.91 334 MET A O 1
ATOM 2607 O O B MET A 1 334 ? 21.224 17.932 31.393 0.50 13.73 334 MET A O 1
ATOM 2616 N N . SER A 1 335 ? 22.552 19.677 31.979 1.00 15.85 335 SER A N 1
ATOM 2617 C CA . SER A 1 335 ? 23.096 18.899 33.096 1.00 15.84 335 SER A CA 1
ATOM 2618 C C . SER A 1 335 ? 22.003 18.507 34.085 1.00 18.36 335 SER A C 1
ATOM 2619 O O . SER A 1 335 ? 21.994 17.365 34.574 1.00 19.21 335 SER A O 1
ATOM 2622 N N . ALA A 1 336 ? 21.062 19.427 34.368 1.00 15.56 336 ALA A N 1
ATOM 2623 C CA . ALA A 1 336 ? 19.975 19.093 35.300 1.00 15.82 336 ALA A CA 1
ATOM 2624 C C . ALA A 1 336 ? 19.106 17.967 34.737 1.00 20.09 336 ALA A C 1
ATOM 2625 O O . ALA A 1 336 ? 18.704 17.059 35.482 1.00 19.97 336 ALA A O 1
ATOM 2627 N N . LEU A 1 337 ? 18.899 17.969 33.406 1.00 18.53 337 LEU A N 1
ATOM 2628 C CA . LEU A 1 337 ? 18.102 16.910 32.779 1.00 19.40 337 LEU A CA 1
ATOM 2629 C C . LEU A 1 337 ? 18.751 15.539 32.928 1.00 21.89 337 LEU A C 1
ATOM 2630 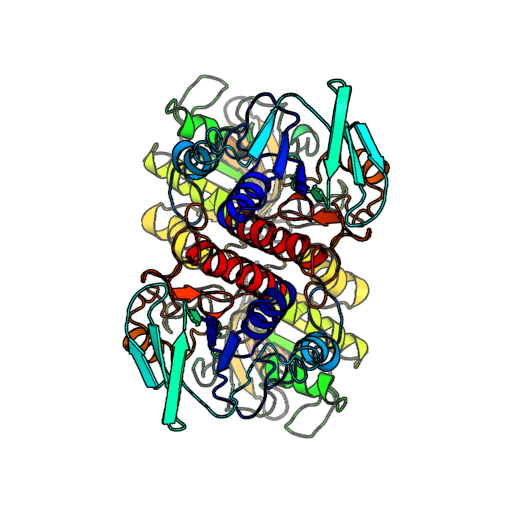O O . LEU A 1 337 ? 18.030 14.529 32.987 1.00 24.50 337 LEU A O 1
ATOM 2635 N N . SER A 1 338 ? 20.096 15.495 32.999 1.00 19.45 338 SER A N 1
ATOM 2636 C CA . SER A 1 338 ? 20.845 14.240 33.115 1.00 20.60 338 SER A CA 1
ATOM 2637 C C . SER A 1 338 ? 20.536 13.495 34.434 1.00 27.14 338 SER A C 1
ATOM 2638 O O . SER A 1 338 ? 20.777 12.285 34.519 1.00 28.69 338 SER A O 1
ATOM 2641 N N . LEU A 1 339 ? 19.993 14.192 35.447 1.00 23.08 339 LEU A N 1
ATOM 2642 C CA . LEU A 1 339 ? 19.653 13.548 36.731 1.00 25.51 339 LEU A CA 1
ATOM 2643 C C . LEU A 1 339 ? 18.487 12.562 36.652 1.00 34.39 339 LEU A C 1
ATOM 2644 O O . LEU A 1 339 ? 18.302 11.776 37.580 1.00 34.56 339 LEU A O 1
ATOM 2649 N N . GLY A 1 340 ? 17.699 12.628 35.578 1.00 35.36 340 GLY A N 1
ATOM 2650 C CA . GLY A 1 340 ? 16.534 11.767 35.376 1.00 37.91 340 GLY A CA 1
ATOM 2651 C C . GLY A 1 340 ? 16.854 10.398 34.806 1.00 45.60 340 GLY A C 1
ATOM 2652 O O . GLY A 1 340 ? 16.052 9.468 34.937 1.00 47.12 340 GLY A O 1
ATOM 2653 N N . ARG A 1 341 ? 18.026 10.285 34.147 1.00 42.37 341 ARG A N 1
ATOM 2654 C CA . ARG A 1 341 ? 18.580 9.082 33.503 1.00 68.77 341 ARG A CA 1
ATOM 2655 C C . ARG A 1 341 ? 17.773 8.646 32.279 1.00 111.63 341 ARG A C 1
ATOM 2656 O O . ARG A 1 341 ? 18.153 8.956 31.147 1.00 76.16 341 ARG A O 1
ATOM 2664 N N . LYS B 1 2 ? 15.644 10.617 15.713 1.00 33.46 2 LYS B N 1
ATOM 2665 C CA . LYS B 1 2 ? 16.755 9.945 15.013 1.00 31.71 2 LYS B CA 1
ATOM 2666 C C . LYS B 1 2 ? 18.077 10.374 15.717 1.00 31.99 2 LYS B C 1
ATOM 2667 O O . LYS B 1 2 ? 18.018 11.354 16.468 1.00 33.63 2 LYS B O 1
ATOM 2673 N N . PRO B 1 3 ? 19.276 9.761 15.478 1.00 24.57 3 PRO B N 1
ATOM 2674 C CA . PRO B 1 3 ? 20.484 10.295 16.143 1.00 22.83 3 PRO B CA 1
ATOM 2675 C C . PRO B 1 3 ? 20.795 11.728 15.720 1.00 23.63 3 PRO B C 1
ATOM 2676 O O . PRO B 1 3 ? 20.331 12.196 14.675 1.00 22.46 3 PRO B O 1
ATOM 2680 N N . ILE B 1 4 ? 21.572 12.424 16.545 1.00 19.26 4 ILE B N 1
ATOM 2681 C CA . ILE B 1 4 ? 22.028 13.764 16.220 1.00 18.14 4 ILE B CA 1
ATOM 2682 C C . ILE B 1 4 ? 23.466 13.610 15.711 1.00 19.94 4 ILE B C 1
ATOM 2683 O O . ILE B 1 4 ? 24.264 12.879 16.296 1.00 19.49 4 ILE B O 1
ATOM 2688 N N . LEU B 1 5 ? 23.772 14.254 14.589 1.00 17.63 5 LEU B N 1
ATOM 2689 C CA . LEU B 1 5 ? 25.104 14.228 13.995 1.00 16.79 5 LEU B CA 1
ATOM 2690 C C . LEU B 1 5 ? 25.948 15.318 14.633 1.00 20.64 5 LEU B C 1
ATOM 2691 O O . LEU B 1 5 ? 25.528 16.470 14.674 1.00 19.63 5 LEU B O 1
ATOM 2696 N N . VAL B 1 6 ? 27.119 14.955 15.182 1.00 16.53 6 VAL B N 1
ATOM 2697 C CA . VAL B 1 6 ? 28.037 15.944 15.771 1.00 15.31 6 VAL B CA 1
ATOM 2698 C C . VAL B 1 6 ? 29.329 15.842 14.974 1.00 17.30 6 VAL B C 1
ATOM 2699 O O . VAL B 1 6 ? 29.861 14.747 14.811 1.00 17.36 6 VAL B O 1
ATOM 2703 N N . VAL B 1 7 ? 29.811 16.979 14.447 1.00 16.48 7 VAL B N 1
ATOM 2704 C CA . VAL B 1 7 ? 30.983 17.003 13.553 1.00 15.70 7 VAL B CA 1
ATOM 2705 C C . VAL B 1 7 ? 32.153 17.720 14.216 1.00 18.94 7 VAL B C 1
ATOM 2706 O O . VAL B 1 7 ? 32.068 18.920 14.501 1.00 17.20 7 VAL B O 1
ATOM 2710 N N . GLY B 1 8 ? 33.218 16.961 14.475 1.00 17.62 8 GLY B N 1
ATOM 2711 C CA . GLY B 1 8 ? 34.407 17.478 15.149 1.00 16.44 8 GLY B CA 1
ATOM 2712 C C . GLY B 1 8 ? 34.462 17.008 16.587 1.00 17.55 8 GLY B C 1
ATOM 2713 O O . GLY B 1 8 ? 33.603 17.371 17.385 1.00 16.19 8 GLY B O 1
ATOM 2714 N N . GLY B 1 9 ? 35.461 16.188 16.903 1.00 17.13 9 GLY B N 1
ATOM 2715 C CA . GLY B 1 9 ? 35.615 15.573 18.216 1.00 16.86 9 GLY B CA 1
ATOM 2716 C C . GLY B 1 9 ? 36.595 16.222 19.173 1.00 16.68 9 GLY B C 1
ATOM 2717 O O . GLY B 1 9 ? 37.322 15.512 19.875 1.00 17.11 9 GLY B O 1
ATOM 2718 N N . GLY B 1 10 ? 36.613 17.555 19.206 1.00 15.62 10 GLY B N 1
ATOM 2719 C CA . GLY B 1 10 ? 37.413 18.266 20.188 1.00 16.22 10 GLY B CA 1
ATOM 2720 C C . GLY B 1 10 ? 36.572 18.500 21.434 1.00 16.80 10 GLY B C 1
ATOM 2721 O O . GLY B 1 10 ? 35.473 17.944 21.576 1.00 15.88 10 GLY B O 1
ATOM 2722 N N . PRO B 1 11 ? 37.019 19.382 22.339 1.00 14.09 11 PRO B N 1
ATOM 2723 C CA . PRO B 1 11 ? 36.249 19.639 23.578 1.00 13.59 11 PRO B CA 1
ATOM 2724 C C . PRO B 1 11 ? 34.759 19.857 23.342 1.00 15.23 11 PRO B C 1
ATOM 2725 O O . PRO B 1 11 ? 33.906 19.334 24.072 1.00 15.40 11 PRO B O 1
ATOM 2729 N N . ALA B 1 12 ? 34.421 20.682 22.327 1.00 13.63 12 ALA B N 1
ATOM 2730 C CA . ALA B 1 12 ? 33.006 20.952 22.068 1.00 12.60 12 ALA B CA 1
ATOM 2731 C C . ALA B 1 12 ? 32.234 19.660 21.619 1.00 15.82 12 ALA B C 1
ATOM 2732 O O . ALA B 1 12 ? 31.181 19.343 22.187 1.00 15.44 12 ALA B O 1
ATOM 2734 N N . GLY B 1 13 ? 32.746 18.923 20.623 1.00 14.50 13 GLY B N 1
ATOM 2735 C CA . GLY B 1 13 ? 32.040 17.722 20.173 1.00 13.86 13 GLY B CA 1
ATOM 2736 C C . GLY B 1 13 ? 31.953 16.661 21.251 1.00 15.23 13 GLY B C 1
ATOM 2737 O O . GLY B 1 13 ? 30.946 15.934 21.373 1.00 15.15 13 GLY B O 1
ATOM 2738 N N . LEU B 1 14 ? 33.032 16.556 22.037 1.00 14.42 14 LEU B N 1
ATOM 2739 C CA . LEU B 1 14 ? 33.048 15.582 23.143 1.00 13.95 14 LEU B CA 1
ATOM 2740 C C . LEU B 1 14 ? 31.975 15.945 24.182 1.00 15.47 14 LEU B C 1
ATOM 2741 O O . LEU B 1 14 ? 31.310 15.062 24.740 1.00 15.29 14 LEU B O 1
ATOM 2746 N N . ALA B 1 15 ? 31.822 17.261 24.445 1.00 13.91 15 ALA B N 1
ATOM 2747 C CA . ALA B 1 15 ? 30.821 17.713 25.430 1.00 13.21 15 ALA B CA 1
ATOM 2748 C C . ALA B 1 15 ? 29.402 17.493 24.883 1.00 16.46 15 ALA B C 1
ATOM 2749 O O . ALA B 1 15 ? 28.518 17.016 25.626 1.00 16.02 15 ALA B O 1
ATOM 2751 N N . ALA B 1 16 ? 29.171 17.822 23.595 1.00 15.11 16 ALA B N 1
ATOM 2752 C CA . ALA B 1 16 ? 27.808 17.690 23.053 1.00 14.79 16 ALA B CA 1
ATOM 2753 C C . ALA B 1 16 ? 27.355 16.232 23.035 1.00 17.21 16 ALA B C 1
ATOM 2754 O O . ALA B 1 16 ? 26.224 15.941 23.439 1.00 17.01 16 ALA B O 1
ATOM 2756 N N . THR B 1 17 ? 28.233 15.316 22.546 1.00 14.30 17 THR B N 1
ATOM 2757 C CA . THR B 1 17 ? 27.830 13.914 22.462 1.00 14.46 17 THR B CA 1
ATOM 2758 C C . THR B 1 17 ? 27.566 13.334 23.852 1.00 16.65 17 THR B C 1
ATOM 2759 O O . THR B 1 17 ? 26.582 12.604 24.046 1.00 16.51 17 THR B O 1
ATOM 2763 N N . HIS B 1 18 ? 28.456 13.630 24.810 1.00 15.90 18 HIS B N 1
ATOM 2764 C CA . HIS B 1 18 ? 28.255 13.113 26.169 1.00 14.69 18 HIS B CA 1
ATOM 2765 C C . HIS B 1 18 ? 26.954 13.637 26.775 1.00 16.30 18 HIS B C 1
ATOM 2766 O O . HIS B 1 18 ? 26.188 12.873 27.390 1.00 17.98 18 HIS B O 1
ATOM 2773 N N . ALA B 1 19 ? 26.693 14.952 26.607 1.00 16.53 19 ALA B N 1
ATOM 2774 C CA . ALA B 1 19 ? 25.474 15.545 27.183 1.00 16.62 19 ALA B CA 1
ATOM 2775 C C . ALA B 1 19 ? 24.222 14.895 26.595 1.00 18.06 19 ALA B C 1
ATOM 2776 O O . ALA B 1 19 ? 23.256 14.627 27.320 1.00 18.69 19 ALA B O 1
ATOM 2778 N N . LEU B 1 20 ? 24.238 14.612 25.280 1.00 15.62 20 LEU B N 1
ATOM 2779 C CA . LEU B 1 20 ? 23.096 13.949 24.634 1.00 15.19 20 LEU B CA 1
ATOM 2780 C C . LEU B 1 20 ? 22.920 12.528 25.155 1.00 18.29 20 LEU B C 1
ATOM 2781 O O . LEU B 1 20 ? 21.805 12.113 25.464 1.00 18.72 20 LEU B O 1
ATOM 2786 N N . ALA B 1 21 ? 24.030 11.778 25.249 1.00 17.56 21 ALA B N 1
ATOM 2787 C CA . ALA B 1 21 ? 23.963 10.402 25.740 1.00 17.08 21 ALA B CA 1
ATOM 2788 C C . ALA B 1 21 ? 23.392 10.397 27.178 1.00 19.53 21 ALA B C 1
ATOM 2789 O O . ALA B 1 21 ? 22.612 9.502 27.517 1.00 19.03 21 ALA B O 1
ATOM 2791 N N . ASN B 1 22 ? 23.754 11.412 28.004 1.00 17.90 22 ASN B N 1
ATOM 2792 C CA . ASN B 1 22 ? 23.258 11.492 29.387 1.00 18.96 22 ASN B CA 1
ATOM 2793 C C . ASN B 1 22 ? 21.756 11.716 29.527 1.00 22.39 22 ASN B C 1
ATOM 2794 O O . ASN B 1 22 ? 21.213 11.518 30.620 1.00 22.71 22 ASN B O 1
ATOM 2799 N N . VAL B 1 23 ? 21.081 12.087 28.431 1.00 20.05 23 VAL B N 1
ATOM 2800 C CA . VAL B 1 23 ? 19.629 12.214 28.408 1.00 19.66 23 VAL B CA 1
ATOM 2801 C C . VAL B 1 23 ? 18.988 11.135 27.502 1.00 23.33 23 VAL B C 1
ATOM 2802 O O . VAL B 1 23 ? 17.790 11.200 27.214 1.00 23.95 23 VAL B O 1
ATOM 2806 N N . GLY B 1 24 ? 19.785 10.127 27.112 1.00 20.39 24 GLY B N 1
ATOM 2807 C CA . GLY B 1 24 ? 19.310 8.998 26.312 1.00 21.01 24 GLY B CA 1
ATOM 2808 C C . GLY B 1 24 ? 19.149 9.265 24.838 1.00 23.28 24 GLY B C 1
ATOM 2809 O O . GLY B 1 24 ? 18.479 8.499 24.141 1.00 24.39 24 GLY B O 1
ATOM 2810 N N . GLN B 1 25 ? 19.794 10.333 24.335 1.00 18.43 25 GLN B N 1
ATOM 2811 C CA . GLN B 1 25 ? 19.682 10.652 22.912 1.00 18.24 25 GLN B CA 1
ATOM 2812 C C . GLN B 1 25 ? 20.946 10.177 22.185 1.00 19.84 25 GLN B C 1
ATOM 2813 O O . GLN B 1 25 ? 22.040 10.672 22.489 1.00 19.47 25 GLN B O 1
ATOM 2819 N N . PRO B 1 26 ? 20.814 9.230 21.247 1.00 18.76 26 PRO B N 1
ATOM 2820 C CA . PRO B 1 26 ? 22.010 8.770 20.519 1.00 19.01 26 PRO B CA 1
ATOM 2821 C C . PRO B 1 26 ? 22.600 9.828 19.600 1.00 20.70 26 PRO B C 1
ATOM 2822 O O . PRO B 1 26 ? 21.905 10.749 19.160 1.00 20.60 26 PRO B O 1
ATOM 2826 N N . SER B 1 27 ? 23.900 9.716 19.333 1.00 17.99 27 SER B N 1
ATOM 2827 C CA . SER B 1 27 ? 24.581 10.641 18.425 1.00 16.71 27 SER B CA 1
ATOM 2828 C C . SER B 1 27 ? 25.629 9.896 17.635 1.00 20.03 27 SER B C 1
ATOM 2829 O O . SER B 1 27 ? 26.033 8.776 18.007 1.00 19.93 27 SER B O 1
ATOM 2832 N N . VAL B 1 28 ? 26.068 10.520 16.533 1.00 17.69 28 VAL B N 1
ATOM 2833 C CA . VAL B 1 28 ? 27.144 10.012 15.696 1.00 17.14 28 VAL B CA 1
ATOM 2834 C C . VAL B 1 28 ? 28.173 11.116 15.680 1.00 20.40 28 VAL B C 1
ATOM 2835 O O . VAL B 1 28 ? 27.842 12.239 15.280 1.00 21.34 28 VAL B O 1
ATOM 2839 N N . LEU B 1 29 ? 29.410 10.804 16.088 1.00 16.98 29 LEU B N 1
ATOM 2840 C CA . LEU B 1 29 ? 30.481 11.794 16.148 1.00 16.87 29 LEU B CA 1
ATOM 2841 C C . LEU B 1 29 ? 31.433 11.542 14.987 1.00 19.13 29 LEU B C 1
ATOM 2842 O O . LEU B 1 29 ? 32.071 10.489 14.940 1.00 18.76 29 LEU B O 1
ATOM 2847 N N . VAL B 1 30 ? 31.583 12.528 14.097 1.00 17.54 30 VAL B N 1
ATOM 2848 C CA . VAL B 1 30 ? 32.452 12.400 12.923 1.00 17.74 30 VAL B CA 1
ATOM 2849 C C . VAL B 1 30 ? 33.694 13.244 13.153 1.00 19.58 30 VAL B C 1
ATOM 2850 O O . VAL B 1 30 ? 33.589 14.458 13.319 1.00 19.57 30 VAL B O 1
ATOM 2854 N N . GLU B 1 31 ? 34.863 12.608 13.153 1.00 18.68 31 GLU B N 1
ATOM 2855 C CA . GLU B 1 31 ? 36.131 13.294 13.393 1.00 18.77 31 GLU B CA 1
ATOM 2856 C C . GLU B 1 31 ? 37.068 12.997 12.217 1.00 20.66 31 GLU B C 1
ATOM 2857 O O . GLU B 1 31 ? 37.308 11.832 11.903 1.00 18.82 31 GLU B O 1
ATOM 2863 N N . LYS B 1 32 ? 37.604 14.053 11.596 1.00 19.68 32 LYS B N 1
ATOM 2864 C CA . LYS B 1 32 ? 38.492 13.907 10.437 1.00 20.34 32 LYS B CA 1
ATOM 2865 C C . LYS B 1 32 ? 39.852 13.263 10.756 1.00 24.91 32 LYS B C 1
ATOM 2866 O O . LYS B 1 32 ? 40.404 12.544 9.913 1.00 24.71 32 LYS B O 1
ATOM 2872 N N . ARG B 1 33 ? 40.381 13.511 11.975 1.00 22.00 33 ARG B N 1
ATOM 2873 C CA . ARG B 1 33 ? 41.682 12.982 12.381 1.00 21.10 33 ARG B CA 1
ATOM 2874 C C . ARG B 1 33 ? 41.564 11.565 12.923 1.00 24.88 33 ARG B C 1
ATOM 2875 O O . ARG B 1 33 ? 40.456 11.044 13.080 1.00 21.99 33 ARG B O 1
ATOM 2883 N N . ASP B 1 34 ? 42.716 10.926 13.192 1.00 22.05 34 ASP B N 1
ATOM 2884 C CA . ASP B 1 34 ? 42.752 9.537 13.666 1.00 22.22 34 ASP B CA 1
ATOM 2885 C C . ASP B 1 34 ? 42.260 9.400 15.098 1.00 24.35 34 ASP B C 1
ATOM 2886 O O . ASP B 1 34 ? 41.741 8.339 15.477 1.00 26.22 34 ASP B O 1
ATOM 2891 N N . ARG B 1 35 ? 42.407 10.470 15.899 1.00 19.81 35 ARG B N 1
ATOM 2892 C CA . ARG B 1 35 ? 42.009 10.440 17.295 1.00 18.87 35 ARG B CA 1
ATOM 2893 C C . ARG B 1 35 ? 41.128 11.603 17.659 1.00 20.02 35 ARG B C 1
ATOM 2894 O O . ARG B 1 35 ? 41.159 12.660 17.008 1.00 20.82 35 ARG B O 1
ATOM 2902 N N . LEU B 1 36 ? 40.403 11.419 18.772 1.00 18.39 36 LEU B N 1
ATOM 2903 C CA . LEU B 1 36 ? 39.584 12.480 19.356 1.00 17.34 36 LEU B CA 1
ATOM 2904 C C . LEU B 1 36 ? 40.422 13.360 20.291 1.00 19.32 36 LEU B C 1
ATOM 2905 O O . LEU B 1 36 ? 41.567 13.026 20.609 1.00 19.45 36 LEU B O 1
ATOM 2910 N N . GLY B 1 37 ? 39.833 14.473 20.717 1.00 15.89 37 GLY B N 1
ATOM 2911 C CA . GLY B 1 37 ? 40.474 15.349 21.692 1.00 16.24 37 GLY B CA 1
ATOM 2912 C C . GLY B 1 37 ? 40.667 16.778 21.231 1.00 17.13 37 GLY B C 1
ATOM 2913 O O . GLY B 1 37 ? 40.845 17.678 22.059 1.00 17.07 37 GLY B O 1
ATOM 2914 N N . GLY B 1 38 ? 40.646 16.979 19.911 1.00 16.34 38 GLY B N 1
ATOM 2915 C CA . GLY B 1 38 ? 40.830 18.324 19.383 1.00 16.04 38 GLY B CA 1
ATOM 2916 C C . GLY B 1 38 ? 42.211 18.872 19.662 1.00 17.76 38 GLY B C 1
ATOM 2917 O O . GLY B 1 38 ? 43.154 18.136 19.980 1.00 18.25 38 GLY B O 1
ATOM 2918 N N . ALA B 1 39 ? 42.343 20.200 19.538 1.00 16.97 39 ALA B N 1
ATOM 2919 C CA . ALA B 1 39 ? 43.645 20.838 19.679 1.00 17.23 39 ALA B CA 1
ATOM 2920 C C . ALA B 1 39 ? 44.329 20.533 21.000 1.00 17.67 39 ALA B C 1
ATOM 2921 O O . ALA B 1 39 ? 45.537 20.271 20.964 1.00 17.78 39 ALA B O 1
ATOM 2923 N N . PRO B 1 40 ? 43.647 20.469 22.159 1.00 15.36 40 PRO B N 1
ATOM 2924 C CA . PRO B 1 40 ? 44.407 20.206 23.393 1.00 15.82 40 PRO B CA 1
ATOM 2925 C C . PRO B 1 40 ? 45.146 18.883 23.388 1.00 17.41 40 PRO B C 1
ATOM 2926 O O . PRO B 1 40 ? 46.178 18.763 24.045 1.00 17.21 40 PRO B O 1
ATOM 2930 N N . ILE B 1 41 ? 44.607 17.876 22.656 1.00 17.25 41 ILE B N 1
ATOM 2931 C CA . ILE B 1 41 ? 45.276 16.584 22.616 1.00 17.46 41 ILE B CA 1
ATOM 2932 C C . ILE B 1 41 ? 46.245 16.537 21.459 1.00 21.14 41 ILE B C 1
ATOM 2933 O O . ILE B 1 41 ? 47.430 16.242 21.682 1.00 21.30 41 ILE B O 1
ATOM 2938 N N A PHE B 1 42 ? 45.789 16.786 20.208 0.50 18.07 42 PHE B N 1
ATOM 2939 N N B PHE B 1 42 ? 45.754 16.858 20.248 0.50 19.00 42 PHE B N 1
ATOM 2940 C CA A PHE B 1 42 ? 46.748 16.649 19.091 0.50 18.07 42 PHE B CA 1
ATOM 2941 C CA B PHE B 1 42 ? 46.556 16.813 19.026 0.50 20.11 42 PHE B CA 1
ATOM 2942 C C A PHE B 1 42 ? 47.902 17.667 19.181 0.50 21.64 42 PHE B C 1
ATOM 2943 C C B PHE B 1 42 ? 47.790 17.721 19.086 0.50 22.55 42 PHE B C 1
ATOM 2944 O O A PHE B 1 42 ? 49.012 17.348 18.758 0.50 23.58 42 PHE B O 1
ATOM 2945 O O B PHE B 1 42 ? 48.826 17.401 18.504 0.50 23.89 42 PHE B O 1
ATOM 2960 N N . SER B 1 43 ? 47.659 18.861 19.763 1.00 19.55 43 SER B N 1
ATOM 2961 C CA . SER B 1 43 ? 48.728 19.846 19.919 1.00 19.07 43 SER B CA 1
ATOM 2962 C C . SER B 1 43 ? 49.475 19.744 21.251 1.00 23.84 43 SER B C 1
ATOM 2963 O O . SER B 1 43 ? 50.328 20.604 21.532 1.00 23.81 43 SER B O 1
ATOM 2966 N N . GLY B 1 44 ? 49.164 18.720 22.053 1.00 20.86 44 GLY B N 1
ATOM 2967 C CA . GLY B 1 44 ? 49.921 18.445 23.273 1.00 19.84 44 GLY B CA 1
ATOM 2968 C C . GLY B 1 44 ? 49.931 19.562 24.298 1.00 19.14 44 GLY B C 1
ATOM 2969 O O . GLY B 1 44 ? 50.985 19.889 24.851 1.00 19.45 44 GLY B O 1
ATOM 2970 N N . TYR B 1 45 ? 48.760 20.153 24.571 1.00 17.30 45 TYR B N 1
ATOM 2971 C CA . TYR B 1 45 ? 48.735 21.185 25.615 1.00 16.56 45 TYR B CA 1
ATOM 2972 C C . TYR B 1 45 ? 49.161 20.597 26.963 1.00 19.28 45 TYR B C 1
ATOM 2973 O O . TYR B 1 45 ? 48.969 19.388 27.243 1.00 18.72 45 TYR B O 1
ATOM 2982 N N . ALA B 1 46 ? 49.772 21.452 27.775 1.00 18.05 46 ALA B N 1
ATOM 2983 C CA . ALA B 1 46 ? 50.230 21.103 29.123 1.00 17.64 46 ALA B CA 1
ATOM 2984 C C . ALA B 1 46 ? 49.103 21.431 30.104 1.00 20.36 46 ALA B C 1
ATOM 2985 O O . ALA B 1 46 ? 47.996 20.926 29.906 1.00 20.54 46 ALA B O 1
ATOM 2987 N N . LYS B 1 47 ? 49.332 22.275 31.125 1.00 18.87 47 LYS B N 1
ATOM 2988 C CA . LYS B 1 47 ? 48.265 22.611 32.069 1.00 17.15 47 LYS B CA 1
ATOM 2989 C C . LYS B 1 47 ? 47.324 23.610 31.417 1.00 19.31 47 LYS B C 1
ATOM 2990 O O . LYS B 1 47 ? 47.776 24.561 30.751 1.00 18.73 47 LYS B O 1
ATOM 2996 N N . LEU B 1 48 ? 46.032 23.398 31.616 1.00 16.69 48 LEU B N 1
ATOM 2997 C CA . LEU B 1 48 ? 45.030 24.254 31.043 1.00 15.73 48 LEU B CA 1
ATOM 2998 C C . LEU B 1 48 ? 44.705 25.389 31.973 1.00 18.25 48 LEU B C 1
ATOM 2999 O O . LEU B 1 48 ? 44.788 25.257 33.202 1.00 18.84 48 LEU B O 1
ATOM 3004 N N . VAL B 1 49 ? 44.232 26.476 31.373 1.00 16.27 49 VAL B N 1
ATOM 3005 C CA . VAL B 1 49 ? 43.609 27.532 32.126 1.00 17.59 49 VAL B CA 1
ATOM 3006 C C . VAL B 1 49 ? 42.090 27.267 32.018 1.00 18.08 49 VAL B C 1
ATOM 3007 O O . VAL B 1 49 ? 41.634 26.794 30.968 1.00 16.53 49 VAL B O 1
ATOM 3011 N N . PRO B 1 50 ? 41.310 27.495 33.083 1.00 17.03 50 PRO B N 1
ATOM 3012 C CA . PRO B 1 50 ? 41.716 28.080 34.372 1.00 17.39 50 PRO B CA 1
ATOM 3013 C C . PRO B 1 50 ? 41.990 27.060 35.451 1.00 21.23 50 PRO B C 1
ATOM 3014 O O . PRO B 1 50 ? 42.264 27.457 36.569 1.00 23.62 50 PRO B O 1
ATOM 3018 N N . SER B 1 51 ? 41.825 25.778 35.134 1.00 17.81 51 SER B N 1
ATOM 3019 C CA . SER B 1 51 ? 41.812 24.665 36.086 1.00 18.84 51 SER B CA 1
ATOM 3020 C C . SER B 1 51 ? 43.176 24.300 36.631 1.00 20.79 51 SER B C 1
ATOM 3021 O O . SER B 1 51 ? 43.252 23.736 37.746 1.00 22.17 51 SER B O 1
ATOM 3024 N N . GLY B 1 52 ? 44.217 24.497 35.812 1.00 17.59 52 GLY B N 1
ATOM 3025 C CA . GLY B 1 52 ? 45.553 24.045 36.172 1.00 17.93 52 GLY B CA 1
ATOM 3026 C C . GLY B 1 52 ? 45.713 22.539 35.973 1.00 21.28 52 GLY B C 1
ATOM 3027 O O . GLY B 1 52 ? 46.723 21.960 36.383 1.00 21.87 52 GLY B O 1
ATOM 3028 N N . ARG B 1 53 ? 44.713 21.893 35.351 1.00 17.35 53 ARG B N 1
ATOM 3029 C CA . ARG B 1 53 ? 44.826 20.451 35.140 1.00 18.18 53 ARG B CA 1
ATOM 3030 C C . ARG B 1 53 ? 45.515 20.154 33.836 1.00 18.38 53 ARG B C 1
ATOM 3031 O O . ARG B 1 53 ? 45.397 20.912 32.874 1.00 17.33 53 ARG B O 1
ATOM 3039 N N . TRP B 1 54 ? 46.230 19.024 33.792 1.00 16.81 54 TRP B N 1
ATOM 3040 C CA . TRP B 1 54 ? 46.891 18.641 32.553 1.00 17.16 54 TRP B CA 1
ATOM 3041 C C . TRP B 1 54 ? 45.859 18.329 31.485 1.00 17.78 54 TRP B C 1
ATOM 3042 O O . TRP B 1 54 ? 44.902 17.580 31.745 1.00 17.32 54 TRP B O 1
ATOM 3053 N N . ALA B 1 55 ? 46.043 18.872 30.274 1.00 16.10 55 ALA B N 1
ATOM 3054 C CA . ALA B 1 55 ? 45.061 18.603 29.205 1.00 15.36 55 ALA B CA 1
ATOM 3055 C C . ALA B 1 55 ? 44.940 17.098 28.917 1.00 16.84 55 ALA B C 1
ATOM 3056 O O . ALA B 1 55 ? 43.843 16.624 28.654 1.00 16.45 55 ALA B O 1
ATOM 3058 N N . ASN B 1 56 ? 46.035 16.337 29.020 1.00 15.59 56 ASN B N 1
ATOM 3059 C CA . ASN B 1 56 ? 45.956 14.906 28.749 1.00 16.06 56 ASN B CA 1
ATOM 3060 C C . ASN B 1 56 ? 44.949 14.259 29.708 1.00 18.90 56 ASN B C 1
ATOM 3061 O O . ASN B 1 56 ? 44.220 13.354 29.309 1.00 17.88 56 ASN B O 1
ATOM 3066 N N . GLU B 1 57 ? 44.940 14.701 30.974 1.00 16.30 57 GLU B N 1
ATOM 3067 C CA . GLU B 1 57 ? 43.986 14.149 31.943 1.00 15.94 57 GLU B CA 1
ATOM 3068 C C . GLU B 1 57 ? 42.604 14.745 31.747 1.00 16.20 57 GLU B C 1
ATOM 3069 O O . GLU B 1 57 ? 41.609 14.003 31.639 1.00 17.36 57 GLU B O 1
ATOM 3075 N N . ALA B 1 58 ? 42.503 16.086 31.709 1.00 14.96 58 ALA B N 1
ATOM 3076 C CA . ALA B 1 58 ? 41.191 16.735 31.630 1.00 15.66 58 ALA B CA 1
ATOM 3077 C C . ALA B 1 58 ? 40.433 16.441 30.357 1.00 17.88 58 ALA B C 1
ATOM 3078 O O . ALA B 1 58 ? 39.247 16.021 30.399 1.00 16.98 58 ALA B O 1
ATOM 3080 N N . ILE B 1 59 ? 41.095 16.621 29.212 1.00 15.81 59 ILE B N 1
ATOM 3081 C CA . ILE B 1 59 ? 40.407 16.350 27.940 1.00 14.63 59 ILE B CA 1
ATOM 3082 C C . ILE B 1 59 ? 40.459 14.854 27.661 1.00 16.51 59 ILE B C 1
ATOM 3083 O O . ILE B 1 59 ? 39.503 14.310 27.092 1.00 16.12 59 ILE B O 1
ATOM 3088 N N . GLY B 1 60 ? 41.518 14.159 28.124 1.00 15.00 60 GLY B N 1
ATOM 3089 C CA . GLY B 1 60 ? 41.557 12.715 27.960 1.00 16.26 60 GLY B CA 1
ATOM 3090 C C . GLY B 1 60 ? 40.338 12.046 28.576 1.00 17.75 60 GLY B C 1
ATOM 3091 O O . GLY B 1 60 ? 39.853 11.039 28.047 1.00 17.50 60 GLY B O 1
ATOM 3092 N N . GLY B 1 61 ? 39.894 12.532 29.732 1.00 15.99 61 GLY B N 1
ATOM 3093 C CA . GLY B 1 61 ? 38.710 11.955 30.382 1.00 14.94 61 GLY B CA 1
ATOM 3094 C C . GLY B 1 61 ? 37.453 12.235 29.573 1.00 16.64 61 GLY B C 1
ATOM 3095 O O . GLY B 1 61 ? 36.517 11.423 29.577 1.00 16.39 61 GLY B O 1
ATOM 3096 N N . MET B 1 62 ? 37.390 13.400 28.920 1.00 14.76 62 MET B N 1
ATOM 3097 C CA . MET B 1 62 ? 36.220 13.699 28.073 1.00 14.16 62 MET B CA 1
ATOM 3098 C C . MET B 1 62 ? 36.183 12.734 26.877 1.00 15.82 62 MET B C 1
ATOM 3099 O O . MET B 1 62 ? 35.098 12.376 26.389 1.00 14.65 62 MET B O 1
ATOM 3104 N N . VAL B 1 63 ? 37.357 12.318 26.394 1.00 14.80 63 VAL B N 1
ATOM 3105 C CA . VAL B 1 63 ? 37.435 11.334 25.302 1.00 14.47 63 VAL B CA 1
ATOM 3106 C C . VAL B 1 63 ? 37.071 9.942 25.848 1.00 17.07 63 VAL B C 1
ATOM 3107 O O . VAL B 1 63 ? 36.221 9.256 25.282 1.00 17.02 63 VAL B O 1
ATOM 3111 N N A SER B 1 64 ? 37.709 9.524 26.961 0.50 14.58 64 SER B N 1
ATOM 3112 N N B SER B 1 64 ? 37.732 9.504 26.927 0.50 15.57 64 SER B N 1
ATOM 3113 C CA A SER B 1 64 ? 37.469 8.187 27.495 0.50 14.21 64 SER B CA 1
ATOM 3114 C CA B SER B 1 64 ? 37.519 8.143 27.401 0.50 15.46 64 SER B CA 1
ATOM 3115 C C A SER B 1 64 ? 36.011 7.889 27.750 0.50 15.64 64 SER B C 1
ATOM 3116 C C B SER B 1 64 ? 36.061 7.843 27.834 0.50 17.87 64 SER B C 1
ATOM 3117 O O A SER B 1 64 ? 35.525 6.810 27.402 0.50 16.15 64 SER B O 1
ATOM 3118 O O B SER B 1 64 ? 35.611 6.707 27.641 0.50 19.47 64 SER B O 1
ATOM 3123 N N . ARG B 1 65 ? 35.305 8.847 28.360 1.00 15.45 65 ARG B N 1
ATOM 3124 C CA . ARG B 1 65 ? 33.929 8.595 28.788 1.00 15.21 65 ARG B CA 1
ATOM 3125 C C . ARG B 1 65 ? 32.962 8.410 27.626 1.00 18.06 65 ARG B C 1
ATOM 3126 O O . ARG B 1 65 ? 31.861 7.883 27.834 1.00 20.94 65 ARG B O 1
ATOM 3134 N N . ILE B 1 66 ? 33.336 8.873 26.411 1.00 15.86 66 ILE B N 1
ATOM 3135 C CA . ILE B 1 66 ? 32.430 8.631 25.294 1.00 15.60 66 ILE B CA 1
ATOM 3136 C C . ILE B 1 66 ? 32.842 7.399 24.481 1.00 19.58 66 ILE B C 1
ATOM 3137 O O . ILE B 1 66 ? 32.015 6.859 23.742 1.00 18.91 66 ILE B O 1
ATOM 3142 N N . GLU B 1 67 ? 34.106 6.971 24.578 1.00 17.90 67 GLU B N 1
ATOM 3143 C CA . GLU B 1 67 ? 34.604 5.882 23.731 1.00 19.62 67 GLU B CA 1
ATOM 3144 C C . GLU B 1 67 ? 33.983 4.520 24.004 1.00 24.71 67 GLU B C 1
ATOM 3145 O O . GLU B 1 67 ? 34.015 3.646 23.124 1.00 25.22 67 GLU B O 1
ATOM 3151 N N . THR B 1 68 ? 33.352 4.357 25.168 1.00 21.05 68 THR B N 1
ATOM 3152 C CA . THR B 1 68 ? 32.679 3.100 25.519 1.00 22.36 68 THR B CA 1
ATOM 3153 C C . THR B 1 68 ? 31.190 3.340 25.795 1.00 25.30 68 THR B C 1
ATOM 3154 O O . THR B 1 68 ? 30.539 2.452 26.351 1.00 24.64 68 THR B O 1
ATOM 3158 N N . ASP B 1 69 ? 30.651 4.529 25.441 1.00 20.27 69 ASP B N 1
ATOM 3159 C CA . ASP B 1 69 ? 29.236 4.835 25.645 1.00 19.12 69 ASP B CA 1
ATOM 3160 C C . ASP B 1 69 ? 28.475 4.352 24.384 1.00 22.43 69 ASP B C 1
ATOM 3161 O O . ASP B 1 69 ? 28.660 4.917 23.296 1.00 21.69 69 ASP B O 1
ATOM 3166 N N . SER B 1 70 ? 27.622 3.312 24.534 1.00 20.42 70 SER B N 1
ATOM 3167 C CA . SER B 1 70 ? 26.934 2.721 23.396 1.00 21.31 70 SER B CA 1
ATOM 3168 C C . SER B 1 70 ? 25.924 3.647 22.703 1.00 22.85 70 SER B C 1
ATOM 3169 O O . SER B 1 70 ? 25.452 3.312 21.614 1.00 23.64 70 SER B O 1
ATOM 3172 N N . LEU B 1 71 ? 25.622 4.806 23.301 1.00 19.28 71 LEU B N 1
ATOM 3173 C CA . LEU B 1 71 ? 24.727 5.762 22.668 1.00 19.22 71 LEU B CA 1
ATOM 3174 C C . LEU B 1 71 ? 25.474 6.658 21.704 1.00 20.73 71 LEU B C 1
ATOM 3175 O O . LEU B 1 71 ? 24.832 7.411 20.974 1.00 20.86 71 LEU B O 1
ATOM 3180 N N . ILE B 1 72 ? 26.817 6.601 21.688 1.00 17.42 72 ILE B N 1
ATOM 3181 C CA . ILE B 1 72 ? 27.617 7.451 20.802 1.00 16.39 72 ILE B CA 1
ATOM 3182 C C . ILE B 1 72 ? 28.360 6.560 19.824 1.00 19.37 72 ILE B C 1
ATOM 3183 O O . ILE B 1 72 ? 29.094 5.660 20.246 1.00 20.56 72 ILE B O 1
ATOM 3188 N N . SER B 1 73 ? 28.154 6.808 18.521 1.00 18.36 73 SER B N 1
ATOM 3189 C CA . SER B 1 73 ? 28.872 6.063 17.481 1.00 19.12 73 SER B CA 1
ATOM 3190 C C . SER B 1 73 ? 29.998 6.951 16.973 1.00 21.98 73 SER B C 1
ATOM 3191 O O . SER B 1 73 ? 29.740 7.983 16.337 1.00 21.97 73 SER B O 1
ATOM 3194 N N . ILE B 1 74 ? 31.245 6.556 17.236 1.00 19.95 74 ILE B N 1
ATOM 3195 C CA . ILE B 1 74 ? 32.383 7.379 16.867 1.00 19.55 74 ILE B CA 1
ATOM 3196 C C . ILE B 1 74 ? 32.960 6.963 15.542 1.00 21.81 74 ILE B C 1
ATOM 3197 O O . ILE B 1 74 ? 33.229 5.772 15.345 1.00 21.01 74 ILE B O 1
ATOM 3202 N N A LYS B 1 75 ? 33.154 7.933 14.623 0.50 18.93 75 LYS B N 1
ATOM 3203 N N B LYS B 1 75 ? 33.145 7.941 14.647 0.50 19.00 75 LYS B N 1
ATOM 3204 C CA A LYS B 1 75 ? 33.753 7.667 13.305 0.50 19.91 75 LYS B CA 1
ATOM 3205 C CA B LYS B 1 75 ? 33.751 7.727 13.339 0.50 20.08 75 LYS B CA 1
ATOM 3206 C C A LYS B 1 75 ? 34.969 8.570 13.113 0.50 23.65 75 LYS B C 1
ATOM 3207 C C B LYS B 1 75 ? 34.972 8.628 13.229 0.50 23.80 75 LYS B C 1
ATOM 3208 O O A LYS B 1 75 ? 34.830 9.714 12.658 0.50 23.32 75 LYS B O 1
ATOM 3209 O O B LYS B 1 75 ? 34.835 9.835 12.999 0.50 23.80 75 LYS B O 1
ATOM 3220 N N . THR B 1 76 ? 36.158 8.055 13.459 1.00 21.71 76 THR B N 1
ATOM 3221 C CA . THR B 1 76 ? 37.417 8.778 13.278 1.00 21.26 76 THR B CA 1
ATOM 3222 C C . THR B 1 76 ? 37.884 8.572 11.829 1.00 23.42 76 THR B C 1
ATOM 3223 O O . THR B 1 76 ? 37.364 7.689 11.127 1.00 22.79 76 THR B O 1
ATOM 3227 N N . ASN B 1 77 ? 38.846 9.392 11.364 1.00 21.48 77 ASN B N 1
ATOM 3228 C CA . ASN B 1 77 ? 39.371 9.326 9.977 1.00 22.32 77 ASN B CA 1
ATOM 3229 C C . ASN B 1 77 ? 38.225 9.452 8.959 1.00 26.26 77 ASN B C 1
ATOM 3230 O O . ASN B 1 77 ? 38.253 8.838 7.887 1.00 26.13 77 ASN B O 1
ATOM 3235 N N . THR B 1 78 ? 37.211 10.260 9.313 1.00 21.94 78 THR B N 1
ATOM 3236 C CA . THR B 1 78 ? 36.011 10.379 8.492 1.00 22.29 78 THR B CA 1
ATOM 3237 C C . THR B 1 78 ? 35.563 11.833 8.407 1.00 24.18 78 THR B C 1
ATOM 3238 O O . THR B 1 78 ? 35.725 12.598 9.360 1.00 22.23 78 THR B O 1
ATOM 3242 N N . THR B 1 79 ? 34.969 12.207 7.256 1.00 21.53 79 THR B N 1
ATOM 3243 C CA . THR B 1 79 ? 34.345 13.526 7.126 1.00 20.90 79 THR B CA 1
ATOM 3244 C C . THR B 1 79 ? 32.927 13.349 6.571 1.00 23.19 79 THR B C 1
ATOM 3245 O O . THR B 1 79 ? 32.592 12.273 6.050 1.00 24.42 79 THR B O 1
ATOM 3249 N N . VAL B 1 80 ? 32.104 14.411 6.663 1.00 21.03 80 VAL B N 1
ATOM 3250 C CA . VAL B 1 80 ? 30.776 14.411 6.069 1.00 20.07 80 VAL B CA 1
ATOM 3251 C C . VAL B 1 80 ? 30.996 14.927 4.644 1.00 23.72 80 VAL B C 1
ATOM 3252 O O . VAL B 1 80 ? 31.543 16.019 4.460 1.00 23.92 80 VAL B O 1
ATOM 3256 N N . VAL B 1 81 ? 30.604 14.142 3.639 1.00 21.72 81 VAL B N 1
ATOM 3257 C CA . VAL B 1 81 ? 30.821 14.559 2.251 1.00 22.61 81 VAL B CA 1
ATOM 3258 C C . VAL B 1 81 ? 29.558 15.177 1.641 1.00 27.83 81 VAL B C 1
ATOM 3259 O O . VAL B 1 81 ? 29.660 15.967 0.696 1.00 30.11 81 VAL B O 1
ATOM 3263 N N . SER B 1 82 ? 28.374 14.837 2.179 1.00 24.00 82 SER B N 1
ATOM 3264 C CA . SER B 1 82 ? 27.121 15.451 1.732 1.00 24.67 82 SER B CA 1
ATOM 3265 C C . SER B 1 82 ? 26.100 15.474 2.863 1.00 26.49 82 SER B C 1
ATOM 3266 O O . SER B 1 82 ? 26.135 14.645 3.785 1.00 23.92 82 SER B O 1
ATOM 3269 N N . PHE B 1 83 ? 25.251 16.491 2.842 1.00 22.98 83 PHE B N 1
ATOM 3270 C CA . PHE B 1 83 ? 24.265 16.692 3.902 1.00 22.79 83 PHE B CA 1
ATOM 3271 C C . PHE B 1 83 ? 23.050 17.299 3.261 1.00 28.25 83 PHE B C 1
ATOM 3272 O O . PHE B 1 83 ? 23.168 18.335 2.610 1.00 29.48 83 PHE B O 1
ATOM 3280 N N . ASP B 1 84 ? 21.893 16.666 3.426 1.00 26.75 84 ASP B N 1
ATOM 3281 C CA . ASP B 1 84 ? 20.662 17.124 2.771 1.00 28.83 84 ASP B CA 1
ATOM 3282 C C . ASP B 1 84 ? 19.467 16.894 3.659 1.00 30.33 84 ASP B C 1
ATOM 3283 O O . ASP B 1 84 ? 19.499 16.004 4.496 1.00 28.51 84 ASP B O 1
ATOM 3288 N N . GLY B 1 85 ? 18.387 17.617 3.395 1.00 26.50 85 GLY B N 1
ATOM 3289 C CA . GLY B 1 85 ? 17.144 17.390 4.109 1.00 26.91 85 GLY B CA 1
ATOM 3290 C C . GLY B 1 85 ? 16.656 18.578 4.890 1.00 28.51 85 GLY B C 1
ATOM 3291 O O . GLY B 1 85 ? 17.002 19.724 4.591 1.00 27.23 85 GLY B O 1
ATOM 3292 N N . ASP B 1 86 ? 15.828 18.290 5.902 1.00 24.81 86 ASP B N 1
ATOM 3293 C CA . ASP B 1 86 ? 15.224 19.322 6.757 1.00 24.84 86 ASP B CA 1
ATOM 3294 C C . ASP B 1 86 ? 15.214 18.831 8.195 1.00 25.80 86 ASP B C 1
ATOM 3295 O O . ASP B 1 86 ? 15.452 17.640 8.416 1.00 25.16 86 ASP B O 1
ATOM 3300 N N . PRO B 1 87 ? 14.923 19.712 9.186 1.00 24.21 87 PRO B N 1
ATOM 3301 C CA . PRO B 1 87 ? 14.899 19.251 10.592 1.00 23.94 87 PRO B CA 1
ATOM 3302 C C . PRO B 1 87 ? 14.075 17.969 10.760 1.00 26.85 87 PRO B C 1
ATOM 3303 O O . PRO B 1 87 ? 12.993 17.832 10.162 1.00 26.24 87 PRO B O 1
ATOM 3307 N N . ASN B 1 88 ? 14.631 16.996 11.518 1.00 24.43 88 ASN B N 1
ATOM 3308 C CA . ASN B 1 88 ? 14.052 15.673 11.784 1.00 24.85 88 ASN B CA 1
ATOM 3309 C C . ASN B 1 88 ? 14.049 14.767 10.567 1.00 29.73 88 ASN B C 1
ATOM 3310 O O . ASN B 1 88 ? 13.468 13.682 10.614 1.00 31.89 88 ASN B O 1
ATOM 3315 N N . ASN B 1 89 ? 14.726 15.190 9.485 1.00 26.29 89 ASN B N 1
ATOM 3316 C CA . ASN B 1 89 ? 14.737 14.456 8.230 1.00 27.26 89 ASN B CA 1
ATOM 3317 C C . ASN B 1 89 ? 15.986 14.773 7.415 1.00 29.02 89 ASN B C 1
ATOM 3318 O O . ASN B 1 89 ? 15.905 15.110 6.225 1.00 29.99 89 ASN B O 1
ATOM 3323 N N . PHE B 1 90 ? 17.147 14.676 8.059 1.00 24.61 90 PHE B N 1
ATOM 3324 C CA . PHE B 1 90 ? 18.400 14.885 7.367 1.00 23.02 90 PHE B CA 1
ATOM 3325 C C . PHE B 1 90 ? 19.059 13.569 7.015 1.00 26.56 90 PHE B C 1
ATOM 3326 O O . PHE B 1 90 ? 18.876 12.573 7.714 1.00 25.31 90 PHE B O 1
ATOM 3334 N N . THR B 1 91 ? 19.850 13.582 5.932 1.00 24.56 91 THR B N 1
ATOM 3335 C CA . THR B 1 91 ? 20.667 12.449 5.533 1.00 25.25 91 THR B CA 1
ATOM 3336 C C . THR B 1 91 ? 22.078 12.967 5.359 1.00 27.51 91 THR B C 1
ATOM 3337 O O . THR B 1 91 ? 22.309 13.879 4.558 1.00 27.54 91 THR B O 1
ATOM 3341 N N . ALA B 1 92 ? 23.019 12.383 6.106 1.00 24.32 92 ALA B N 1
ATOM 3342 C CA . ALA B 1 92 ? 24.426 12.741 6.017 1.00 23.41 92 ALA B CA 1
ATOM 3343 C C . ALA B 1 92 ? 25.173 11.584 5.397 1.00 25.50 92 ALA B C 1
ATOM 3344 O O . ALA B 1 92 ? 25.008 10.432 5.834 1.00 26.49 92 ALA B O 1
ATOM 3346 N N . LYS B 1 93 ? 25.965 11.854 4.357 1.00 22.27 93 LYS B N 1
ATOM 3347 C CA . LYS B 1 93 ? 26.763 10.795 3.768 1.00 21.91 93 LYS B CA 1
ATOM 3348 C C . LYS B 1 93 ? 28.194 11.019 4.189 1.00 24.36 93 LYS B C 1
ATOM 3349 O O . LYS B 1 93 ? 28.692 12.147 4.119 1.00 23.38 93 LYS B O 1
ATOM 3355 N N . LEU B 1 94 ? 28.846 9.954 4.661 1.00 23.83 94 LEU B N 1
ATOM 3356 C CA . LEU B 1 94 ? 30.210 10.040 5.155 1.00 24.25 94 LEU B CA 1
ATOM 3357 C C . LEU B 1 94 ? 31.237 9.533 4.136 1.00 26.57 94 LEU B C 1
ATOM 3358 O O . LEU B 1 94 ? 30.910 8.734 3.249 1.00 26.02 94 LEU B O 1
ATOM 3363 N N . SER B 1 95 ? 32.495 9.963 4.315 1.00 23.77 95 SER B N 1
ATOM 3364 C CA . SER B 1 95 ? 33.607 9.627 3.420 1.00 24.19 95 SER B CA 1
ATOM 3365 C C . SER B 1 95 ? 33.862 8.123 3.293 1.00 30.63 95 SER B C 1
ATOM 3366 O O . SER B 1 95 ? 34.364 7.684 2.261 1.00 31.59 95 SER B O 1
ATOM 3369 N N . ASP B 1 96 ? 33.444 7.342 4.299 1.00 28.90 96 ASP B N 1
ATOM 3370 C CA . ASP B 1 96 ? 33.598 5.884 4.304 1.00 30.29 96 ASP B CA 1
ATOM 3371 C C . ASP B 1 96 ? 32.404 5.145 3.663 1.00 34.62 96 ASP B C 1
ATOM 3372 O O . ASP B 1 96 ? 32.377 3.913 3.663 1.00 36.55 96 ASP B O 1
ATOM 3377 N N . GLY B 1 97 ? 31.438 5.893 3.129 1.00 30.04 97 GLY B N 1
ATOM 3378 C CA . GLY B 1 97 ? 30.259 5.330 2.481 1.00 30.91 97 GLY B CA 1
ATOM 3379 C C . GLY B 1 97 ? 29.039 5.209 3.374 1.00 35.21 97 GLY B C 1
ATOM 3380 O O . GLY B 1 97 ? 27.947 4.925 2.882 1.00 36.52 97 GLY B O 1
ATOM 3381 N N . THR B 1 98 ? 29.200 5.406 4.688 1.00 30.12 98 THR B N 1
ATOM 3382 C CA . THR B 1 98 ? 28.050 5.269 5.574 1.00 28.86 98 THR B CA 1
ATOM 3383 C C . THR B 1 98 ? 27.061 6.412 5.365 1.00 30.05 98 THR B C 1
ATOM 3384 O O . THR B 1 98 ? 27.438 7.548 5.050 1.00 28.58 98 THR B O 1
ATOM 3388 N N . SER B 1 99 ? 25.775 6.075 5.491 1.00 26.52 99 SER B N 1
ATOM 3389 C CA . SER B 1 99 ? 24.700 7.037 5.359 1.00 26.32 99 SER B CA 1
ATOM 3390 C C . SER B 1 99 ? 24.013 7.102 6.722 1.00 29.48 99 SER B C 1
ATOM 3391 O O . SER B 1 99 ? 23.752 6.058 7.326 1.00 29.29 99 SER B O 1
ATOM 3394 N N . ILE B 1 100 ? 23.787 8.321 7.228 1.00 26.14 100 ILE B N 1
ATOM 3395 C CA . ILE B 1 100 ? 23.200 8.540 8.550 1.00 25.44 100 ILE B CA 1
ATOM 3396 C C . ILE B 1 100 ? 21.910 9.326 8.402 1.00 28.60 100 ILE B C 1
ATOM 3397 O O . ILE B 1 100 ? 21.947 10.460 7.951 1.00 29.05 100 ILE B O 1
ATOM 3402 N N . ASP B 1 101 ? 20.781 8.751 8.825 1.00 27.52 101 ASP B N 1
ATOM 3403 C CA . ASP B 1 101 ? 19.523 9.499 8.878 1.00 27.14 101 ASP B CA 1
ATOM 3404 C C . ASP B 1 101 ? 19.541 10.167 10.257 1.00 28.90 101 ASP B C 1
ATOM 3405 O O . ASP B 1 101 ? 19.636 9.470 11.280 1.00 29.32 101 ASP B O 1
ATOM 3410 N N . CYS B 1 102 ? 19.633 11.502 10.279 1.00 24.43 102 CYS B N 1
ATOM 3411 C CA . CYS B 1 102 ? 19.776 12.221 11.537 1.00 22.95 102 CYS B CA 1
ATOM 3412 C C . CYS B 1 102 ? 18.718 13.293 11.729 1.00 25.88 102 CYS B C 1
ATOM 3413 O O . CYS B 1 102 ? 18.115 13.751 10.751 1.00 26.22 102 CYS B O 1
ATOM 3416 N N . ALA B 1 103 ? 18.467 13.677 12.994 1.00 20.55 103 ALA B N 1
ATOM 3417 C CA . ALA B 1 103 ? 17.429 14.670 13.289 1.00 21.58 103 ALA B CA 1
ATOM 3418 C C . ALA B 1 103 ? 17.921 16.088 13.105 1.00 23.07 103 ALA B C 1
ATOM 3419 O O . ALA B 1 103 ? 17.128 16.993 12.825 1.00 22.41 103 ALA B O 1
ATOM 3421 N N . SER B 1 104 ? 19.227 16.304 13.340 1.00 19.37 104 SER B N 1
ATOM 3422 C CA . SER B 1 104 ? 19.868 17.604 13.319 1.00 19.47 104 SER B CA 1
ATOM 3423 C C . SER B 1 104 ? 21.383 17.382 13.301 1.00 20.60 104 SER B C 1
ATOM 3424 O O . SER B 1 104 ? 21.849 16.240 13.439 1.00 18.81 104 SER B O 1
ATOM 3427 N N . ALA B 1 105 ? 22.136 18.479 13.118 1.00 18.45 105 ALA B N 1
ATOM 3428 C CA . ALA B 1 105 ? 23.598 18.400 13.124 1.00 18.36 105 ALA B CA 1
ATOM 3429 C C . ALA B 1 105 ? 24.140 19.512 13.969 1.00 19.75 105 ALA B C 1
ATOM 3430 O O . ALA B 1 105 ? 23.592 20.610 13.965 1.00 18.62 105 ALA B O 1
ATOM 3432 N N . ILE B 1 106 ? 25.229 19.228 14.693 1.00 15.76 106 ILE B N 1
ATOM 3433 C CA . ILE B 1 106 ? 25.920 20.227 15.520 1.00 14.90 106 ILE B CA 1
ATOM 3434 C C . ILE B 1 106 ? 27.331 20.304 15.003 1.00 15.93 106 ILE B C 1
ATOM 3435 O O . ILE B 1 106 ? 28.044 19.299 15.032 1.00 17.21 106 ILE B O 1
ATOM 3440 N N . LEU B 1 107 ? 27.731 21.478 14.533 1.00 15.82 107 LEU B N 1
ATOM 3441 C CA . LEU B 1 107 ? 29.073 21.697 14.019 1.00 16.09 107 LEU B CA 1
ATOM 3442 C C . LEU B 1 107 ? 29.996 22.149 15.138 1.00 18.72 107 LEU B C 1
ATOM 3443 O O . LEU B 1 107 ? 29.809 23.232 15.708 1.00 17.22 107 LEU B O 1
ATOM 3448 N N . THR B 1 108 ? 30.948 21.272 15.491 1.00 15.94 108 THR B N 1
ATOM 3449 C CA . THR B 1 108 ? 31.952 21.563 16.517 1.00 14.70 108 THR B CA 1
ATOM 3450 C C . THR B 1 108 ? 33.323 21.322 15.876 1.00 15.62 108 THR B C 1
ATOM 3451 O O . THR B 1 108 ? 34.200 20.662 16.440 1.00 15.67 108 THR B O 1
ATOM 3455 N N . THR B 1 109 ? 33.504 21.902 14.664 1.00 15.01 109 THR B N 1
ATOM 3456 C CA . THR B 1 109 ? 34.664 21.674 13.829 1.00 15.20 109 THR B CA 1
ATOM 3457 C C . THR B 1 109 ? 35.874 22.564 14.152 1.00 16.46 109 THR B C 1
ATOM 3458 O O . THR B 1 109 ? 36.929 22.438 13.535 1.00 17.56 109 THR B O 1
ATOM 3462 N N . GLY B 1 110 ? 35.744 23.408 15.165 1.00 15.98 110 GLY B N 1
ATOM 3463 C CA . GLY B 1 110 ? 36.906 24.127 15.658 1.00 15.93 110 GLY B CA 1
ATOM 3464 C C . GLY B 1 110 ? 37.599 25.121 14.752 1.00 18.07 110 GLY B C 1
ATOM 3465 O O . GLY B 1 110 ? 36.975 25.739 13.884 1.00 16.46 110 GLY B O 1
ATOM 3466 N N . PHE B 1 111 ? 38.898 25.297 15.010 1.00 16.65 111 PHE B N 1
ATOM 3467 C CA . PHE B 1 111 ? 39.699 26.346 14.398 1.00 16.14 111 PHE B CA 1
ATOM 3468 C C . PHE B 1 111 ? 40.988 25.778 13.825 1.00 18.64 111 PHE B C 1
ATOM 3469 O O . PHE B 1 111 ? 41.242 24.580 13.932 1.00 17.86 111 PHE B O 1
ATOM 3477 N N . SER B 1 112 ? 41.825 26.661 13.250 1.00 18.65 112 SER B N 1
ATOM 3478 C CA . SER B 1 112 ? 43.146 26.289 12.758 1.00 18.42 112 SER B CA 1
ATOM 3479 C C . SER B 1 112 ? 44.189 27.174 13.431 1.00 20.73 112 SER B C 1
ATOM 3480 O O . SER B 1 112 ? 44.014 28.389 13.495 1.00 20.32 112 SER B O 1
ATOM 3483 N N . HIS B 1 113 ? 45.255 26.578 13.942 1.00 20.42 113 HIS B N 1
ATOM 3484 C CA . HIS B 1 113 ? 46.336 27.368 14.538 1.00 20.37 113 HIS B CA 1
ATOM 3485 C C . HIS B 1 113 ? 46.941 28.275 13.487 1.00 20.99 113 HIS B C 1
ATOM 3486 O O . HIS B 1 113 ? 47.193 27.846 12.351 1.00 21.44 113 HIS B O 1
ATOM 3493 N N . PHE B 1 114 ? 47.181 29.543 13.868 1.00 18.95 114 PHE B N 1
ATOM 3494 C CA . PHE B 1 114 ? 47.865 30.455 12.955 1.00 19.93 114 PHE B CA 1
ATOM 3495 C C . PHE B 1 114 ? 49.288 29.923 12.710 1.00 23.03 114 PHE B C 1
ATOM 3496 O O . PHE B 1 114 ? 49.956 29.483 13.648 1.00 22.16 114 PHE B O 1
ATOM 3504 N N . ASP B 1 115 ? 49.761 29.996 11.449 1.00 22.46 115 ASP B N 1
ATOM 3505 C CA . ASP B 1 115 ? 51.119 29.594 11.083 1.00 23.25 115 ASP B CA 1
ATOM 3506 C C . ASP B 1 115 ? 51.930 30.887 10.921 1.00 26.84 115 ASP B C 1
ATOM 3507 O O . ASP B 1 115 ? 51.647 31.657 10.001 1.00 26.19 115 ASP B O 1
ATOM 3512 N N . SER B 1 116 ? 52.922 31.132 11.817 1.00 25.91 116 SER B N 1
ATOM 3513 C CA . SER B 1 116 ? 53.708 32.381 11.801 1.00 28.18 116 SER B CA 1
ATOM 3514 C C . SER B 1 116 ? 54.749 32.449 10.711 1.00 31.85 116 SER B C 1
ATOM 3515 O O . SER B 1 116 ? 55.439 33.465 10.618 1.00 30.71 116 SER B O 1
ATOM 3518 N N . VAL B 1 117 ? 54.750 31.469 9.785 1.00 30.89 117 VAL B N 1
ATOM 3519 C CA . VAL B 1 117 ? 55.545 31.617 8.559 1.00 33.29 117 VAL B CA 1
ATOM 3520 C C . VAL B 1 117 ? 54.874 32.854 7.846 1.00 41.71 117 VAL B C 1
ATOM 3521 O O . VAL B 1 117 ? 55.536 33.572 7.111 1.00 43.54 117 VAL B O 1
ATOM 3525 N N . ASN B 1 118 ? 53.580 33.151 8.197 1.00 40.08 118 ASN B N 1
ATOM 3526 C CA . ASN B 1 118 ? 52.769 34.263 7.668 1.00 40.74 118 ASN B CA 1
ATOM 3527 C C . ASN B 1 118 ? 53.059 35.664 8.293 1.00 47.66 118 ASN B C 1
ATOM 3528 O O . ASN B 1 118 ? 52.489 36.666 7.839 1.00 48.58 118 ASN B O 1
ATOM 3533 N N . LYS B 1 119 ? 53.973 35.747 9.270 1.00 43.94 119 LYS B N 1
ATOM 3534 C CA . LYS B 1 119 ? 54.450 37.022 9.844 1.00 43.38 119 LYS B CA 1
ATOM 3535 C C . LYS B 1 119 ? 55.992 36.883 9.799 1.00 46.97 119 LYS B C 1
ATOM 3536 O O . LYS B 1 119 ? 56.605 36.742 10.856 1.00 46.50 119 LYS B O 1
ATOM 3542 N N . PRO B 1 120 ? 56.622 36.827 8.587 1.00 43.85 120 PRO B N 1
ATOM 3543 C CA . PRO B 1 120 ? 58.065 36.515 8.488 1.00 44.49 120 PRO B CA 1
ATOM 3544 C C . PRO B 1 120 ? 59.080 37.418 9.186 1.00 47.67 120 PRO B C 1
ATOM 3545 O O . PRO B 1 120 ? 60.177 36.937 9.490 1.00 46.85 120 PRO B O 1
ATOM 3549 N N . GLU B 1 121 ? 58.755 38.710 9.411 1.00 42.85 121 GLU B N 1
ATOM 3550 C CA . GLU B 1 121 ? 59.665 39.646 10.098 1.00 41.44 121 GLU B CA 1
ATOM 3551 C C . GLU B 1 121 ? 59.929 39.227 11.571 1.00 39.13 121 GLU B C 1
ATOM 3552 O O . GLU B 1 121 ? 60.902 39.674 12.176 1.00 35.65 121 GLU B O 1
ATOM 3558 N N . TRP B 1 122 ? 59.080 38.337 12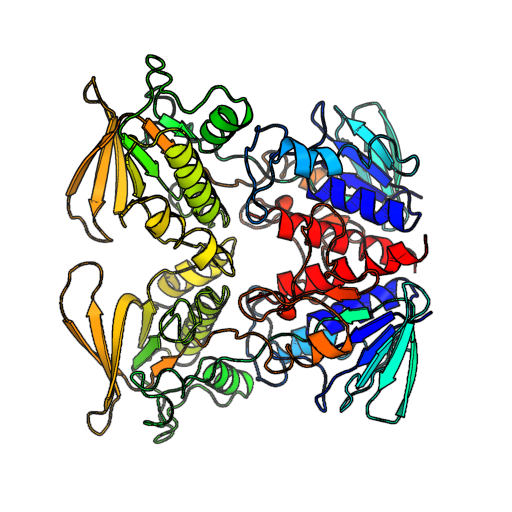.125 1.00 33.84 122 TRP B N 1
ATOM 3559 C CA . TRP B 1 122 ? 59.199 37.908 13.517 1.00 33.45 122 TRP B CA 1
ATOM 3560 C C . TRP B 1 122 ? 59.993 36.581 13.716 1.00 33.85 122 TRP B C 1
ATOM 3561 O O . TRP B 1 122 ? 60.003 36.038 14.818 1.00 31.74 122 TRP B O 1
ATOM 3572 N N . GLY B 1 123 ? 60.719 36.153 12.682 1.00 31.79 123 GLY B N 1
ATOM 3573 C CA . GLY B 1 123 ? 61.686 35.063 12.737 1.00 31.69 123 GLY B CA 1
ATOM 3574 C C . GLY B 1 123 ? 61.274 33.607 12.716 1.00 34.43 123 GLY B C 1
ATOM 3575 O O . GLY B 1 123 ? 62.161 32.752 12.798 1.00 34.42 123 GLY B O 1
ATOM 3576 N N . PHE B 1 124 ? 59.961 33.274 12.618 1.00 30.76 124 PHE B N 1
ATOM 3577 C CA . PHE B 1 124 ? 59.604 31.850 12.597 1.00 30.19 124 PHE B CA 1
ATOM 3578 C C . PHE B 1 124 ? 60.023 31.202 11.273 1.00 36.96 124 PHE B C 1
ATOM 3579 O O . PHE B 1 124 ? 59.727 31.726 10.192 1.00 36.25 124 PHE B O 1
ATOM 3587 N N . GLY B 1 125 ? 60.689 30.062 11.388 1.00 34.49 125 GLY B N 1
ATOM 3588 C CA . GLY B 1 125 ? 61.210 29.339 10.234 1.00 36.57 125 GLY B CA 1
ATOM 3589 C C . GLY B 1 125 ? 62.621 29.762 9.863 1.00 43.38 125 GLY B C 1
ATOM 3590 O O . GLY B 1 125 ? 63.346 28.990 9.233 1.00 44.43 125 GLY B O 1
ATOM 3591 N N . MET B 1 126 ? 63.032 30.977 10.265 1.00 41.38 126 MET B N 1
ATOM 3592 C CA . MET B 1 126 ? 64.370 31.526 10.018 1.00 43.64 126 MET B CA 1
ATOM 3593 C C . MET B 1 126 ? 65.371 30.986 11.027 1.00 43.81 126 MET B C 1
ATOM 3594 O O . MET B 1 126 ? 66.494 30.632 10.659 1.00 43.71 126 MET B O 1
ATOM 3599 N N . PHE B 1 127 ? 64.970 30.958 12.312 1.00 37.31 127 PHE B N 1
ATOM 3600 C CA . PHE B 1 127 ? 65.825 30.563 13.424 1.00 36.44 127 PHE B CA 1
ATOM 3601 C C . PHE B 1 127 ? 65.171 29.470 14.244 1.00 37.58 127 PHE B C 1
ATOM 3602 O O . PHE B 1 127 ? 64.019 29.637 14.620 1.00 34.47 127 PHE B O 1
ATOM 3610 N N . PRO B 1 128 ? 65.902 28.377 14.583 1.00 34.75 128 PRO B N 1
ATOM 3611 C CA . PRO B 1 128 ? 65.273 27.281 15.345 1.00 33.74 128 PRO B CA 1
ATOM 3612 C C . PRO B 1 128 ? 64.749 27.664 16.723 1.00 35.34 128 PRO B C 1
ATOM 3613 O O . PRO B 1 128 ? 63.817 27.025 17.210 1.00 34.93 128 PRO B O 1
ATOM 3617 N N . ASP B 1 129 ? 65.325 28.705 17.346 1.00 32.53 129 ASP B N 1
ATOM 3618 C CA . ASP B 1 129 ? 64.910 29.101 18.689 1.00 31.09 129 ASP B CA 1
ATOM 3619 C C . ASP B 1 129 ? 63.727 30.086 18.714 1.00 32.55 129 ASP B C 1
ATOM 3620 O O . ASP B 1 129 ? 63.355 30.579 19.794 1.00 29.42 129 ASP B O 1
ATOM 3625 N N . VAL B 1 130 ? 63.113 30.339 17.536 1.00 28.90 130 VAL B N 1
ATOM 3626 C CA . VAL B 1 130 ? 61.840 31.078 17.469 1.00 26.81 130 VAL B CA 1
ATOM 3627 C C . VAL B 1 130 ? 60.823 29.942 17.463 1.00 29.05 130 VAL B C 1
ATOM 3628 O O . VAL B 1 130 ? 60.822 29.109 16.551 1.00 28.63 130 VAL B O 1
ATOM 3632 N N . VAL B 1 131 ? 59.977 29.877 18.510 1.00 25.24 131 VAL B N 1
ATOM 3633 C CA . VAL B 1 131 ? 59.029 28.772 18.688 1.00 22.96 131 VAL B CA 1
ATOM 3634 C C . VAL B 1 131 ? 57.623 29.323 18.874 1.00 25.17 131 VAL B C 1
ATOM 3635 O O . VAL B 1 131 ? 57.476 30.503 19.201 1.00 24.67 131 VAL B O 1
ATOM 3639 N N . THR B 1 132 ? 56.600 28.466 18.710 1.00 22.47 132 THR B N 1
ATOM 3640 C CA . THR B 1 132 ? 55.228 28.890 18.978 1.00 20.76 132 THR B CA 1
ATOM 3641 C C . THR B 1 132 ? 54.849 28.503 20.408 1.00 23.20 132 THR B C 1
ATOM 3642 O O . THR B 1 132 ? 55.489 27.637 21.027 1.00 22.83 132 THR B O 1
ATOM 3646 N N . THR B 1 133 ? 53.757 29.090 20.918 1.00 19.43 133 THR B N 1
ATOM 3647 C CA . THR B 1 133 ? 53.232 28.656 22.215 1.00 18.43 133 THR B CA 1
ATOM 3648 C C . THR B 1 133 ? 52.893 27.157 22.166 1.00 22.39 133 THR B C 1
ATOM 3649 O O . THR B 1 133 ? 53.109 26.465 23.159 1.00 22.99 133 THR B O 1
ATOM 3653 N N . THR B 1 134 ? 52.428 26.642 20.997 1.00 20.47 134 THR B N 1
ATOM 3654 C CA . THR B 1 134 ? 52.111 25.187 20.887 1.00 19.96 134 THR B CA 1
ATOM 3655 C C . THR B 1 134 ? 53.386 24.359 21.123 1.00 24.39 134 THR B C 1
ATOM 3656 O O . THR B 1 134 ? 53.325 23.362 21.842 1.00 24.32 134 THR B O 1
ATOM 3660 N N . GLN B 1 135 ? 54.551 24.806 20.588 1.00 21.79 135 GLN B N 1
ATOM 3661 C CA . GLN B 1 135 ? 55.811 24.091 20.833 1.00 21.75 135 GLN B CA 1
ATOM 3662 C C . GLN B 1 135 ? 56.189 24.085 22.310 1.00 24.41 135 GLN B C 1
ATOM 3663 O O . GLN B 1 135 ? 56.666 23.056 22.807 1.00 25.83 135 GLN B O 1
ATOM 3669 N N . VAL B 1 136 ? 55.969 25.214 23.014 1.00 22.22 136 VAL B N 1
ATOM 3670 C CA . VAL B 1 136 ? 56.296 25.300 24.448 1.00 22.73 136 VAL B CA 1
ATOM 3671 C C . VAL B 1 136 ? 55.351 24.386 25.240 1.00 24.18 136 VAL B C 1
ATOM 3672 O O . VAL B 1 136 ? 55.815 23.676 26.130 1.00 23.46 136 VAL B O 1
ATOM 3676 N N . GLU B 1 137 ? 54.033 24.392 24.901 1.00 22.76 137 GLU B N 1
ATOM 3677 C CA . GLU B 1 137 ? 53.064 23.481 25.543 1.00 21.10 137 GLU B CA 1
ATOM 3678 C C . GLU B 1 137 ? 53.605 22.043 25.434 1.00 24.47 137 GLU B C 1
ATOM 3679 O O . GLU B 1 137 ? 53.606 21.315 26.428 1.00 24.38 137 GLU B O 1
ATOM 3685 N N . GLN B 1 138 ? 54.065 21.655 24.215 1.00 21.35 138 GLN B N 1
ATOM 3686 C CA . GLN B 1 138 ? 54.578 20.295 23.948 1.00 22.44 138 GLN B CA 1
ATOM 3687 C C . GLN B 1 138 ? 55.863 19.995 24.722 1.00 26.33 138 GLN B C 1
ATOM 3688 O O . GLN B 1 138 ? 56.060 18.857 25.178 1.00 26.69 138 GLN B O 1
ATOM 3694 N N . MET B 1 139 ? 56.754 20.996 24.876 1.00 24.26 139 MET B N 1
ATOM 3695 C CA . MET B 1 139 ? 57.995 20.778 25.646 1.00 24.76 139 MET B CA 1
ATOM 3696 C C . MET B 1 139 ? 57.638 20.425 27.097 1.00 26.64 139 MET B C 1
ATOM 3697 O O . MET B 1 139 ? 58.258 19.548 27.706 1.00 26.72 139 MET B O 1
ATOM 3702 N N . ILE B 1 140 ? 56.626 21.112 27.642 1.00 24.15 140 ILE B N 1
ATOM 3703 C CA . ILE B 1 140 ? 56.194 20.878 29.011 1.00 23.31 140 ILE B CA 1
ATOM 3704 C C . ILE B 1 140 ? 55.387 19.589 29.117 1.00 25.12 140 ILE B C 1
ATOM 3705 O O . ILE B 1 140 ? 55.665 18.772 30.005 1.00 25.30 140 ILE B O 1
ATOM 3710 N N . SER B 1 141 ? 54.372 19.414 28.261 1.00 22.22 141 SER B N 1
ATOM 3711 C CA . SER B 1 141 ? 53.490 18.237 28.350 1.00 21.87 141 SER B CA 1
ATOM 3712 C C . SER B 1 141 ? 54.198 16.927 28.122 1.00 29.00 141 SER B C 1
ATOM 3713 O O . SER B 1 141 ? 53.743 15.943 28.681 1.00 28.92 141 SER B O 1
ATOM 3716 N N . SER B 1 142 ? 55.274 16.901 27.310 1.00 26.67 142 SER B N 1
ATOM 3717 C CA . SER B 1 142 ? 56.068 15.682 27.056 1.00 26.92 142 SER B CA 1
ATOM 3718 C C . SER B 1 142 ? 56.989 15.362 28.245 1.00 32.09 142 SER B C 1
ATOM 3719 O O . SER B 1 142 ? 57.578 14.270 28.300 1.00 34.43 142 SER B O 1
ATOM 3722 N N . GLY B 1 143 ? 57.164 16.334 29.142 1.00 28.07 143 GLY B N 1
ATOM 3723 C CA . GLY B 1 143 ? 58.061 16.230 30.289 1.00 29.07 143 GLY B CA 1
ATOM 3724 C C . GLY B 1 143 ? 59.515 16.450 29.917 1.00 35.73 143 GLY B C 1
ATOM 3725 O O . GLY B 1 143 ? 60.380 16.372 30.792 1.00 37.05 143 GLY B O 1
ATOM 3726 N N . LYS B 1 144 ? 59.812 16.722 28.620 1.00 32.73 144 LYS B N 1
ATOM 3727 C CA . LYS B 1 144 ? 61.185 16.976 28.160 1.00 33.42 144 LYS B CA 1
ATOM 3728 C C . LYS B 1 144 ? 61.729 18.286 28.718 1.00 38.91 144 LYS B C 1
ATOM 3729 O O . LYS B 1 144 ? 62.927 18.409 28.969 1.00 39.13 144 LYS B O 1
ATOM 3735 N N . GLY B 1 145 ? 60.851 19.261 28.911 1.00 34.50 145 GLY B N 1
ATOM 3736 C CA . GLY B 1 145 ? 61.257 20.549 29.443 1.00 33.46 145 GLY B CA 1
ATOM 3737 C C . GLY B 1 145 ? 61.528 21.580 28.366 1.00 32.97 145 GLY B C 1
ATOM 3738 O O . GLY B 1 145 ? 61.724 21.250 27.190 1.00 31.67 145 GLY B O 1
ATOM 3739 N N . VAL B 1 146 ? 61.546 22.835 28.780 1.00 27.90 146 VAL B N 1
ATOM 3740 C CA . VAL B 1 146 ? 61.763 23.952 27.868 1.00 26.23 146 VAL B CA 1
ATOM 3741 C C . VAL B 1 146 ? 63.265 24.034 27.536 1.00 31.93 146 VAL B C 1
ATOM 3742 O O . VAL B 1 146 ? 64.092 24.277 28.431 1.00 32.14 146 VAL B O 1
ATOM 3746 N N . ARG B 1 147 ? 63.596 23.803 26.253 1.00 29.52 147 ARG B N 1
ATOM 3747 C CA . ARG B 1 147 ? 64.988 23.801 25.776 1.00 31.21 147 ARG B CA 1
ATOM 3748 C C . ARG B 1 147 ? 65.079 24.445 24.398 1.00 34.99 147 ARG B C 1
ATOM 3749 O O . ARG B 1 147 ? 64.184 24.269 23.571 1.00 32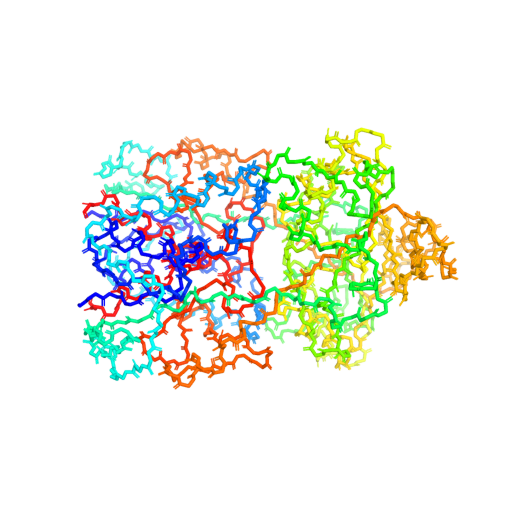.46 147 ARG B O 1
ATOM 3757 N N . CYS B 1 148 ? 66.198 25.129 24.126 1.00 34.16 148 CYS B N 1
ATOM 3758 C CA . CYS B 1 148 ? 66.469 25.697 22.806 1.00 34.03 148 CYS B CA 1
ATOM 3759 C C . CYS B 1 148 ? 66.627 24.563 21.794 1.00 38.05 148 CYS B C 1
ATOM 3760 O O . CYS B 1 148 ? 67.249 23.547 22.111 1.00 37.60 148 CYS B O 1
ATOM 3763 N N . LEU B 1 149 ? 66.059 24.721 20.593 1.00 34.75 149 LEU B N 1
ATOM 3764 C CA . LEU B 1 149 ? 66.184 23.709 19.544 1.00 35.24 149 LEU B CA 1
ATOM 3765 C C . LEU B 1 149 ? 67.574 23.746 18.921 1.00 39.46 149 LEU B C 1
ATOM 3766 O O . LEU B 1 149 ? 68.033 22.725 18.406 1.00 39.86 149 LEU B O 1
ATOM 3771 N N . SER B 1 150 ? 68.221 24.921 18.933 1.00 36.43 150 SER B N 1
ATOM 3772 C CA . SER B 1 150 ? 69.545 25.090 18.331 1.00 37.74 150 SER B CA 1
ATOM 3773 C C . SER B 1 150 ? 70.597 24.146 18.913 1.00 44.06 150 SER B C 1
ATOM 3774 O O . SER B 1 150 ? 71.321 23.504 18.145 1.00 45.32 150 SER B O 1
ATOM 3777 N N . ASP B 1 151 ? 70.685 24.058 20.258 1.00 39.71 151 ASP B N 1
ATOM 3778 C CA . ASP B 1 151 ? 71.716 23.230 20.912 1.00 39.84 151 ASP B CA 1
ATOM 3779 C C . ASP B 1 151 ? 71.215 22.441 22.125 1.00 41.94 151 ASP B C 1
ATOM 3780 O O . ASP B 1 151 ? 72.019 21.789 22.800 1.00 41.93 151 ASP B O 1
ATOM 3785 N N . GLY B 1 152 ? 69.915 22.535 22.411 1.00 35.78 152 GLY B N 1
ATOM 3786 C CA . GLY B 1 152 ? 69.309 21.818 23.532 1.00 34.68 152 GLY B CA 1
ATOM 3787 C C . GLY B 1 152 ? 69.515 22.442 24.898 1.00 38.38 152 GLY B C 1
ATOM 3788 O O . GLY B 1 152 ? 69.112 21.848 25.898 1.00 38.85 152 GLY B O 1
ATOM 3789 N N . ARG B 1 153 ? 70.117 23.643 24.964 1.00 36.09 153 ARG B N 1
ATOM 3790 C CA . ARG B 1 153 ? 70.366 24.305 26.242 1.00 36.29 153 ARG B CA 1
ATOM 3791 C C . ARG B 1 153 ? 69.077 24.806 26.900 1.00 39.12 153 ARG B C 1
ATOM 3792 O O . ARG B 1 153 ? 68.076 25.052 26.213 1.00 36.86 153 ARG B O 1
ATOM 3800 N N . LYS B 1 154 ? 69.124 25.005 28.227 1.00 36.20 154 LYS B N 1
ATOM 3801 C CA . LYS B 1 154 ? 68.014 25.633 28.945 1.00 34.82 154 LYS B CA 1
ATOM 3802 C C . LYS B 1 154 ? 68.152 27.133 28.649 1.00 37.54 154 LYS B C 1
ATOM 3803 O O . LYS B 1 154 ? 69.245 27.695 28.843 1.00 37.78 154 LYS B O 1
ATOM 3809 N N . PRO B 1 155 ? 67.094 27.805 28.162 1.00 32.82 155 PRO B N 1
ATOM 3810 C CA . PRO B 1 155 ? 67.206 29.255 27.937 1.00 31.80 155 PRO B CA 1
ATOM 3811 C C . PRO B 1 155 ? 67.357 30.008 29.255 1.00 36.49 155 PRO B C 1
ATOM 3812 O O . PRO B 1 155 ? 66.781 29.604 30.267 1.00 36.40 155 PRO B O 1
ATOM 3816 N N . LYS B 1 156 ? 68.131 31.085 29.245 1.00 34.18 156 LYS B N 1
ATOM 3817 C CA . LYS B 1 156 ? 68.290 31.962 30.406 1.00 34.77 156 LYS B CA 1
ATOM 3818 C C . LYS B 1 156 ? 67.391 33.193 30.228 1.00 36.61 156 LYS B C 1
ATOM 3819 O O . LYS B 1 156 ? 67.066 33.868 31.211 1.00 35.47 156 LYS B O 1
ATOM 3825 N N . ARG B 1 157 ? 67.056 33.533 28.968 1.00 31.28 157 ARG B N 1
ATOM 3826 C CA . ARG B 1 157 ? 66.185 34.687 28.655 1.00 30.53 157 ARG B CA 1
ATOM 3827 C C . ARG B 1 157 ? 65.172 34.271 27.603 1.00 31.78 157 ARG B C 1
ATOM 3828 O O . ARG B 1 157 ? 65.563 33.780 26.535 1.00 31.48 157 ARG B O 1
ATOM 3836 N N . VAL B 1 158 ? 63.863 34.429 27.912 1.00 27.86 158 VAL B N 1
ATOM 3837 C CA . VAL B 1 158 ? 62.786 34.070 26.990 1.00 27.01 158 VAL B CA 1
ATOM 3838 C C . VAL B 1 158 ? 61.911 35.284 26.765 1.00 28.44 158 VAL B C 1
ATOM 3839 O O . VAL B 1 158 ? 61.542 35.952 27.733 1.00 27.69 158 VAL B O 1
ATOM 3843 N N . ALA B 1 159 ? 61.566 35.558 25.503 1.00 25.84 159 ALA B N 1
ATOM 3844 C CA . ALA B 1 159 ? 60.624 36.631 25.159 1.00 24.96 159 ALA B CA 1
ATOM 3845 C C . ALA B 1 159 ? 59.378 35.961 24.618 1.00 26.81 159 ALA B C 1
ATOM 3846 O O . ALA B 1 159 ? 59.495 35.023 23.830 1.00 26.47 159 ALA B O 1
ATOM 3848 N N . ILE B 1 160 ? 58.181 36.441 25.003 1.00 22.34 160 ILE B N 1
ATOM 3849 C CA . ILE B 1 160 ? 56.943 35.937 24.424 1.00 21.57 160 ILE B CA 1
ATOM 3850 C C . ILE B 1 160 ? 56.338 37.131 23.705 1.00 24.05 160 ILE B C 1
ATOM 3851 O O . ILE B 1 160 ? 56.186 38.191 24.313 1.00 24.35 160 ILE B O 1
ATOM 3856 N N . LEU B 1 161 ? 56.080 36.994 22.397 1.00 20.75 161 LEU B N 1
ATOM 3857 C CA . LEU B 1 161 ? 55.469 38.079 21.614 1.00 20.35 161 LEU B CA 1
ATOM 3858 C C . LEU B 1 161 ? 53.982 37.799 21.519 1.00 20.08 161 LEU B C 1
ATOM 3859 O O . LEU B 1 161 ? 53.572 36.755 21.004 1.00 20.15 161 LEU B O 1
ATOM 3864 N N . LEU B 1 162 ? 53.169 38.725 22.012 1.00 19.35 162 LEU B N 1
ATOM 3865 C CA . LEU B 1 162 ? 51.729 38.520 21.937 1.00 18.68 162 LEU B CA 1
ATOM 3866 C C . LEU B 1 162 ? 51.165 38.950 20.592 1.00 20.97 162 LEU B C 1
ATOM 3867 O O . LEU B 1 162 ? 51.828 39.634 19.807 1.00 20.50 162 LEU B O 1
ATOM 3872 N N . CYS B 1 163 ? 49.932 38.489 20.304 1.00 17.74 163 CYS B N 1
ATOM 3873 C CA . CYS B 1 163 ? 49.155 38.874 19.109 1.00 18.18 163 CYS B CA 1
ATOM 3874 C C . CYS B 1 163 ? 49.768 38.389 17.795 1.00 21.73 163 CYS B C 1
ATOM 3875 O O . CYS B 1 163 ? 49.689 39.094 16.800 1.00 24.66 163 CYS B O 1
ATOM 3878 N N . VAL B 1 164 ? 50.420 37.224 17.782 1.00 19.19 164 VAL B N 1
ATOM 3879 C CA . VAL B 1 164 ? 51.012 36.764 16.533 1.00 19.42 164 VAL B CA 1
ATOM 3880 C C . VAL B 1 164 ? 49.901 36.146 15.667 1.00 21.06 164 VAL B C 1
ATOM 3881 O O . VAL B 1 164 ? 49.342 35.107 16.037 1.00 20.78 164 VAL B O 1
ATOM 3885 N N . GLY B 1 165 ? 49.566 36.810 14.564 1.00 20.66 165 GLY B N 1
ATOM 3886 C CA . GLY B 1 165 ? 48.473 36.342 13.719 1.00 19.87 165 GLY B CA 1
ATOM 3887 C C . GLY B 1 165 ? 47.108 36.813 14.173 1.00 21.59 165 GLY B C 1
ATOM 3888 O O . GLY B 1 165 ? 46.093 36.305 13.694 1.00 20.24 165 GLY B O 1
ATOM 3889 N N . SER B 1 166 ? 47.080 37.842 15.040 1.00 18.68 166 SER B N 1
ATOM 3890 C CA . SER B 1 166 ? 45.829 38.449 15.517 1.00 17.60 166 SER B CA 1
ATOM 3891 C C . SER B 1 166 ? 45.997 39.943 15.566 1.00 21.32 166 SER B C 1
ATOM 3892 O O . SER B 1 166 ? 47.133 40.424 15.589 1.00 20.73 166 SER B O 1
ATOM 3895 N N . ARG B 1 167 ? 44.861 40.677 15.616 1.00 19.10 167 ARG B N 1
ATOM 3896 C CA . ARG B 1 167 ? 44.866 42.151 15.716 1.00 19.71 167 ARG B CA 1
ATOM 3897 C C . ARG B 1 167 ? 45.809 42.755 14.670 1.00 26.76 167 ARG B C 1
ATOM 3898 O O . ARG B 1 167 ? 46.590 43.653 14.981 1.00 28.26 167 ARG B O 1
ATOM 3906 N N . ASP B 1 168 ? 45.765 42.198 13.445 1.00 23.87 168 ASP B N 1
ATOM 3907 C CA . ASP B 1 168 ? 46.691 42.558 12.373 1.00 24.34 168 ASP B CA 1
ATOM 3908 C C . ASP B 1 168 ? 45.925 42.686 11.053 1.00 29.27 168 ASP B C 1
ATOM 3909 O O . ASP B 1 168 ? 45.749 41.713 10.323 1.00 28.71 168 ASP B O 1
ATOM 3914 N N . ARG B 1 169 ? 45.443 43.921 10.753 1.00 26.26 169 ARG B N 1
ATOM 3915 C CA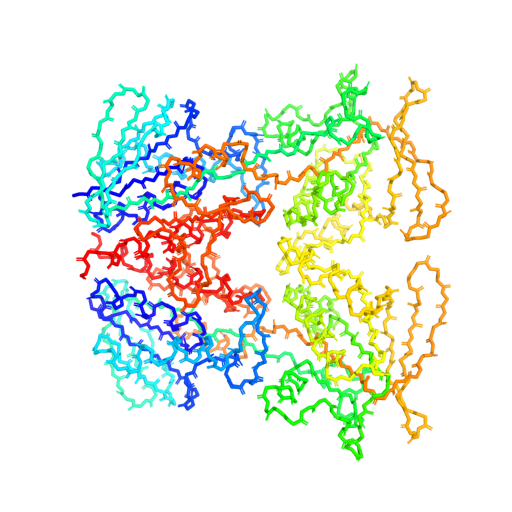 . ARG B 1 169 ? 44.690 44.210 9.535 1.00 27.05 169 ARG B CA 1
ATOM 3916 C C . ARG B 1 169 ? 45.477 43.865 8.266 1.00 31.04 169 ARG B C 1
ATOM 3917 O O . ARG B 1 169 ? 44.875 43.362 7.320 1.00 30.81 169 ARG B O 1
ATOM 3925 N N . GLN B 1 170 ? 46.803 44.118 8.259 1.00 28.92 170 GLN B N 1
ATOM 3926 C CA . GLN B 1 170 ? 47.679 43.891 7.111 1.00 32.18 170 GLN B CA 1
ATOM 3927 C C . GLN B 1 170 ? 47.689 42.451 6.612 1.00 37.50 170 GLN B C 1
ATOM 3928 O O . GLN B 1 170 ? 47.939 42.224 5.425 1.00 36.72 170 GLN B O 1
ATOM 3934 N N . ILE B 1 171 ? 47.426 41.479 7.501 1.00 32.33 171 ILE B N 1
ATOM 3935 C CA . ILE B 1 171 ? 47.406 40.081 7.086 1.00 31.32 171 ILE B CA 1
ATOM 3936 C C . ILE B 1 171 ? 45.980 39.506 7.152 1.00 32.71 171 ILE B C 1
ATOM 3937 O O . ILE B 1 171 ? 45.809 38.291 7.156 1.00 32.40 171 ILE B O 1
ATOM 3942 N N . GLY B 1 172 ? 44.966 40.396 7.172 1.00 27.37 172 GLY B N 1
ATOM 3943 C CA . GLY B 1 172 ? 43.555 40.033 7.163 1.00 27.24 172 GLY B CA 1
ATOM 3944 C C . GLY B 1 172 ? 43.068 39.337 8.414 1.00 29.96 172 GLY B C 1
ATOM 3945 O O . GLY B 1 172 ? 42.104 38.567 8.365 1.00 30.86 172 GLY B O 1
ATOM 3946 N N . ARG B 1 173 ? 43.713 39.616 9.558 1.00 25.11 173 ARG B N 1
ATOM 3947 C CA . ARG B 1 173 ? 43.353 38.940 10.806 1.00 22.99 173 ARG B CA 1
ATOM 3948 C C . ARG B 1 173 ? 43.053 39.971 11.894 1.00 25.65 173 ARG B C 1
ATOM 3949 O O . ARG B 1 173 ? 43.871 40.216 12.772 1.00 25.35 173 ARG B O 1
ATOM 3957 N N . GLU B 1 174 ? 41.877 40.581 11.783 1.00 24.34 174 GLU B N 1
ATOM 3958 C CA . GLU B 1 174 ? 41.439 41.712 12.600 1.00 24.45 174 GLU B CA 1
ATOM 3959 C C . GLU B 1 174 ? 41.045 41.355 14.001 1.00 29.50 174 GLU B C 1
ATOM 3960 O O . GLU B 1 174 ? 41.101 42.221 14.885 1.00 32.35 174 GLU B O 1
ATOM 3966 N N . TRP B 1 175 ? 40.629 40.110 14.218 1.00 22.29 175 TRP B N 1
ATOM 3967 C CA . TRP B 1 175 ? 40.150 39.668 15.510 1.00 20.02 175 TRP B CA 1
ATOM 3968 C C . TRP B 1 175 ? 41.222 39.603 16.576 1.00 19.72 175 TRP B C 1
ATOM 3969 O O . TRP B 1 175 ? 42.410 39.484 16.284 1.00 19.39 175 TRP B O 1
ATOM 3980 N N . CYS B 1 176 ? 40.760 39.600 17.832 1.00 16.19 176 CYS B N 1
ATOM 3981 C CA . CYS B 1 176 ? 41.638 39.260 18.961 1.00 15.64 176 CYS B CA 1
ATOM 3982 C C . CYS B 1 176 ? 41.372 37.753 19.242 1.00 17.31 176 CYS B C 1
ATOM 3983 O O . CYS B 1 176 ? 40.209 37.322 19.301 1.00 16.16 176 CYS B O 1
ATOM 3986 N N . SER B 1 177 ? 42.453 36.958 19.376 1.00 15.20 177 SER B N 1
ATOM 3987 C CA . SER B 1 177 ? 42.302 35.529 19.571 1.00 14.45 177 SER B CA 1
ATOM 3988 C C . SER B 1 177 ? 41.970 35.106 21.008 1.00 17.17 177 SER B C 1
ATOM 3989 O O . SER B 1 177 ? 41.893 33.908 21.289 1.00 15.41 177 SER B O 1
ATOM 3992 N N . LYS B 1 178 ? 41.675 36.086 21.890 1.00 14.87 178 LYS B N 1
ATOM 3993 C CA . LYS B 1 178 ? 40.971 35.970 23.178 1.00 14.66 178 LYS B CA 1
ATOM 3994 C C . LYS B 1 178 ? 41.671 35.249 24.309 1.00 16.27 178 LYS B C 1
ATOM 3995 O O . LYS B 1 178 ? 41.609 35.734 25.448 1.00 13.89 178 LYS B O 1
ATOM 4001 N N . ILE B 1 179 ? 42.303 34.098 24.046 1.00 14.74 179 ILE B N 1
ATOM 4002 C CA . ILE B 1 179 ? 42.858 33.324 25.158 1.00 14.35 179 ILE B CA 1
ATOM 4003 C C . ILE B 1 179 ? 44.378 33.369 25.210 1.00 16.23 179 ILE B C 1
ATOM 4004 O O . ILE B 1 179 ? 44.934 32.925 26.212 1.00 16.77 179 ILE B O 1
ATOM 4009 N N . CYS B 1 180 ? 45.041 33.915 24.166 1.00 14.50 180 CYS B N 1
ATOM 4010 C CA . CYS B 1 180 ? 46.510 33.886 24.102 1.00 15.24 180 CYS B CA 1
ATOM 4011 C C . CYS B 1 180 ? 47.205 34.701 25.224 1.00 19.14 180 CYS B C 1
ATOM 4012 O O . CYS B 1 180 ? 48.343 34.382 25.579 1.00 17.55 180 CYS B O 1
ATOM 4015 N N . CYS B 1 181 ? 46.566 35.765 25.736 1.00 15.54 181 CYS B N 1
ATOM 4016 C CA . CYS B 1 181 ? 47.185 36.545 26.830 1.00 16.09 181 CYS B CA 1
ATOM 4017 C C . CYS B 1 181 ? 47.304 35.631 28.033 1.00 18.62 181 CYS B C 1
ATOM 4018 O O . CYS B 1 181 ? 48.364 35.553 28.656 1.00 18.68 181 CYS B O 1
ATOM 4021 N N . THR B 1 182 ? 46.186 34.965 28.386 1.00 15.21 182 THR B N 1
ATOM 4022 C CA . THR B 1 182 ? 46.175 34.119 29.578 1.00 14.18 182 THR B CA 1
ATOM 4023 C C . THR B 1 182 ? 47.049 32.894 29.372 1.00 16.38 182 THR B C 1
ATOM 4024 O O . THR B 1 182 ? 47.778 32.509 30.289 1.00 16.90 182 THR B O 1
ATOM 4028 N N . VAL B 1 183 ? 46.963 32.283 28.179 1.00 15.33 183 VAL B N 1
ATOM 4029 C CA . VAL B 1 183 ? 47.836 31.127 27.868 1.00 15.04 183 VAL B CA 1
ATOM 4030 C C . VAL B 1 183 ? 49.313 31.534 28.014 1.00 16.89 183 VAL B C 1
ATOM 4031 O O . VAL B 1 183 ? 50.119 30.730 28.528 1.00 18.65 183 VAL B O 1
ATOM 4035 N N . SER B 1 184 ? 49.679 32.742 27.517 1.00 15.49 184 SER B N 1
ATOM 4036 C CA . SER B 1 184 ? 51.075 33.159 27.624 1.00 17.03 184 SER B CA 1
ATOM 4037 C C . SER B 1 184 ? 51.510 33.378 29.075 1.00 20.31 184 SER B C 1
ATOM 4038 O O . SER B 1 184 ? 52.629 33.038 29.429 1.00 20.09 184 SER B O 1
ATOM 4041 N N . ALA B 1 185 ? 50.626 33.978 29.900 1.00 18.44 185 ALA B N 1
ATOM 4042 C CA . ALA B 1 185 ? 50.933 34.171 31.318 1.00 17.85 185 ALA B CA 1
ATOM 4043 C C . ALA B 1 185 ? 51.111 32.816 31.997 1.00 20.81 185 ALA B C 1
ATOM 4044 O O . ALA B 1 185 ? 52.032 32.652 32.793 1.00 22.23 185 ALA B O 1
ATOM 4046 N N . ASN B 1 186 ? 50.253 31.846 31.643 1.00 17.88 186 ASN B N 1
ATOM 4047 C CA . ASN B 1 186 ? 50.333 30.489 32.198 1.00 18.38 186 ASN B CA 1
ATOM 4048 C C . ASN B 1 186 ? 51.658 29.849 31.801 1.00 22.93 186 ASN B C 1
ATOM 4049 O O . ASN B 1 186 ? 52.381 29.347 32.660 1.00 23.42 186 ASN B O 1
ATOM 4054 N N . LEU B 1 187 ? 51.973 29.876 30.495 1.00 19.58 187 LEU B N 1
ATOM 4055 C CA . LEU B 1 187 ? 53.231 29.295 30.018 1.00 20.26 187 LEU B CA 1
ATOM 4056 C C . LEU B 1 187 ? 54.435 29.968 30.646 1.00 23.51 187 LEU B C 1
ATOM 4057 O O . LEU B 1 187 ? 55.408 29.273 30.979 1.00 24.09 187 LEU B O 1
ATOM 4062 N N . ALA B 1 188 ? 54.392 31.302 30.834 1.00 21.74 188 ALA B N 1
ATOM 4063 C CA . ALA B 1 188 ? 55.505 32.014 31.468 1.00 22.49 188 ALA B CA 1
ATOM 4064 C C . ALA B 1 188 ? 55.726 31.501 32.903 1.00 25.70 188 ALA B C 1
ATOM 4065 O O . ALA B 1 188 ? 56.879 31.257 33.294 1.00 26.14 188 ALA B O 1
ATOM 4067 N N . MET B 1 189 ? 54.630 31.256 33.662 1.00 21.81 189 MET B N 1
ATOM 4068 C CA . MET B 1 189 ? 54.749 30.712 35.029 1.00 21.41 189 MET B CA 1
ATOM 4069 C C . MET B 1 189 ? 55.300 29.296 34.990 1.00 26.04 189 MET B C 1
ATOM 4070 O O . MET B 1 189 ? 56.109 28.945 35.859 1.00 28.19 189 MET B O 1
ATOM 4075 N N . GLU B 1 190 ? 54.861 28.478 34.009 1.00 22.99 190 GLU B N 1
ATOM 4076 C CA . GLU B 1 190 ? 55.369 27.104 33.880 1.00 23.45 190 GLU B CA 1
ATOM 4077 C C . GLU B 1 190 ? 56.859 27.092 33.537 1.00 28.81 190 GLU B C 1
ATOM 4078 O O . GLU B 1 190 ? 57.593 26.239 34.049 1.00 28.66 190 GLU B O 1
ATOM 4084 N N . ILE B 1 191 ? 57.303 28.029 32.668 1.00 25.15 191 ILE B N 1
ATOM 4085 C CA . ILE B 1 191 ? 58.724 28.121 32.311 1.00 25.61 191 ILE B CA 1
ATOM 4086 C C . ILE B 1 191 ? 59.505 28.488 33.577 1.00 31.22 191 ILE B C 1
ATOM 4087 O O . ILE B 1 191 ? 60.538 27.871 33.865 1.00 32.38 191 ILE B O 1
ATOM 4092 N N . ARG B 1 192 ? 59.012 29.489 34.333 1.00 27.41 192 ARG B N 1
ATOM 4093 C CA . ARG B 1 192 ? 59.680 29.964 35.552 1.00 28.61 192 ARG B CA 1
ATOM 4094 C C . ARG B 1 192 ? 59.756 28.895 36.629 1.00 34.32 192 ARG B C 1
ATOM 4095 O O . ARG B 1 192 ? 60.759 28.831 37.363 1.00 34.64 192 ARG B O 1
ATOM 4103 N N . GLU B 1 193 ? 58.711 28.049 36.724 1.00 30.67 193 GLU B N 1
ATOM 4104 C CA . GLU B 1 193 ? 58.701 26.975 37.710 1.00 31.00 193 GLU B CA 1
ATOM 4105 C C . GLU B 1 193 ? 59.773 25.934 37.369 1.00 36.12 193 GLU B C 1
ATOM 4106 O O . GLU B 1 193 ? 60.458 25.434 38.275 1.00 36.74 193 GLU B O 1
ATOM 4112 N N . GLU B 1 194 ? 59.920 25.602 36.079 1.00 30.60 194 GLU B N 1
ATOM 4113 C CA . GLU B 1 194 ? 60.920 24.606 35.684 1.00 30.95 194 GLU B CA 1
ATOM 4114 C C . GLU B 1 194 ? 62.332 25.183 35.721 1.00 35.29 194 GLU B C 1
ATOM 4115 O O . GLU B 1 194 ? 63.277 24.485 36.107 1.00 35.48 194 GLU B O 1
ATOM 4121 N N . LEU B 1 195 ? 62.476 26.442 35.279 1.00 31.67 195 LEU B N 1
ATOM 4122 C CA . LEU B 1 195 ? 63.761 27.117 35.129 1.00 32.25 195 LEU B CA 1
ATOM 4123 C C . LEU B 1 195 ? 63.855 28.362 36.019 1.00 37.79 195 LEU B C 1
ATOM 4124 O O . LEU B 1 195 ? 63.644 29.479 35.540 1.00 36.24 195 LEU B O 1
ATOM 4129 N N . PRO B 1 196 ? 64.189 28.193 37.323 1.00 37.86 196 PRO B N 1
ATOM 4130 C CA . PRO B 1 196 ? 64.246 29.353 38.236 1.00 38.33 196 PRO B CA 1
ATOM 4131 C C . PRO B 1 196 ? 65.237 30.454 37.863 1.00 40.90 196 PRO B C 1
ATOM 4132 O O . PRO B 1 196 ? 65.092 31.579 38.335 1.00 40.17 196 PRO B O 1
ATOM 4136 N N . ASP B 1 197 ? 66.239 30.139 37.028 1.00 39.07 197 ASP B N 1
ATOM 4137 C CA . ASP B 1 197 ? 67.227 31.122 36.600 1.00 39.81 197 ASP B CA 1
ATOM 4138 C C . ASP B 1 197 ? 66.863 31.758 35.253 1.00 42.32 197 ASP B C 1
ATOM 4139 O O . ASP B 1 197 ? 67.626 32.578 34.745 1.00 41.71 197 ASP B O 1
ATOM 4144 N N . CYS B 1 198 ? 65.696 31.396 34.678 1.00 37.25 198 CYS B N 1
ATOM 4145 C CA . CYS B 1 198 ? 65.278 31.932 33.387 1.00 36.42 198 CYS B CA 1
ATOM 4146 C C . CYS B 1 198 ? 64.413 33.182 33.557 1.00 39.67 198 CYS B C 1
ATOM 4147 O O . CYS B 1 198 ? 63.444 33.139 34.313 1.00 39.72 198 CYS B O 1
ATOM 4150 N N . HIS B 1 199 ? 64.761 34.278 32.869 1.00 37.43 199 HIS B N 1
ATOM 4151 C CA . HIS B 1 199 ? 64.001 35.535 32.894 1.00 38.41 199 HIS B CA 1
ATOM 4152 C C . HIS B 1 199 ? 63.005 35.513 31.733 1.00 38.05 199 HIS B C 1
ATOM 4153 O O . HIS B 1 199 ? 63.397 35.264 30.590 1.00 37.93 199 HIS B O 1
ATOM 4160 N N . VAL B 1 200 ? 61.709 35.751 32.024 1.00 31.31 200 VAL B N 1
ATOM 4161 C CA . VAL B 1 200 ? 60.673 35.722 30.993 1.00 28.44 200 VAL B CA 1
ATOM 4162 C C . VAL B 1 200 ? 60.073 37.112 30.820 1.00 29.33 200 VAL B C 1
ATOM 4163 O O . VAL B 1 200 ? 59.640 37.727 31.802 1.00 29.21 200 VAL B O 1
ATOM 4167 N N . TYR B 1 201 ? 60.056 37.603 29.568 1.00 25.37 201 TYR B N 1
ATOM 4168 C CA . TYR B 1 201 ? 59.510 38.920 29.209 1.00 26.34 201 TYR B CA 1
ATOM 4169 C C . TYR B 1 201 ? 58.390 38.742 28.223 1.00 27.79 201 TYR B C 1
ATOM 4170 O O . TYR B 1 201 ? 58.548 38.002 27.256 1.00 26.65 201 TYR B O 1
ATOM 4179 N N . ILE B 1 202 ? 57.261 39.434 28.442 1.00 24.09 202 ILE B N 1
ATOM 4180 C CA . ILE B 1 202 ? 56.110 39.348 27.548 1.00 23.67 202 ILE B CA 1
ATOM 4181 C C . ILE B 1 202 ? 55.927 40.718 26.915 1.00 25.51 202 ILE B C 1
ATOM 4182 O O . ILE B 1 202 ? 55.751 41.705 27.632 1.00 24.68 202 ILE B O 1
ATOM 4187 N N . TYR B 1 203 ? 55.983 40.773 25.575 1.00 22.70 203 TYR B N 1
ATOM 4188 C CA . TYR B 1 203 ? 55.846 42.021 24.820 1.00 21.89 203 TYR B CA 1
ATOM 4189 C C . TYR B 1 203 ? 54.410 42.115 24.308 1.00 23.93 203 TYR B C 1
ATOM 4190 O O . TYR B 1 203 ? 53.970 41.255 23.545 1.00 22.83 203 TYR B O 1
ATOM 4199 N N . TYR B 1 204 ? 53.683 43.164 24.726 1.00 21.37 204 TYR B N 1
ATOM 4200 C CA . TYR B 1 204 ? 52.257 43.235 24.446 1.00 20.61 204 TYR B CA 1
ATOM 4201 C C . TYR B 1 204 ? 51.754 44.550 23.879 1.00 23.74 204 TYR B C 1
ATOM 4202 O O . TYR B 1 204 ? 52.449 45.564 23.943 1.00 24.08 204 TYR B O 1
ATOM 4211 N N . MET B 1 205 ? 50.490 44.530 23.395 1.00 21.88 205 MET B N 1
ATOM 4212 C CA . MET B 1 205 ? 49.751 45.715 22.968 1.00 23.87 205 MET B CA 1
ATOM 4213 C C . MET B 1 205 ? 48.745 45.989 24.127 1.00 22.93 205 MET B C 1
ATOM 4214 O O . MET B 1 205 ? 48.711 47.096 24.678 1.00 23.68 205 MET B O 1
ATOM 4219 N N . ASP B 1 206 ? 47.969 44.958 24.516 1.00 19.56 206 ASP B N 1
ATOM 4220 C CA . ASP B 1 206 ? 47.142 45.020 25.702 1.00 17.31 206 ASP B CA 1
ATOM 4221 C C . ASP B 1 206 ? 47.294 43.684 26.388 1.00 19.99 206 ASP B C 1
ATOM 4222 O O . ASP B 1 206 ? 47.482 42.683 25.709 1.00 19.54 206 ASP B O 1
ATOM 4227 N N . ILE B 1 207 ? 47.125 43.641 27.708 1.00 16.38 207 ILE B N 1
ATOM 4228 C CA . ILE B 1 207 ? 47.001 42.388 28.427 1.00 15.84 207 ILE B CA 1
ATOM 4229 C C . ILE B 1 207 ? 45.515 42.201 28.637 1.00 17.46 207 ILE B C 1
ATOM 4230 O O . ILE B 1 207 ? 44.825 43.103 29.150 1.00 18.37 207 ILE B O 1
ATOM 4235 N N . ARG B 1 208 ? 44.998 41.032 28.192 1.00 15.25 208 ARG B N 1
ATOM 4236 C CA . ARG B 1 208 ? 43.556 40.708 28.192 1.00 15.39 208 ARG B CA 1
ATOM 4237 C C . ARG B 1 208 ? 43.237 39.469 29.039 1.00 16.90 208 ARG B C 1
ATOM 4238 O O . ARG B 1 208 ? 42.521 38.563 28.596 1.00 16.70 208 ARG B O 1
ATOM 4246 N N . THR B 1 209 ? 43.670 39.479 30.296 1.00 15.13 209 THR B N 1
ATOM 4247 C CA . THR B 1 209 ? 43.374 38.403 31.264 1.00 14.26 209 THR B CA 1
ATOM 4248 C C . THR B 1 209 ? 42.057 38.771 31.930 1.00 16.28 209 THR B C 1
ATOM 4249 O O . THR B 1 209 ? 42.013 39.175 33.092 1.00 15.54 209 THR B O 1
ATOM 4253 N N . PHE B 1 210 ? 40.953 38.632 31.179 1.00 14.52 210 PHE B N 1
ATOM 4254 C CA . PHE B 1 210 ? 39.632 39.055 31.655 1.00 14.54 210 PHE B CA 1
ATOM 4255 C C . PHE B 1 210 ? 39.040 38.145 32.757 1.00 16.53 210 PHE B C 1
ATOM 4256 O O . PHE B 1 210 ? 39.481 37.000 32.949 1.00 15.90 210 PHE B O 1
ATOM 4264 N N . GLY B 1 211 ? 37.990 38.626 33.427 1.00 15.05 211 GLY B N 1
ATOM 4265 C CA . GLY B 1 211 ? 37.307 37.826 34.443 1.00 14.68 211 GLY B CA 1
ATOM 4266 C C . GLY B 1 211 ? 38.225 37.387 35.573 1.00 16.92 211 GLY B C 1
ATOM 4267 O O . GLY B 1 211 ? 39.037 38.175 36.084 1.00 16.84 211 GLY B O 1
ATOM 4268 N N . HIS B 1 212 ? 38.133 36.106 35.930 1.00 15.57 212 HIS B N 1
ATOM 4269 C CA . HIS B 1 212 ? 38.944 35.533 37.002 1.00 15.91 212 HIS B CA 1
ATOM 4270 C C . HIS B 1 212 ? 40.411 35.346 36.611 1.00 20.11 212 HIS B C 1
ATOM 4271 O O . HIS B 1 212 ? 41.244 35.051 37.470 1.00 21.05 212 HIS B O 1
ATOM 4278 N N . TYR B 1 213 ? 40.741 35.542 35.329 1.00 16.13 213 TYR B N 1
ATOM 4279 C CA . TYR B 1 213 ? 42.121 35.347 34.894 1.00 15.72 213 TYR B CA 1
ATOM 4280 C C . TYR B 1 213 ? 43.029 36.457 35.373 1.00 18.18 213 TYR B C 1
ATOM 4281 O O . TYR B 1 213 ? 44.244 36.288 35.384 1.00 17.73 213 TYR B O 1
ATOM 4290 N N . GLU B 1 214 ? 42.454 37.609 35.724 1.00 15.79 214 GLU B N 1
ATOM 4291 C CA . GLU B 1 214 ? 43.243 38.763 36.154 1.00 16.33 214 GLU B CA 1
ATOM 4292 C C . GLU B 1 214 ? 44.108 38.431 37.357 1.00 21.07 214 GLU B C 1
ATOM 4293 O O . GLU B 1 214 ? 45.329 38.600 37.285 1.00 20.06 214 GLU B O 1
ATOM 4299 N N . SER B 1 215 ? 43.493 37.984 38.452 1.00 21.14 215 SER B N 1
ATOM 4300 C CA . SER B 1 215 ? 44.348 37.726 39.596 1.00 22.26 215 SER B CA 1
ATOM 4301 C C . SER B 1 215 ? 45.056 36.365 39.496 1.00 23.41 215 SER B C 1
ATOM 4302 O O . SER B 1 215 ? 46.220 36.274 39.902 1.00 23.93 215 SER B O 1
ATOM 4305 N N . ASP B 1 216 ? 44.416 35.361 38.902 1.00 22.00 216 ASP B N 1
ATOM 4306 C CA . ASP B 1 216 ? 44.991 34.007 38.835 1.00 21.95 216 ASP B CA 1
ATOM 4307 C C . ASP B 1 216 ? 46.160 33.873 37.893 1.00 24.09 216 ASP B C 1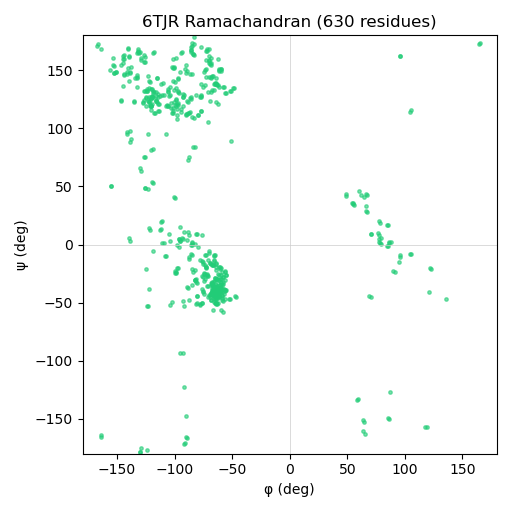
ATOM 4308 O O . ASP B 1 216 ? 47.004 32.978 38.082 1.00 23.92 216 ASP B O 1
ATOM 4313 N N . TYR B 1 217 ? 46.221 34.744 36.860 1.00 18.76 217 TYR B N 1
ATOM 4314 C CA . TYR B 1 217 ? 47.288 34.650 35.868 1.00 19.28 217 TYR B CA 1
ATOM 4315 C C . TYR B 1 217 ? 48.086 35.918 35.720 1.00 20.53 217 TYR B C 1
ATOM 4316 O O . TYR B 1 217 ? 49.324 35.864 35.833 1.00 21.00 217 TYR B O 1
ATOM 4325 N N . TYR B 1 218 ? 47.440 37.065 35.493 1.00 17.58 218 TYR B N 1
ATOM 4326 C CA . TYR B 1 218 ? 48.235 38.267 35.296 1.00 17.88 218 TYR B CA 1
ATOM 4327 C C . TYR B 1 218 ? 48.974 38.665 36.564 1.00 23.09 218 TYR B C 1
ATOM 4328 O O . TYR B 1 218 ? 50.212 38.789 36.531 1.00 22.91 218 TYR B O 1
ATOM 4337 N N . TRP B 1 219 ? 48.235 38.861 37.684 1.00 21.03 219 TRP B N 1
ATOM 4338 C CA . TRP B 1 219 ? 48.904 39.287 38.925 1.00 24.29 219 TRP B CA 1
ATOM 4339 C C . TRP B 1 219 ? 49.844 38.225 39.467 1.00 26.61 219 TRP B C 1
ATOM 4340 O O . TRP B 1 219 ? 50.985 38.551 39.822 1.00 27.11 219 TRP B O 1
ATOM 4351 N N . ARG B 1 220 ? 49.400 36.950 39.480 1.00 23.14 220 ARG B N 1
ATOM 4352 C CA . ARG B 1 220 ? 50.229 35.850 39.994 1.00 23.80 220 ARG B CA 1
ATOM 4353 C C . ARG B 1 220 ? 51.533 35.712 39.194 1.00 27.44 220 ARG B C 1
ATOM 4354 O O . ARG B 1 220 ? 52.606 35.498 39.796 1.00 28.28 220 ARG B O 1
ATOM 4362 N N . SER B 1 221 ? 51.464 35.867 37.848 1.00 22.91 221 SER B N 1
ATOM 4363 C CA . SER B 1 221 ? 52.676 35.720 37.032 1.00 22.55 221 SER B CA 1
ATOM 4364 C C . SER B 1 221 ? 53.710 36.737 37.422 1.00 27.23 221 SER B C 1
ATOM 4365 O O . SER B 1 221 ? 54.897 36.433 37.393 1.00 27.99 221 SER B O 1
ATOM 4368 N N . GLN B 1 222 ? 53.273 37.942 37.798 1.00 25.40 222 GLN B N 1
ATOM 4369 C CA . GLN B 1 222 ? 54.204 38.999 38.188 1.00 28.03 222 GLN B CA 1
ATOM 4370 C C . GLN B 1 222 ? 54.694 38.851 39.623 1.00 34.58 222 GLN B C 1
ATOM 4371 O O . GLN B 1 222 ? 55.903 38.921 39.884 1.00 34.54 222 GLN B O 1
ATOM 4377 N N . GLU B 1 223 ? 53.758 38.684 40.555 1.00 32.38 223 GLU B N 1
ATOM 4378 C CA . GLU B 1 223 ? 54.079 38.660 41.984 1.00 33.74 223 GLU B CA 1
ATOM 4379 C C . GLU B 1 223 ? 54.750 37.380 42.466 1.00 38.38 223 GLU B C 1
ATOM 4380 O O . GLU B 1 223 ? 55.706 37.474 43.247 1.00 39.78 223 GLU B O 1
ATOM 4386 N N . GLU B 1 224 ? 54.286 36.211 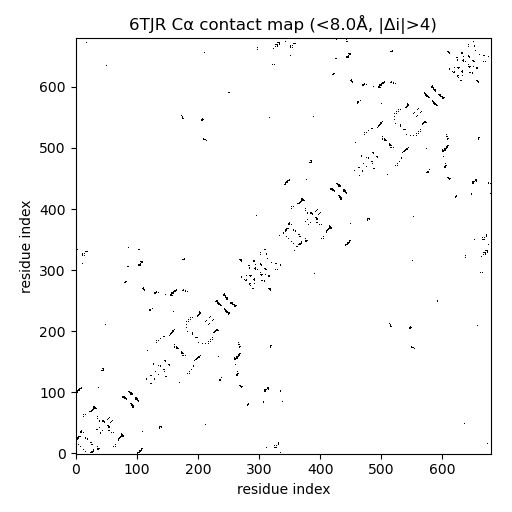42.024 1.00 34.49 224 GLU B N 1
ATOM 4387 C CA . GLU B 1 224 ? 54.896 34.946 42.449 1.00 34.19 224 GLU B CA 1
ATOM 4388 C C . GLU B 1 224 ? 56.043 34.520 41.527 1.00 36.63 224 GLU B C 1
ATOM 4389 O O . GLU B 1 224 ? 57.035 33.955 42.002 1.00 37.30 224 GLU B O 1
ATOM 4395 N N . PHE B 1 225 ? 55.907 34.768 40.216 1.00 29.75 225 PHE B N 1
ATOM 4396 C CA . PHE B 1 225 ? 56.864 34.268 39.236 1.00 28.11 225 PHE B CA 1
ATOM 4397 C C . PHE B 1 225 ? 57.760 35.322 38.579 1.00 32.05 225 PHE B C 1
ATOM 4398 O O . PHE B 1 225 ? 58.597 34.948 37.765 1.00 32.83 225 PHE B O 1
ATOM 4406 N N . LYS B 1 226 ? 57.634 36.600 38.942 1.00 29.11 226 LYS B N 1
ATOM 4407 C CA . LYS B 1 226 ? 58.492 37.681 38.442 1.00 29.06 226 LYS B CA 1
ATOM 4408 C C . LYS B 1 226 ? 58.563 37.769 36.919 1.00 32.32 226 LYS B C 1
ATOM 4409 O O . LYS B 1 226 ? 59.595 38.138 36.349 1.00 31.33 226 LYS B O 1
ATOM 4415 N N . VAL B 1 227 ? 57.435 37.478 36.262 1.00 27.89 227 VAL B N 1
ATOM 4416 C CA . VAL B 1 227 ? 57.350 37.608 34.818 1.00 26.75 227 VAL B CA 1
ATOM 4417 C C . VAL B 1 227 ? 57.246 39.101 34.543 1.00 30.11 227 VAL B C 1
ATOM 4418 O O . VAL B 1 227 ? 56.495 39.799 35.238 1.00 28.78 227 VAL B O 1
ATOM 4422 N N . LYS B 1 228 ? 58.011 39.593 33.555 1.00 26.65 228 LYS B N 1
ATOM 4423 C CA . LYS B 1 228 ? 58.033 41.011 33.193 1.00 27.14 228 LYS B CA 1
ATOM 4424 C C . LYS B 1 228 ? 57.163 41.239 31.971 1.00 29.87 228 LYS B C 1
ATOM 4425 O O . LYS B 1 228 ? 57.154 40.417 31.046 1.00 30.73 228 LYS B O 1
ATOM 4431 N N . TYR B 1 229 ? 56.416 42.342 31.986 1.00 25.82 229 TYR B N 1
ATOM 4432 C CA . TYR B 1 229 ? 55.503 42.724 30.912 1.00 24.00 229 TYR B CA 1
ATOM 4433 C C . TYR B 1 229 ? 55.917 44.068 30.378 1.00 29.28 229 TYR B C 1
ATOM 4434 O O . TYR B 1 229 ? 56.020 45.014 31.156 1.00 29.59 229 TYR B O 1
ATOM 4443 N N . ILE B 1 230 ? 56.137 44.164 29.058 1.00 26.31 230 ILE B N 1
ATOM 4444 C CA . ILE B 1 230 ? 56.565 45.417 28.419 1.00 27.27 230 ILE B CA 1
ATOM 4445 C C . ILE B 1 230 ? 55.612 45.747 27.281 1.00 28.47 230 ILE B C 1
ATOM 4446 O O . ILE B 1 230 ? 55.431 44.922 26.380 1.00 25.78 230 ILE B O 1
ATOM 4451 N N . LYS B 1 231 ? 55.013 46.953 27.306 1.00 26.88 231 LYS B N 1
ATOM 4452 C CA . LYS B 1 231 ? 54.131 47.373 26.234 1.00 26.37 231 LYS B CA 1
ATOM 4453 C C . LYS B 1 231 ? 55.015 47.847 25.096 1.00 30.85 231 LYS B C 1
ATOM 4454 O O . LYS B 1 231 ? 55.695 48.865 25.236 1.00 30.80 231 LYS B O 1
ATOM 4460 N N . ALA B 1 232 ? 55.031 47.112 23.983 1.00 28.55 232 ALA B N 1
ATOM 4461 C CA . ALA B 1 232 ? 55.885 47.476 22.851 1.00 30.73 232 ALA B CA 1
ATOM 4462 C C . ALA B 1 232 ? 55.379 46.922 21.533 1.00 37.68 232 ALA B C 1
ATOM 4463 O O . ALA B 1 232 ? 54.769 45.850 21.508 1.00 37.88 232 ALA B O 1
ATOM 4465 N N . ARG B 1 233 ? 55.658 47.642 20.428 1.00 35.81 233 ARG B N 1
ATOM 4466 C CA . ARG B 1 233 ? 55.312 47.185 19.085 1.00 36.49 233 ARG B CA 1
ATOM 4467 C C . ARG B 1 233 ? 56.592 46.571 18.522 1.00 39.07 233 ARG B C 1
ATOM 4468 O O . ARG B 1 233 ? 57.609 47.267 18.417 1.00 40.71 233 ARG B O 1
ATOM 4476 N N . ILE B 1 234 ? 56.572 45.258 18.239 1.00 33.25 234 ILE B N 1
ATOM 4477 C CA . ILE B 1 234 ? 57.746 44.533 17.744 1.00 34.31 234 ILE B CA 1
ATOM 4478 C C . ILE B 1 234 ? 57.830 44.650 16.238 1.00 38.37 234 ILE B C 1
ATOM 4479 O O . ILE B 1 234 ? 56.847 44.395 15.541 1.00 39.10 234 ILE B O 1
ATOM 4484 N N . ALA B 1 235 ? 58.992 45.090 15.742 1.00 34.97 235 ALA B N 1
ATOM 4485 C CA . ALA B 1 235 ? 59.223 45.276 14.318 1.00 35.17 235 ALA B CA 1
ATOM 4486 C C . ALA B 1 235 ? 59.840 44.033 13.712 1.00 38.43 235 ALA B C 1
ATOM 4487 O O . ALA B 1 235 ? 59.369 43.558 12.677 1.00 38.49 235 ALA B O 1
ATOM 4489 N N . GLU B 1 236 ? 60.893 43.506 14.348 1.00 35.04 236 GLU B N 1
ATOM 4490 C CA . GLU B 1 236 ? 61.578 42.325 13.836 1.00 36.30 236 GLU B CA 1
ATOM 4491 C C . GLU B 1 236 ? 62.275 41.490 14.907 1.00 38.91 236 GLU B C 1
ATOM 4492 O O . GLU B 1 236 ? 62.563 41.980 16.003 1.00 38.24 236 GLU B O 1
ATOM 4498 N N . VAL B 1 237 ? 62.550 40.223 14.563 1.00 34.90 237 VAL B N 1
ATOM 4499 C CA . VAL B 1 237 ? 63.358 39.312 15.366 1.00 34.19 237 VAL B CA 1
ATOM 4500 C C . VAL B 1 237 ? 64.520 38.895 14.475 1.00 40.44 237 VAL B C 1
ATOM 4501 O O . VAL B 1 237 ? 64.301 38.386 13.375 1.00 41.76 237 VAL B O 1
ATOM 4505 N N . THR B 1 238 ? 65.748 39.170 14.923 1.00 37.85 238 THR B N 1
ATOM 4506 C CA . THR B 1 238 ? 66.968 38.844 14.174 1.00 39.21 238 THR B CA 1
ATOM 4507 C C . THR B 1 238 ? 67.899 37.975 15.029 1.00 44.60 238 THR B C 1
ATOM 4508 O O . THR B 1 238 ? 67.539 37.608 16.138 1.00 41.73 238 THR B O 1
ATOM 4512 N N . SER B 1 239 ? 69.090 37.651 14.515 1.00 45.19 239 SER B N 1
ATOM 4513 C CA . SER B 1 239 ? 70.089 36.869 15.234 1.00 47.57 239 SER B CA 1
ATOM 4514 C C . SER B 1 239 ? 71.453 37.555 15.100 1.00 55.62 239 SER B C 1
ATOM 4515 O O . SER B 1 239 ? 71.723 38.180 14.071 1.00 56.69 239 SER B O 1
ATOM 4518 N N . ASP B 1 240 ? 72.290 37.472 16.150 1.00 54.74 240 ASP B N 1
ATOM 4519 C CA . ASP B 1 240 ? 73.639 38.049 16.162 1.00 57.12 240 ASP B CA 1
ATOM 4520 C C . ASP B 1 240 ? 74.698 36.949 15.992 1.00 64.01 240 ASP B C 1
ATOM 4521 O O . ASP B 1 240 ? 75.892 37.225 16.091 1.00 65.15 240 ASP B O 1
ATOM 4526 N N . GLY B 1 241 ? 74.236 35.713 15.800 1.00 61.71 241 GLY B N 1
ATOM 4527 C CA . GLY B 1 241 ? 75.091 34.542 15.645 1.00 63.17 241 GLY B CA 1
ATOM 4528 C C . GLY B 1 241 ? 74.853 33.467 16.687 1.00 68.20 241 GLY B C 1
ATOM 4529 O O . GLY B 1 241 ? 74.859 32.277 16.352 1.00 68.98 241 GLY B O 1
ATOM 4530 N N . LYS B 1 242 ? 74.644 33.874 17.963 1.00 63.20 242 LYS B N 1
ATOM 4531 C CA . LYS B 1 242 ? 74.425 32.936 19.074 1.00 61.59 242 LYS B CA 1
ATOM 4532 C C . LYS B 1 242 ? 73.129 33.183 19.851 1.00 61.47 242 LYS B C 1
ATOM 4533 O O . LYS B 1 242 ? 72.641 32.261 20.509 1.00 62.09 242 LYS B O 1
ATOM 4539 N N . GLN B 1 243 ? 72.573 34.409 19.772 1.00 54.04 243 GLN B N 1
ATOM 4540 C CA . GLN B 1 243 ? 71.309 34.776 20.439 1.00 50.49 243 GLN B CA 1
ATOM 4541 C C . GLN B 1 243 ? 70.336 35.471 19.476 1.00 47.26 243 GLN B C 1
ATOM 4542 O O . GLN B 1 243 ? 70.737 35.910 18.398 1.00 46.56 243 GLN B O 1
ATOM 4548 N N . LEU B 1 244 ? 69.049 35.572 19.870 1.00 38.48 244 LEU B N 1
ATOM 4549 C CA . LEU B 1 244 ? 68.034 36.230 19.071 1.00 36.31 244 LEU B CA 1
ATOM 4550 C C . LEU B 1 244 ? 67.915 37.665 19.557 1.00 42.30 244 LEU B C 1
ATOM 4551 O O . LEU B 1 244 ? 68.147 37.919 20.735 1.00 44.50 244 LEU B O 1
ATOM 4556 N N . ILE B 1 245 ? 67.591 38.607 18.671 1.00 37.58 245 ILE B N 1
ATOM 4557 C CA . ILE B 1 245 ? 67.450 40.015 19.029 1.00 37.31 245 ILE B CA 1
ATOM 4558 C C . ILE B 1 245 ? 66.026 40.450 18.711 1.00 39.69 245 ILE B C 1
ATOM 4559 O O . ILE B 1 245 ? 65.599 40.312 17.564 1.00 38.39 245 ILE B O 1
ATOM 4564 N N . VAL B 1 246 ? 65.288 40.929 19.731 1.00 36.28 246 VAL B N 1
ATOM 4565 C CA . VAL B 1 246 ? 63.922 41.433 19.589 1.00 35.34 246 VAL B CA 1
ATOM 4566 C C . VAL B 1 246 ? 64.074 42.940 19.372 1.00 41.54 246 VAL B C 1
ATOM 4567 O O . VAL B 1 246 ? 64.661 43.621 20.219 1.00 42.33 246 VAL B O 1
ATOM 4571 N N . LYS B 1 247 ? 63.608 43.431 18.209 1.00 37.59 247 LYS B N 1
ATOM 4572 C CA . LYS B 1 247 ? 63.683 44.847 17.848 1.00 37.21 247 LYS B CA 1
ATOM 4573 C C . LYS B 1 247 ? 62.304 45.469 17.794 1.00 40.04 247 LYS B C 1
ATOM 4574 O O . LYS B 1 247 ? 61.394 44.948 17.147 1.00 37.72 247 LYS B O 1
ATOM 4580 N N . GLY B 1 248 ? 62.147 46.573 18.497 1.00 39.81 248 GLY B N 1
ATOM 4581 C CA . GLY B 1 248 ? 60.863 47.249 18.517 1.00 40.89 248 GLY B CA 1
ATOM 4582 C C . GLY B 1 248 ? 60.915 48.658 19.033 1.00 49.99 248 GLY B C 1
ATOM 4583 O O . GLY B 1 248 ? 61.986 49.265 19.129 1.00 50.11 248 GLY B O 1
ATOM 4584 N N . GLU B 1 249 ? 59.736 49.174 19.368 1.00 49.38 249 GLU B N 1
ATOM 4585 C CA . GLU B 1 249 ? 59.565 50.528 19.864 1.00 51.57 249 GLU B CA 1
ATOM 4586 C C . GLU B 1 249 ? 58.832 50.408 21.190 1.00 58.43 249 GLU B C 1
ATOM 4587 O O . GLU B 1 249 ? 57.737 49.838 21.242 1.00 56.34 249 GLU B O 1
ATOM 4593 N N . ASP B 1 250 ? 59.474 50.875 22.272 1.00 59.07 250 ASP B N 1
ATOM 4594 C CA . ASP B 1 250 ? 58.905 50.812 23.615 1.00 60.25 250 ASP B CA 1
ATOM 4595 C C . ASP B 1 250 ? 57.745 51.800 23.765 1.00 68.00 250 ASP B C 1
ATOM 4596 O O . ASP B 1 250 ? 57.974 53.010 23.845 1.00 68.27 250 ASP B O 1
ATOM 4601 N N . THR B 1 251 ? 56.496 51.279 23.772 1.00 66.46 251 THR B N 1
ATOM 4602 C CA . THR B 1 251 ? 55.296 52.103 23.964 1.00 67.13 251 THR B CA 1
ATOM 4603 C C . THR B 1 251 ? 55.203 52.414 25.458 1.00 74.78 251 THR B C 1
ATOM 4604 O O . THR B 1 251 ? 55.311 51.497 26.277 1.00 74.74 251 THR B O 1
ATOM 4608 N N . LEU B 1 252 ? 55.045 53.717 25.792 1.00 73.58 252 LEU B N 1
ATOM 4609 C CA . LEU B 1 252 ? 54.975 54.372 27.117 1.00 74.43 252 LEU B CA 1
ATOM 4610 C C . LEU B 1 252 ? 55.857 55.621 27.011 1.00 80.73 252 LEU B C 1
ATOM 4611 O O . LEU B 1 252 ? 55.445 56.720 27.392 1.00 80.45 252 LEU B O 1
ATOM 4616 N N . VAL B 1 253 ? 57.068 55.429 26.456 1.00 78.67 253 VAL B N 1
ATOM 4617 C CA . VAL B 1 253 ? 58.082 56.445 26.174 1.00 79.76 253 VAL B CA 1
ATOM 4618 C C . VAL B 1 253 ? 58.725 56.070 24.839 1.00 83.54 253 VAL B C 1
ATOM 4619 O O . VAL B 1 253 ? 59.608 55.207 24.803 1.00 83.54 253 VAL B O 1
ATOM 4623 N N . LYS B 1 254 ? 58.213 56.670 23.733 1.00 79.47 254 LYS B N 1
ATOM 4624 C CA . LYS B 1 254 ? 58.618 56.418 22.342 1.00 79.19 254 LYS B CA 1
ATOM 4625 C C . LYS B 1 254 ? 60.148 56.503 22.135 1.00 81.77 254 LYS B C 1
ATOM 4626 O O . LYS B 1 254 ? 60.709 57.563 21.838 1.00 82.04 254 LYS B O 1
ATOM 4632 N N . ARG B 1 255 ? 60.799 55.338 22.333 1.00 76.26 255 ARG B N 1
ATOM 4633 C CA . ARG B 1 255 ? 62.237 55.080 22.267 1.00 76.03 255 ARG B CA 1
ATOM 4634 C C . ARG B 1 255 ? 62.460 53.662 21.692 1.00 76.03 255 ARG B C 1
ATOM 4635 O O . ARG B 1 255 ? 61.786 52.727 22.136 1.00 74.16 255 ARG B O 1
ATOM 4643 N N . PRO B 1 256 ? 63.419 53.463 20.755 1.00 70.87 256 PRO B N 1
ATOM 4644 C CA . PRO B 1 256 ? 63.626 52.105 20.207 1.00 69.41 256 PRO B CA 1
ATOM 4645 C C . PRO B 1 256 ? 64.333 51.134 21.157 1.00 69.41 256 PRO B C 1
ATOM 4646 O O . PRO B 1 256 ? 65.155 51.552 21.979 1.00 70.27 256 PRO B O 1
ATOM 4650 N N . ILE B 1 257 ? 63.994 49.830 21.041 1.00 60.89 257 ILE B N 1
ATOM 4651 C CA . ILE B 1 257 ? 64.569 48.750 21.853 1.00 58.48 257 ILE B CA 1
ATOM 4652 C C . ILE B 1 257 ? 65.213 47.654 20.982 1.00 58.45 257 ILE B C 1
ATOM 4653 O O . ILE B 1 257 ? 64.725 47.359 19.888 1.00 57.43 257 ILE B O 1
ATOM 4658 N N . THR B 1 258 ? 66.318 47.075 21.484 1.00 52.92 258 THR B N 1
ATOM 4659 C CA . THR B 1 258 ? 67.130 46.017 20.874 1.00 52.59 258 THR B CA 1
ATOM 4660 C C . THR B 1 258 ? 67.515 45.128 22.058 1.00 55.20 258 THR B C 1
ATOM 4661 O O . THR B 1 258 ? 68.405 45.481 22.833 1.00 55.84 258 THR B O 1
ATOM 4665 N N . ILE B 1 259 ? 66.760 44.038 22.272 1.00 49.11 259 ILE B N 1
ATOM 4666 C CA . ILE B 1 259 ? 66.942 43.193 23.453 1.00 47.58 259 ILE B CA 1
ATOM 4667 C C . ILE B 1 259 ? 67.343 41.747 23.083 1.00 48.42 259 ILE B C 1
ATOM 4668 O O . ILE B 1 259 ? 66.673 41.145 22.240 1.00 45.97 259 ILE B O 1
ATOM 4673 N N . PRO B 1 260 ? 68.417 41.177 23.702 1.00 45.16 260 PRO B N 1
ATOM 4674 C CA . PRO B 1 260 ? 68.829 39.798 23.355 1.00 44.60 260 PRO B CA 1
ATOM 4675 C C . PRO B 1 260 ? 68.077 38.719 24.127 1.00 44.68 260 PRO B C 1
ATOM 4676 O O . PRO B 1 260 ? 67.721 38.942 25.284 1.00 45.36 260 PRO B O 1
ATOM 4680 N N . PHE B 1 261 ? 67.834 37.555 23.488 1.00 36.53 261 PHE B N 1
ATOM 4681 C CA . PHE B 1 261 ? 67.114 36.428 24.090 1.00 33.25 261 PHE B CA 1
ATOM 4682 C C . PHE B 1 261 ? 67.621 35.084 23.596 1.00 36.64 261 PHE B C 1
ATOM 4683 O O . PHE B 1 261 ? 68.088 34.988 22.466 1.00 37.45 261 PHE B O 1
ATOM 4691 N N . ASP B 1 262 ? 67.446 34.029 24.407 1.00 32.96 262 ASP B N 1
ATOM 4692 C CA . ASP B 1 262 ? 67.785 32.674 23.993 1.00 33.53 262 ASP B CA 1
ATOM 4693 C C . ASP B 1 262 ? 66.652 32.030 23.209 1.00 32.81 262 ASP B C 1
ATOM 4694 O O . ASP B 1 262 ? 66.909 31.248 22.284 1.00 34.69 262 ASP B O 1
ATOM 4699 N N A MET B 1 263 ? 65.387 32.296 23.598 0.50 28.01 263 MET B N 1
ATOM 4700 N N B MET B 1 263 ? 65.410 32.378 23.567 0.50 27.60 263 MET B N 1
ATOM 4701 C CA A MET B 1 263 ? 64.220 31.724 22.932 0.50 26.39 263 MET B CA 1
ATOM 4702 C CA B MET B 1 263 ? 64.224 31.819 22.963 0.50 25.84 263 MET B CA 1
ATOM 4703 C C A MET B 1 263 ? 63.160 32.821 22.778 0.50 29.64 263 MET B C 1
ATOM 4704 C C B MET B 1 263 ? 63.217 32.936 22.739 0.50 28.93 263 MET B C 1
ATOM 4705 O O A MET B 1 263 ? 62.967 33.619 23.697 0.50 28.35 263 MET B O 1
ATOM 4706 O O B MET B 1 263 ? 63.092 33.838 23.577 0.50 26.74 263 MET B O 1
ATOM 4715 N N . VAL B 1 264 ? 62.500 32.872 21.607 1.00 26.82 264 VAL B N 1
ATOM 4716 C CA . VAL B 1 264 ? 61.424 33.838 21.321 1.00 24.93 264 VAL B CA 1
ATOM 4717 C C . VAL B 1 264 ? 60.203 32.992 21.047 1.00 26.12 264 VAL B C 1
ATOM 4718 O O . VAL B 1 264 ? 60.243 32.143 20.152 1.00 25.79 264 VAL B O 1
ATOM 4722 N N . VAL B 1 265 ? 59.131 33.204 21.834 1.00 22.89 265 VAL B N 1
ATOM 4723 C CA . VAL B 1 265 ? 57.903 32.431 21.729 1.00 22.50 265 VAL B CA 1
ATOM 4724 C C . VAL B 1 265 ? 56.841 33.298 21.057 1.00 25.65 265 VAL B C 1
ATOM 4725 O O . VAL B 1 265 ? 56.658 34.443 21.455 1.00 25.37 265 VAL B O 1
ATOM 4729 N N . HIS B 1 266 ? 56.119 32.732 20.082 1.00 22.33 266 HIS B N 1
ATOM 4730 C CA . HIS B 1 266 ? 55.019 33.444 19.420 1.00 20.07 266 HIS B CA 1
ATOM 4731 C C . HIS B 1 266 ? 53.692 32.990 19.976 1.00 21.10 266 HIS B C 1
ATOM 4732 O O . HIS B 1 266 ? 53.353 31.815 19.832 1.00 21.22 266 HIS B O 1
ATOM 4739 N N . ALA B 1 267 ? 52.889 33.927 20.505 1.00 18.26 267 ALA B N 1
ATOM 4740 C CA . ALA B 1 267 ? 51.540 33.615 20.978 1.00 17.94 267 ALA B CA 1
ATOM 4741 C C . ALA B 1 267 ? 50.629 33.668 19.756 1.00 19.65 267 ALA B C 1
ATOM 4742 O O . ALA B 1 267 ? 50.006 34.686 19.436 1.00 19.62 267 ALA B O 1
ATOM 4744 N N . ILE B 1 268 ? 50.600 32.532 19.038 1.00 19.44 268 ILE B N 1
ATOM 4745 C CA . ILE B 1 268 ? 49.865 32.388 17.773 1.00 18.74 268 ILE B CA 1
ATOM 4746 C C . ILE B 1 268 ? 48.355 32.432 17.988 1.00 20.40 268 ILE B C 1
ATOM 4747 O O . ILE B 1 268 ? 47.842 31.912 18.987 1.00 19.66 268 ILE B O 1
ATOM 4752 N N . GLY B 1 269 ? 47.668 33.043 17.019 1.00 17.77 269 GLY B N 1
ATOM 4753 C CA . GLY B 1 269 ? 46.227 33.205 17.092 1.00 17.96 269 GLY B CA 1
ATOM 4754 C C . GLY B 1 269 ? 45.428 32.005 16.625 1.00 19.77 269 GLY B C 1
ATOM 4755 O O . GLY B 1 269 ? 45.975 30.984 16.173 1.00 19.95 269 GLY B O 1
ATOM 4756 N N . MET B 1 270 ? 44.105 32.149 16.726 1.00 16.89 270 MET B N 1
ATOM 4757 C CA . MET B 1 270 ? 43.164 31.099 16.361 1.00 16.48 270 MET B CA 1
ATOM 4758 C C . MET B 1 270 ? 42.473 31.515 15.053 1.00 19.93 270 MET B C 1
ATOM 4759 O O . MET B 1 270 ? 41.486 32.263 15.066 1.00 18.99 270 MET B O 1
ATOM 4764 N N . ASP B 1 271 ? 43.011 31.031 13.923 1.00 17.41 271 ASP B N 1
ATOM 4765 C CA . ASP B 1 271 ? 42.418 31.311 12.631 1.00 17.65 271 ASP B CA 1
ATOM 4766 C C . ASP B 1 271 ? 41.113 30.512 12.466 1.00 19.21 271 ASP B C 1
ATOM 4767 O O . ASP B 1 271 ? 40.936 29.463 13.094 1.00 18.62 271 ASP B O 1
ATOM 4772 N N . PRO B 1 272 ? 40.212 30.935 11.569 1.00 18.32 272 PRO B N 1
ATOM 4773 C CA . PRO B 1 272 ? 39.074 30.070 11.253 1.00 17.81 272 PRO B CA 1
ATOM 4774 C C . PRO B 1 272 ? 39.614 28.739 10.700 1.00 19.53 272 PRO B C 1
ATOM 4775 O O . PRO B 1 272 ? 40.708 28.710 10.097 1.00 21.36 272 PRO B O 1
ATOM 4779 N N . ASN B 1 273 ? 38.867 27.648 10.899 1.00 18.33 273 ASN B N 1
ATOM 4780 C CA . ASN B 1 273 ? 39.256 26.349 10.358 1.00 17.49 273 ASN B CA 1
ATOM 4781 C C . ASN B 1 273 ? 39.441 26.463 8.839 1.00 19.72 273 ASN B C 1
ATOM 4782 O O . ASN B 1 273 ? 38.586 27.016 8.136 1.00 20.05 273 ASN B O 1
ATOM 4787 N N . VAL B 1 274 ? 40.578 25.964 8.351 1.00 19.63 274 VAL B N 1
ATOM 4788 C CA . VAL B 1 274 ? 40.846 25.969 6.914 1.00 20.94 274 VAL B CA 1
ATOM 4789 C C . VAL B 1 274 ? 39.739 25.254 6.113 1.00 24.01 274 VAL B C 1
ATOM 4790 O O . VAL B 1 274 ? 39.616 25.499 4.907 1.00 24.45 274 VAL B O 1
ATOM 4794 N N . ASP B 1 275 ? 38.983 24.337 6.761 1.00 21.45 275 ASP B N 1
ATOM 4795 C CA . ASP B 1 275 ? 37.901 23.603 6.105 1.00 21.64 275 ASP B CA 1
ATOM 4796 C C . ASP B 1 275 ? 36.568 24.358 6.094 1.00 23.32 275 ASP B C 1
ATOM 4797 O O . ASP B 1 275 ? 35.600 23.824 5.533 1.00 22.48 275 ASP B O 1
ATOM 4802 N N . ASN B 1 276 ? 36.491 25.577 6.669 1.00 20.75 276 ASN B N 1
ATOM 4803 C CA . ASN B 1 276 ? 35.188 26.233 6.755 1.00 18.63 276 ASN B CA 1
ATOM 4804 C C . ASN B 1 276 ? 34.477 26.507 5.426 1.00 23.14 276 ASN B C 1
ATOM 4805 O O . ASN B 1 276 ? 33.243 26.427 5.405 1.00 22.10 276 ASN B O 1
ATOM 4810 N N A MET B 1 277 ? 35.209 26.785 4.328 0.50 21.42 277 MET B N 1
ATOM 4811 N N B MET B 1 277 ? 35.208 26.783 4.328 0.50 21.53 277 MET B N 1
ATOM 4812 C CA A MET B 1 277 ? 34.514 27.007 3.052 0.50 22.37 277 MET B CA 1
ATOM 4813 C CA B MET B 1 277 ? 34.514 27.005 3.052 0.50 22.52 277 MET B CA 1
ATOM 4814 C C A MET B 1 277 ? 33.837 25.720 2.572 0.50 25.80 277 MET B C 1
ATOM 4815 C C B MET B 1 277 ? 33.836 25.718 2.573 0.50 25.88 277 MET B C 1
ATOM 4816 O O A MET B 1 277 ? 32.696 25.758 2.102 0.50 25.68 277 MET B O 1
ATOM 4817 O O B MET B 1 277 ? 32.695 25.757 2.103 0.50 25.74 277 MET B O 1
ATOM 4826 N N . THR B 1 278 ? 34.505 24.575 2.765 1.00 22.50 278 THR B N 1
ATOM 4827 C CA . THR B 1 278 ? 33.962 23.267 2.405 1.00 22.86 278 THR B CA 1
ATOM 4828 C C . THR B 1 278 ? 32.775 22.906 3.329 1.00 23.80 278 THR B C 1
ATOM 4829 O O . THR B 1 278 ? 31.725 22.484 2.845 1.00 23.89 278 THR B O 1
ATOM 4833 N N . ILE B 1 279 ? 32.938 23.079 4.656 1.00 21.41 279 ILE B N 1
ATOM 4834 C CA . ILE B 1 279 ? 31.859 22.800 5.601 1.00 19.71 279 ILE B CA 1
ATOM 4835 C C . ILE B 1 279 ? 30.646 23.666 5.255 1.00 23.66 279 ILE B C 1
ATOM 4836 O O . ILE B 1 279 ? 29.522 23.164 5.256 1.00 23.90 279 ILE B O 1
ATOM 4841 N N . SER B 1 280 ? 30.863 24.975 4.966 1.00 20.86 280 SER B N 1
ATOM 4842 C CA . SER B 1 280 ? 29.779 25.885 4.596 1.00 20.23 280 SER B CA 1
ATOM 4843 C C . SER B 1 280 ? 29.024 25.338 3.375 1.00 24.27 280 SER B C 1
ATOM 4844 O O . SER B 1 280 ? 27.788 25.332 3.354 1.00 24.62 280 SER B O 1
ATOM 4847 N N . ALA B 1 281 ? 29.766 24.901 2.350 1.00 21.58 281 ALA B N 1
ATOM 4848 C CA . ALA B 1 281 ? 29.123 24.403 1.131 1.00 22.86 281 ALA B CA 1
ATOM 4849 C C . ALA B 1 281 ? 28.341 23.115 1.391 1.00 25.76 281 ALA B C 1
ATOM 4850 O O . ALA B 1 281 ? 27.230 22.956 0.892 1.00 27.76 281 ALA B O 1
ATOM 4852 N N . ILE B 1 282 ? 28.927 22.200 2.174 1.00 21.72 282 ILE B N 1
ATOM 4853 C CA . ILE B 1 282 ? 28.305 20.904 2.441 1.00 21.06 282 ILE B CA 1
ATOM 4854 C C . ILE B 1 282 ? 27.042 21.027 3.298 1.00 22.79 282 ILE B C 1
ATOM 4855 O O . ILE B 1 282 ? 25.999 20.433 2.951 1.00 22.90 282 ILE B O 1
ATOM 4860 N N . PHE B 1 283 ? 27.132 21.792 4.392 1.00 22.20 283 PHE B N 1
ATOM 4861 C CA . PHE B 1 283 ? 26.014 21.930 5.311 1.00 19.26 283 PHE B CA 1
ATOM 4862 C C . PHE B 1 283 ? 25.050 23.051 4.927 1.00 22.82 283 PHE B C 1
ATOM 4863 O O . PHE B 1 283 ? 23.972 23.120 5.504 1.00 22.23 283 PHE B O 1
ATOM 4871 N N . GLY B 1 284 ? 25.425 23.907 3.972 1.00 22.32 284 GLY B N 1
ATOM 4872 C CA . GLY B 1 284 ? 24.566 25.021 3.554 1.00 22.40 284 GLY B CA 1
ATOM 4873 C C . GLY B 1 284 ? 24.385 26.036 4.671 1.00 23.93 284 GLY B C 1
ATOM 4874 O O . GLY B 1 284 ? 23.267 26.510 4.914 1.00 24.10 284 GLY B O 1
ATOM 4875 N N . VAL B 1 285 ? 25.498 26.367 5.371 1.00 20.59 285 VAL B N 1
ATOM 4876 C CA . VAL B 1 285 ? 25.501 27.335 6.478 1.00 20.21 285 VAL B CA 1
ATOM 4877 C C . VAL B 1 285 ? 26.327 28.550 6.124 1.00 23.34 285 VAL B C 1
ATOM 4878 O O . VAL B 1 285 ? 27.377 28.418 5.483 1.00 22.56 285 VAL B O 1
ATOM 4882 N N . GLU B 1 286 ? 25.880 29.734 6.556 1.00 19.76 286 GLU B N 1
ATOM 4883 C CA . GLU B 1 286 ? 26.599 30.965 6.271 1.00 20.26 286 GLU B CA 1
ATOM 4884 C C . GLU B 1 286 ? 27.855 31.096 7.107 1.00 21.35 286 GLU B C 1
ATOM 4885 O O . GLU B 1 286 ? 27.912 30.624 8.255 1.00 20.07 286 GLU B O 1
ATOM 4891 N N . LEU B 1 287 ? 28.848 31.796 6.528 1.00 21.62 287 LEU B N 1
ATOM 4892 C CA . LEU B 1 287 ? 30.074 32.125 7.243 1.00 20.29 287 LEU B CA 1
ATOM 4893 C C . LEU B 1 287 ? 30.041 33.567 7.714 1.00 24.14 287 LEU B C 1
ATOM 4894 O O . LEU B 1 287 ? 29.412 34.425 7.102 1.00 23.09 287 LEU B O 1
ATOM 4899 N N . HIS B 1 288 ? 30.759 33.824 8.823 1.00 20.10 288 HIS B N 1
ATOM 4900 C CA . HIS B 1 288 ? 31.017 35.150 9.360 1.00 20.27 288 HIS B CA 1
ATOM 4901 C C . HIS B 1 288 ? 31.958 35.856 8.364 1.00 23.20 288 HIS B C 1
ATOM 4902 O O . HIS B 1 288 ? 32.674 35.190 7.591 1.00 23.14 288 HIS B O 1
ATOM 4909 N N . LYS B 1 289 ? 31.961 37.209 8.355 1.00 22.85 289 LYS B N 1
ATOM 4910 C CA . LYS B 1 289 ? 32.816 37.975 7.441 1.00 23.67 289 LYS B CA 1
ATOM 4911 C C . LYS B 1 289 ? 34.303 37.614 7.538 1.00 26.44 289 LYS B C 1
ATOM 4912 O O . LYS B 1 289 ? 35.039 37.810 6.566 1.00 26.92 289 LYS B O 1
ATOM 4918 N N . HIS B 1 290 ? 34.743 37.113 8.704 1.00 22.05 290 HIS B N 1
ATOM 4919 C CA . HIS B 1 290 ? 36.138 36.751 8.906 1.00 21.67 290 HIS B CA 1
ATOM 4920 C C . HIS B 1 290 ? 36.410 35.257 8.685 1.00 24.09 290 HIS B C 1
ATOM 4921 O O . HIS B 1 290 ? 37.545 34.816 8.880 1.00 23.57 290 HIS B O 1
ATOM 4928 N N . GLY B 1 291 ? 35.398 34.500 8.246 1.00 20.53 291 GLY B N 1
ATOM 4929 C CA . GLY B 1 291 ? 35.637 33.117 7.837 1.00 19.18 291 GLY B CA 1
ATOM 4930 C C . GLY B 1 291 ? 35.190 32.030 8.777 1.00 20.64 291 GLY B C 1
ATOM 4931 O O . GLY B 1 291 ? 35.271 30.846 8.426 1.00 20.42 291 GLY B O 1
ATOM 4932 N N . TYR B 1 292 ? 34.763 32.428 9.990 1.00 17.80 292 TYR B N 1
ATOM 4933 C CA . TYR B 1 292 ? 34.252 31.493 11.001 1.00 16.73 292 TYR B CA 1
ATOM 4934 C C . TYR B 1 292 ? 32.820 31.091 10.620 1.00 18.86 292 TYR B C 1
ATOM 4935 O O . TYR B 1 292 ? 32.246 31.671 9.678 1.00 19.08 292 TYR B O 1
ATOM 4944 N N . ILE B 1 293 ? 32.257 30.076 11.316 1.00 16.49 293 ILE B N 1
ATOM 4945 C CA . ILE B 1 293 ? 30.877 29.661 11.012 1.00 16.43 293 ILE B CA 1
ATOM 4946 C C . ILE B 1 293 ? 29.940 30.630 11.743 1.00 18.60 293 ILE B C 1
ATOM 4947 O O . ILE B 1 293 ? 30.117 30.837 12.935 1.00 18.39 293 ILE B O 1
ATOM 4952 N N . ALA B 1 294 ? 28.960 31.235 11.032 1.00 18.04 294 ALA B N 1
ATOM 4953 C CA . ALA B 1 294 ? 28.091 32.227 11.670 1.00 17.12 294 ALA B CA 1
ATOM 4954 C C . ALA B 1 294 ? 27.098 31.614 12.622 1.00 18.68 294 ALA B C 1
ATOM 4955 O O . ALA B 1 294 ? 26.556 30.532 12.366 1.00 17.31 294 ALA B O 1
ATOM 4957 N N . ARG B 1 295 ? 26.834 32.343 13.715 1.00 16.27 295 ARG B N 1
ATOM 4958 C CA . ARG B 1 295 ? 25.873 31.918 14.712 1.00 16.62 295 ARG B CA 1
ATOM 4959 C C . ARG B 1 295 ? 24.807 33.027 14.807 1.00 18.75 295 ARG B C 1
ATOM 4960 O O . ARG B 1 295 ? 25.156 34.217 14.825 1.00 19.19 295 ARG B O 1
ATOM 4968 N N . LYS B 1 296 ? 23.533 32.636 14.939 1.00 15.69 296 LYS B N 1
ATOM 4969 C CA . LYS B 1 296 ? 22.477 33.631 15.163 1.00 14.75 296 LYS B CA 1
ATOM 4970 C C . LYS B 1 296 ? 22.623 34.227 16.588 1.00 16.76 296 LYS B C 1
ATOM 4971 O O . LYS B 1 296 ? 23.361 33.697 17.434 1.00 15.58 296 LYS B O 1
ATOM 4977 N N . ASP B 1 297 ? 21.881 35.322 16.862 1.00 15.03 297 ASP B N 1
ATOM 4978 C CA . ASP B 1 297 ? 21.936 35.909 18.205 1.00 14.45 297 ASP B CA 1
ATOM 4979 C C . ASP B 1 297 ? 21.452 34.945 19.270 1.00 15.98 297 ASP B C 1
ATOM 4980 O O . ASP B 1 297 ? 20.576 34.103 19.008 1.00 16.14 297 ASP B O 1
ATOM 4985 N N . THR B 1 298 ? 21.989 35.069 20.488 1.00 13.57 298 THR B N 1
ATOM 4986 C CA . THR B 1 298 ? 21.732 34.071 21.536 1.00 12.61 298 THR B CA 1
ATOM 4987 C C . THR B 1 298 ? 20.340 34.199 22.143 1.00 15.14 298 THR B C 1
ATOM 4988 O O . THR B 1 298 ? 19.908 33.260 22.828 1.00 15.87 298 THR B O 1
ATOM 4992 N N . TYR B 1 299 ? 19.658 35.340 21.945 1.00 13.76 299 TYR B N 1
ATOM 4993 C CA . TYR B 1 299 ? 18.363 35.571 22.596 1.00 13.28 299 TYR B CA 1
ATOM 4994 C C . TYR B 1 299 ? 17.244 34.725 21.991 1.00 15.71 299 TYR B C 1
ATOM 4995 O O . TYR B 1 299 ? 16.174 34.607 22.601 1.00 15.49 299 TYR B O 1
ATOM 5004 N N . GLY B 1 300 ? 17.475 34.234 20.772 1.00 15.66 300 GLY B N 1
ATOM 5005 C CA . GLY B 1 300 ? 16.483 33.467 20.010 1.00 16.83 300 GLY B CA 1
ATOM 5006 C C . GLY B 1 300 ? 16.676 31.982 20.264 1.00 19.48 300 GLY B C 1
ATOM 5007 O O . GLY B 1 300 ? 16.216 31.442 21.294 1.00 19.92 300 GLY B O 1
ATOM 5008 N N . LEU B 1 301 ? 17.448 31.330 19.390 1.00 17.49 301 LEU B N 1
ATOM 5009 C CA . LEU B 1 301 ? 17.753 29.903 19.548 1.00 16.98 301 LEU B CA 1
ATOM 5010 C C . LEU B 1 301 ? 19.269 29.783 19.723 1.00 18.43 301 LEU B C 1
ATOM 5011 O O . LEU B 1 301 ? 20.041 30.101 18.789 1.00 17.44 301 LEU B O 1
ATOM 5016 N N . MET B 1 302 ? 19.681 29.369 20.923 1.00 15.88 302 MET B N 1
ATOM 5017 C CA . MET B 1 302 ? 21.092 29.293 21.265 1.00 14.12 302 MET B CA 1
ATOM 5018 C C . MET B 1 302 ? 21.854 28.296 20.387 1.00 18.67 302 MET B C 1
ATOM 5019 O O . MET B 1 302 ? 21.494 27.123 20.347 1.00 19.18 302 MET B O 1
ATOM 5024 N N . GLY B 1 303 ? 22.869 28.784 19.689 1.00 15.02 303 GLY B N 1
ATOM 5025 C CA . GLY B 1 303 ? 23.706 27.936 18.857 1.00 14.55 303 GLY B CA 1
ATOM 5026 C C . GLY B 1 303 ? 23.200 27.743 17.448 1.00 17.48 303 GLY B C 1
ATOM 5027 O O . GLY B 1 303 ? 23.792 26.987 16.684 1.00 17.27 303 GLY B O 1
ATOM 5028 N N . ALA B 1 304 ? 22.090 28.377 17.091 1.00 15.62 304 ALA B N 1
ATOM 5029 C CA . ALA B 1 304 ? 21.583 28.241 15.724 1.00 16.44 304 ALA B CA 1
ATOM 5030 C C . ALA B 1 304 ? 22.536 28.820 14.670 1.00 18.55 304 ALA B C 1
ATOM 5031 O O . ALA B 1 304 ? 23.138 29.881 14.868 1.00 17.98 304 ALA B O 1
ATOM 5033 N N . THR B 1 305 ? 22.686 28.091 13.545 1.00 19.49 305 THR B N 1
ATOM 5034 C CA . THR B 1 305 ? 23.382 28.622 12.361 1.00 19.06 305 THR B CA 1
ATOM 5035 C C . THR B 1 305 ? 22.313 29.283 11.490 1.00 20.80 305 THR B C 1
ATOM 5036 O O . THR B 1 305 ? 21.143 29.370 11.879 1.00 20.85 305 THR B O 1
ATOM 5040 N N . SER B 1 306 ? 22.685 29.674 10.260 1.00 19.24 306 SER B N 1
ATOM 5041 C CA . SER B 1 306 ? 21.692 30.223 9.332 1.00 20.25 306 SER B CA 1
ATOM 5042 C C . SER B 1 306 ? 20.691 29.167 8.838 1.00 23.89 306 SER B C 1
ATOM 5043 O O . SER B 1 306 ? 19.673 29.533 8.235 1.00 25.27 306 SER B O 1
ATOM 5046 N N . ARG B 1 307 ? 21.004 27.870 9.020 1.00 19.83 307 ARG B N 1
ATOM 5047 C CA . ARG B 1 307 ? 20.158 26.799 8.504 1.00 19.46 307 ARG B CA 1
ATOM 5048 C C . ARG B 1 307 ? 19.333 26.128 9.622 1.00 21.25 307 ARG B C 1
ATOM 5049 O O . ARG B 1 307 ? 19.916 25.649 10.592 1.00 20.08 307 ARG B O 1
ATOM 5057 N N . PRO B 1 308 ? 17.998 25.998 9.450 1.00 20.97 308 PRO B N 1
ATOM 5058 C CA . PRO B 1 308 ? 17.198 25.281 10.457 1.00 20.44 308 PRO B CA 1
ATOM 5059 C C . PRO B 1 308 ? 17.721 23.851 10.653 1.00 21.54 308 PRO B C 1
ATOM 5060 O O . PRO B 1 308 ? 18.023 23.148 9.682 1.00 21.26 308 PRO B O 1
ATOM 5064 N N . GLY B 1 309 ? 17.830 23.437 11.917 1.00 19.58 309 GLY B N 1
ATOM 5065 C CA . GLY B 1 309 ? 18.278 22.089 12.242 1.00 19.54 309 GLY B CA 1
ATOM 5066 C C . GLY B 1 309 ? 19.783 21.894 12.283 1.00 20.89 309 GLY B C 1
ATOM 5067 O O . GLY B 1 309 ? 20.244 20.780 12.547 1.00 20.64 309 GLY B O 1
ATOM 5068 N N . VAL B 1 310 ? 20.567 22.954 11.990 1.00 18.57 310 VAL B N 1
ATOM 5069 C CA . VAL B 1 310 ? 22.036 22.887 12.070 1.00 17.44 310 VAL B CA 1
ATOM 5070 C C . VAL B 1 310 ? 22.486 23.906 13.111 1.00 17.69 310 VAL B C 1
ATOM 5071 O O . VAL B 1 310 ? 22.100 25.081 13.045 1.00 18.62 310 VAL B O 1
ATOM 5075 N N . PHE B 1 311 ? 23.282 23.436 14.087 1.00 15.92 311 PHE B N 1
ATOM 5076 C CA . PHE B 1 311 ? 23.757 24.244 15.206 1.00 14.56 311 PHE B CA 1
ATOM 5077 C C . PHE B 1 311 ? 25.286 24.320 15.167 1.00 17.28 311 PHE B C 1
ATOM 5078 O O . PHE B 1 311 ? 25.920 23.575 14.410 1.00 16.55 311 PHE B O 1
ATOM 5086 N N . VAL B 1 312 ? 25.864 25.264 15.937 1.00 14.90 312 VAL B N 1
ATOM 5087 C CA . VAL B 1 312 ? 27.303 25.449 15.954 1.00 15.20 312 VAL B CA 1
ATOM 5088 C C . VAL B 1 312 ? 27.739 25.827 17.370 1.00 18.39 312 VAL B C 1
ATOM 5089 O O . VAL B 1 312 ? 26.998 26.510 18.086 1.00 17.28 312 VAL B O 1
ATOM 5093 N N . ALA B 1 313 ? 28.938 25.370 17.763 1.00 15.42 313 ALA B N 1
ATOM 5094 C CA . ALA B 1 313 ? 29.411 25.640 19.115 1.00 14.19 313 ALA B CA 1
ATOM 5095 C C . ALA B 1 313 ? 30.917 25.663 19.122 1.00 16.23 313 ALA B C 1
ATOM 5096 O O . ALA B 1 313 ? 31.564 24.884 18.396 1.00 16.65 313 ALA B O 1
ATOM 5098 N N . GLY B 1 314 ? 31.462 26.501 19.995 1.00 14.80 314 GLY B N 1
ATOM 5099 C CA . GLY B 1 314 ? 32.894 26.551 20.255 1.00 13.78 314 GLY B CA 1
ATOM 5100 C C . GLY B 1 314 ? 33.703 27.422 19.318 1.00 14.81 314 GLY B C 1
ATOM 5101 O O . GLY B 1 314 ? 33.202 28.440 18.808 1.00 15.45 314 GLY B O 1
ATOM 5102 N N . SER B 1 315 ? 34.968 27.025 19.103 1.00 14.17 315 SER B N 1
ATOM 5103 C CA . SER B 1 315 ? 35.896 27.830 18.314 1.00 14.81 315 SER B CA 1
ATOM 5104 C C . SER B 1 315 ? 35.557 27.860 16.824 1.00 16.35 315 SER B C 1
ATOM 5105 O O . SER B 1 315 ? 36.125 28.657 16.087 1.00 17.12 315 SER B O 1
ATOM 5108 N N . ALA B 1 316 ? 34.570 27.039 16.404 1.00 14.08 316 ALA B N 1
ATOM 5109 C CA . ALA B 1 316 ? 34.088 27.157 15.018 1.00 15.81 316 ALA B CA 1
ATOM 5110 C C . ALA B 1 316 ? 33.578 28.598 14.760 1.00 16.17 316 ALA B C 1
ATOM 5111 O O . ALA B 1 316 ? 33.646 29.071 13.622 1.00 17.00 316 ALA B O 1
ATOM 5113 N N . ILE B 1 317 ? 33.012 29.254 15.812 1.00 14.07 317 ILE B N 1
ATOM 5114 C CA . ILE B 1 317 ? 32.368 30.570 15.686 1.00 14.00 317 ILE B CA 1
ATOM 5115 C C . ILE B 1 317 ? 33.350 31.737 15.759 1.00 16.06 317 ILE B C 1
ATOM 5116 O O . ILE B 1 317 ? 33.056 32.844 15.281 1.00 15.55 317 ILE B O 1
ATOM 5121 N N . GLY B 1 318 ? 34.481 31.495 16.380 1.00 14.74 318 GLY B N 1
ATOM 5122 C CA . GLY B 1 318 ? 35.493 32.513 16.573 1.00 14.58 318 GLY B CA 1
ATOM 5123 C C . GLY B 1 318 ? 36.483 32.053 17.611 1.00 16.08 318 GLY B C 1
ATOM 5124 O O . GLY B 1 318 ? 36.306 30.993 18.212 1.00 16.11 318 GLY B O 1
ATOM 5125 N N . PRO B 1 319 ? 37.571 32.808 17.816 1.00 15.19 319 PRO B N 1
ATOM 5126 C CA . PRO B 1 319 ? 38.522 32.434 18.886 1.00 14.95 319 PRO B CA 1
ATOM 5127 C C . PRO B 1 319 ? 37.754 32.212 20.196 1.00 14.40 319 PRO B C 1
ATOM 5128 O O . PRO B 1 319 ? 36.899 33.008 20.566 1.00 15.08 319 PRO B O 1
ATOM 5132 N N . GLU B 1 320 ? 38.034 31.093 20.872 1.00 14.64 320 GLU B N 1
ATOM 5133 C CA . GLU B 1 320 ? 37.230 30.742 22.018 1.00 14.53 320 GLU B CA 1
ATOM 5134 C C . GLU B 1 320 ? 38.006 29.892 23.005 1.00 15.51 320 GLU B C 1
ATOM 5135 O O . GLU B 1 320 ? 38.967 29.204 22.628 1.00 15.49 320 GLU B O 1
ATOM 5141 N N . THR B 1 321 ? 37.592 29.957 24.263 1.00 14.29 321 THR B N 1
ATOM 5142 C CA . THR B 1 321 ? 38.200 29.187 25.349 1.00 13.38 321 THR B CA 1
ATOM 5143 C C . THR B 1 321 ? 37.560 27.808 25.415 1.00 15.46 321 THR B C 1
ATOM 5144 O O . THR B 1 321 ? 36.469 27.573 24.873 1.00 15.33 321 THR B O 1
ATOM 5148 N N . ILE B 1 322 ? 38.200 26.926 26.172 1.00 13.07 322 ILE B N 1
ATOM 5149 C CA . ILE B 1 322 ? 37.649 25.581 26.344 1.00 13.14 322 ILE B CA 1
ATOM 5150 C C . ILE B 1 322 ? 36.390 25.615 27.203 1.00 15.41 322 ILE B C 1
ATOM 5151 O O . ILE B 1 322 ? 35.388 24.977 26.855 1.00 14.99 322 ILE B O 1
ATOM 5156 N N . ASP B 1 323 ? 36.406 26.362 28.320 1.00 13.54 323 ASP B N 1
ATOM 5157 C CA . ASP B 1 323 ? 35.199 26.403 29.146 1.00 12.84 323 ASP B CA 1
ATOM 5158 C C . ASP B 1 323 ? 33.998 26.946 28.375 1.00 14.14 323 ASP B C 1
ATOM 5159 O O . ASP B 1 323 ? 32.871 26.461 28.540 1.00 14.87 323 ASP B O 1
ATOM 5164 N N . ASP B 1 324 ? 34.228 27.986 27.554 1.00 12.21 324 ASP B N 1
ATOM 5165 C CA . ASP B 1 324 ? 33.108 28.548 26.798 1.00 11.97 324 ASP B CA 1
ATOM 5166 C C . ASP B 1 324 ? 32.661 27.591 25.687 1.00 12.86 324 ASP B C 1
ATOM 5167 O O . ASP B 1 324 ? 31.459 27.468 25.420 1.00 14.19 324 ASP B O 1
ATOM 5172 N N . SER B 1 325 ? 33.643 26.871 25.069 1.00 13.05 325 SER B N 1
ATOM 5173 C CA . SER B 1 325 ? 33.291 25.940 23.994 1.00 13.83 325 SER B CA 1
ATOM 5174 C C . SER B 1 325 ? 32.438 24.798 24.572 1.00 16.01 325 SER B C 1
ATOM 5175 O O . SER B 1 325 ? 31.485 24.363 23.924 1.00 14.66 325 SER B O 1
ATOM 5178 N N . ILE B 1 326 ? 32.804 24.310 25.782 1.00 13.61 326 ILE B N 1
ATOM 5179 C CA . ILE B 1 326 ? 32.033 23.234 26.382 1.00 12.77 326 ILE B CA 1
ATOM 5180 C C . ILE B 1 326 ? 30.630 23.724 26.707 1.00 14.72 326 ILE B C 1
ATOM 5181 O O . ILE B 1 326 ? 29.642 23.014 26.477 1.00 15.35 326 ILE B O 1
ATOM 5186 N N . ALA B 1 327 ? 30.514 24.941 27.269 1.00 13.18 327 ALA B N 1
ATOM 5187 C CA . ALA B 1 327 ? 29.165 25.437 27.588 1.00 12.61 327 ALA B CA 1
ATOM 5188 C C . ALA B 1 327 ? 28.319 25.557 26.295 1.00 13.66 327 ALA B C 1
ATOM 5189 O O . ALA B 1 327 ? 27.149 25.161 26.250 1.00 14.69 327 ALA B O 1
ATOM 5191 N N . GLN B 1 328 ? 28.937 26.128 25.245 1.00 12.70 328 GLN B N 1
ATOM 5192 C CA . GLN B 1 328 ? 28.221 26.314 23.979 1.00 12.62 328 GLN B CA 1
ATOM 5193 C C . GLN B 1 328 ? 27.785 24.968 23.385 1.00 14.57 328 GLN B C 1
ATOM 5194 O O . GLN B 1 328 ? 26.721 24.886 22.759 1.00 15.25 328 GLN B O 1
ATOM 5200 N N . ALA B 1 329 ? 28.638 23.939 23.531 1.00 13.39 329 ALA B N 1
ATOM 5201 C CA . ALA B 1 329 ? 28.296 22.617 22.973 1.00 14.07 329 ALA B CA 1
ATOM 5202 C C . ALA B 1 329 ? 27.116 21.986 23.703 1.00 16.50 329 ALA B C 1
ATOM 5203 O O . ALA B 1 329 ? 26.217 21.424 23.074 1.00 15.85 329 ALA B O 1
ATOM 5205 N N . ASN B 1 330 ? 27.113 22.098 25.054 1.00 13.90 330 ASN B N 1
ATOM 5206 C CA . ASN B 1 330 ? 25.978 21.611 25.830 1.00 14.33 330 ASN B CA 1
ATOM 5207 C C . ASN B 1 330 ? 24.721 22.401 25.430 1.00 14.49 330 ASN B C 1
ATOM 5208 O O . ASN B 1 330 ? 23.625 21.836 25.319 1.00 15.38 330 ASN B O 1
ATOM 5213 N N . ALA B 1 331 ? 24.870 23.721 25.218 1.00 13.36 331 ALA B N 1
ATOM 5214 C CA . ALA B 1 331 ? 23.721 24.536 24.869 1.00 13.85 331 ALA B CA 1
ATOM 5215 C C . ALA B 1 331 ? 23.178 24.178 23.479 1.00 15.79 331 ALA B C 1
ATOM 5216 O O . ALA B 1 331 ? 21.967 24.139 23.268 1.00 16.28 331 ALA B O 1
ATOM 5218 N N . ALA B 1 332 ? 24.077 23.902 22.524 1.00 14.43 332 ALA B N 1
ATOM 5219 C CA . ALA B 1 332 ? 23.638 23.532 21.173 1.00 15.02 332 ALA B CA 1
ATOM 5220 C C . ALA B 1 332 ? 22.928 22.185 21.238 1.00 16.71 332 ALA B C 1
ATOM 5221 O O . ALA B 1 332 ? 21.953 21.963 20.509 1.00 18.23 332 ALA B O 1
ATOM 5223 N N . ALA B 1 333 ? 23.403 21.288 22.125 1.00 15.10 333 ALA B N 1
ATOM 5224 C CA . ALA B 1 333 ? 22.738 19.979 22.288 1.00 15.92 333 ALA B CA 1
ATOM 5225 C C . ALA B 1 333 ? 21.309 20.192 22.809 1.00 18.03 333 ALA B C 1
ATOM 5226 O O . ALA B 1 333 ? 20.369 19.566 22.322 1.00 18.05 333 ALA B O 1
ATOM 5228 N N A MET B 1 334 ? 21.158 21.119 23.768 0.50 16.00 334 MET B N 1
ATOM 5229 N N B MET B 1 334 ? 21.145 21.105 23.767 0.50 15.03 334 MET B N 1
ATOM 5230 C CA A MET B 1 334 ? 19.878 21.503 24.348 0.50 16.42 334 MET B CA 1
ATOM 5231 C CA B MET B 1 334 ? 19.833 21.428 24.308 0.50 14.85 334 MET B CA 1
ATOM 5232 C C A MET B 1 334 ? 18.928 22.039 23.244 0.50 19.03 334 MET B C 1
ATOM 5233 C C B MET B 1 334 ? 18.913 21.988 23.190 0.50 17.84 334 MET B C 1
ATOM 5234 O O A MET B 1 334 ? 17.755 21.674 23.198 0.50 18.08 334 MET B O 1
ATOM 5235 O O B MET B 1 334 ? 17.748 21.604 23.082 0.50 16.87 334 MET B O 1
ATOM 5244 N N . SER B 1 335 ? 19.455 22.892 22.344 1.00 16.46 335 SER B N 1
ATOM 5245 C CA . SER B 1 335 ? 18.653 23.439 21.230 1.00 16.62 335 SER B CA 1
ATOM 5246 C C . SER B 1 335 ? 18.302 22.348 20.222 1.00 18.62 335 SER B C 1
ATOM 5247 O O . SER B 1 335 ? 17.173 22.324 19.734 1.00 20.37 335 SER B O 1
ATOM 5250 N N . ALA B 1 336 ? 19.242 21.427 19.942 1.00 16.14 336 ALA B N 1
ATOM 5251 C CA . ALA B 1 336 ? 18.939 20.336 19.000 1.00 16.85 336 ALA B CA 1
ATOM 5252 C C . ALA B 1 336 ? 17.814 19.455 19.547 1.00 19.96 336 ALA B C 1
ATOM 5253 O O . ALA B 1 336 ? 16.925 19.049 18.805 1.00 20.69 336 ALA B O 1
ATOM 5255 N N . LEU B 1 337 ? 17.820 19.210 20.870 1.00 19.61 337 LEU B N 1
ATOM 5256 C CA . LEU B 1 337 ? 16.757 18.414 21.499 1.00 20.63 337 LEU B CA 1
ATOM 5257 C C . LEU B 1 337 ? 15.369 19.049 21.344 1.00 23.86 337 LEU B C 1
ATOM 5258 O O . LEU B 1 337 ? 14.380 18.308 21.228 1.00 26.31 337 LEU B O 1
ATOM 5263 N N . SER B 1 338 ? 15.298 20.411 21.279 1.00 21.20 338 SER B N 1
ATOM 5264 C CA . SER B 1 338 ? 14.017 21.130 21.136 1.00 22.71 338 SER B CA 1
ATOM 5265 C C . SER B 1 338 ? 13.328 20.813 19.796 1.00 28.37 338 SER B C 1
ATOM 5266 O O . SER B 1 338 ? 12.141 21.107 19.639 1.00 29.19 338 SER B O 1
ATOM 5269 N N . LEU B 1 339 ? 14.067 20.236 18.822 1.00 25.87 339 LEU B N 1
ATOM 5270 C CA . LEU B 1 339 ? 13.491 19.928 17.502 1.00 28.78 339 LEU B CA 1
ATOM 5271 C C . LEU B 1 339 ? 12.495 18.780 17.525 1.00 36.09 339 LEU B C 1
ATOM 5272 O O . LEU B 1 339 ? 11.750 18.604 16.557 1.00 35.86 339 LEU B O 1
ATOM 5277 N N . GLY B 1 340 ? 12.478 18.030 18.626 1.00 36.04 340 GLY B N 1
ATOM 5278 C CA . GLY B 1 340 ? 11.564 16.907 18.823 1.00 38.76 340 GLY B CA 1
ATOM 5279 C C . GLY B 1 340 ? 10.140 17.352 19.106 1.00 48.38 340 GLY B C 1
ATOM 5280 O O . GLY B 1 340 ? 9.183 16.639 18.764 1.00 50.72 340 GLY B O 1
ATOM 5281 N N . ARG B 1 341 ? 9.997 18.583 19.651 1.00 44.76 341 ARG B N 1
ATOM 5282 C CA . ARG B 1 341 ? 8.756 19.281 20.016 1.00 64.61 341 ARG B CA 1
ATOM 5283 C C . ARG B 1 341 ? 8.022 18.560 21.142 1.00 117.29 341 ARG B C 1
ATOM 5284 O O . ARG B 1 341 ? 8.583 18.380 22.224 1.00 85.76 341 ARG B O 1
#

Sequence (680 aa):
KPILVVGGGPAGLAATHALANVGQPSVLVEKRDRLGGAPIFFSGYAKKLVPSGRWANEAIGGMVSSRIETDSLISIKTNTTVVSFDGDPNNFTAKLSDGTSIDCASAILTTGFSHFDSVNKPEWGFGMFPDVVTTTTQVEQMISSGKGVRCLSDGRKPKRVAILLCVGSRDRQIGREWCSKICCTVSANLAMEIREELPDCHVYIYYMDIRTFGHYESDYYWWRSQEEFKVKYIKKARIAEVTSDGKQLIVKGEDTLVKRPITIPFDMVVHAIGMMDPNVDNMMTISAIFGVELHKHGYIIARKDTYGLMGATSRPGVFVAGSAIGPETIDDSIAQANAAAMMSALSLGRKPILVVGGGPAGLAATHALANVGQPSVLVEKRDRLGGAPIFFSGYAKLVPSGRWANEAIGGMVSSRIETDSLISIKKTNTTVVSFDGDPNNFTAKLSDGTSIDCASAILTTGFSHFDSVNKPEWGFGMFPDVVTTTQVEQMISSGKGVRCLSDGRKPKRVAILLCVGSRDRQIGREWCSKICCTVSANLAMEIREELPDCHVYIYYMDIRTFGHYESDYYWRSQEEFKVKYIKARIAEVTSDGKQLIVKGEDTLVKRPITIPFDMMVVHAIGMDPNVDNMMTISAIFGVELHKHGYIARKDTYGLMGATSRPGVFVAGSAIGPETIDDSIAQANAAAMMSALSLGR

Secondary structure (DSSP, 8-state):
-PEEEE--SHHHHHHHHHHHTTT--EEEE-SSSSSSHHHHHTT--BPTTT--BHHHHHHHHHHHHHT-TTEEEE-S--EEEEEEETTEEEEEETTS-EEEES-EEE---EEE--GGGSGGG-TTTSTTEEEHHHHHHHHHTSS-S--TTT-PPPSEEEEEEEETSSBGGGTB-S--SSHHHHHHHHHHHHHHH-TT-EEEEEES-----TTHIIIIIIHHHHTT--EEEEEEEEEEEE-SSSEEEEEEETTTTEEEEEEESEEEEEE-EEEPTTHHHHHHHHT-PBPTTSSBP---TTSSTTB-SSTTEEE-GGGSSS--HHHHHHHHHHHHHHHHGGG-/-PEEEE--SHHHHHHHHHHHTTT--EEEE-SSSSSSHHHHHTT--BPTTT--BHHHHHHHHHHHHHT-TTEEEE-S--EEEEEEETTEEEEEETTS-EEEESEEEE---EEE--GGGSGGG-TTTSTTEEEHHHHHHHHHTSS-S--TTT-PPPSEEEEEEEETSSBGGGTB-S--SSHHHHHHHHHHHHHHH-TT-EEEEEES-----TTHIIIIIIHHHHTT--EEEEEEEEEEEE-SSSEEEEEEETTTTEEEEEEESEEEEEE-EEEPTTHHHHHHHHT-PBPTTSSBP---TTSSTTB-SSTTEEE-GGGSSS--HHHHHHHHHHHHHHHHGGG-

Solvent-accessible surface area: 25365 Å² total; per-residue (Å²): 127,31,4,0,0,12,11,0,11,16,9,0,0,2,0,0,34,7,0,9,48,45,47,39,49,2,9,0,2,12,90,98,88,181,8,0,20,22,6,54,140,8,20,42,0,65,8,15,51,33,33,82,106,0,116,90,2,0,22,35,1,18,68,69,0,98,128,38,119,62,12,61,53,60,46,93,6,59,8,77,33,8,81,32,92,47,55,99,2,46,0,106,4,61,83,67,37,71,24,87,0,14,0,0,0,0,6,27,16,43,21,65,3,74,1,77,68,42,82,104,22,2,56,66,135,37,83,11,3,0,11,8,20,44,0,11,72,24,27,46,62,67,165,8,0,71,2,95,64,99,44,75,119,3,140,55,0,0,0,1,8,15,0,0,2,31,18,113,160,49,51,49,39,8,9,1,13,24,17,17,0,35,0,0,12,0,0,10,20,0,33,121,66,8,98,116,2,93,0,45,1,8,21,53,6,2,4,0,7,5,44,18,4,16,41,14,26,84,111,0,60,99,100,23,127,4,91,37,42,19,4,122,19,50,54,6,34,49,74,73,159,47,9,17,0,66,4,26,42,19,95,72,160,107,117,28,85,50,56,0,12,0,0,0,0,0,16,1,17,16,26,12,124,47,3,151,80,16,23,84,41,3,45,4,115,49,45,151,39,22,0,0,26,62,116,48,2,8,42,66,9,0,6,2,41,53,97,4,1,1,1,1,1,14,0,25,5,6,24,8,31,18,13,9,2,2,14,0,9,0,0,0,2,5,4,33,19,31,58,207,114,38,3,0,0,13,11,0,11,15,10,0,0,2,0,0,33,9,0,9,50,41,41,38,55,1,8,0,2,12,90,103,73,173,7,0,14,10,6,54,96,8,20,43,0,66,8,14,49,36,35,84,106,0,118,89,3,0,22,36,2,19,68,68,1,97,129,37,118,61,12,55,51,44,45,94,6,61,8,78,41,7,89,31,96,45,41,95,1,42,0,91,4,62,86,65,53,57,23,88,0,11,0,0,0,0,6,28,18,39,21,58,3,74,1,89,66,27,78,75,28,1,52,67,105,53,82,10,4,0,12,9,20,44,0,11,74,25,25,46,69,66,164,8,0,70,2,95,64,92,43,72,112,2,123,54,0,0,0,1,10,16,0,0,3,30,23,109,158,45,52,48,38,8,9,1,13,24,17,16,0,34,0,1,12,0,0,9,22,0,42,121,68,8,99,104,2,99,2,47,1,8,9,39,6,2,5,0,8,5,44,18,0,16,41,14,20,35,111,0,68,102,106,23,134,4,102,38,40,33,6,143,16,47,67,6,39,51,97,65,175,60,6,22,0,73,4,64,30,42,47,78,155,172,108,27,86,48,53,0,12,0,0,1,0,0,17,1,17,16,26,13,116,45,3,148,81,16,23,83,41,4,45,4,114,56,44,148,38,22,0,0,27,62,115,48,2,9,44,66,7,0,6,1,41,53,96,5,1,2,1,0,1,15,0,26,5,6,24,7,30,19,14,8,2,2,14,0,10,0,0,0,2,5,4,34,22,33,54,219